Protein 7ETS (pdb70)

Structure (mmCIF, N/CA/C/O backbone):
data_7ETS
#
_entry.id   7ETS
#
_cell.length_a   118.953
_cell.length_b   85.471
_cell.length_c   56.022
_cell.angle_alpha   90.000
_cell.angle_beta   116.685
_cell.angle_gamma   90.000
#
_symmetry.space_group_name_H-M   'C 1 2 1'
#
loop_
_entity.id
_entity.type
_entity.pdbx_description
1 polymer 'Crp/Fnr family transcriptional regulator'
2 non-polymer DI(HYDROXYETHYL)ETHER
3 non-polymer GLYCEROL
4 non-polymer 'SODIUM ION'
5 water water
#
loop_
_atom_site.group_PDB
_atom_site.id
_atom_site.type_symbol
_atom_site.label_atom_id
_atom_site.label_alt_id
_atom_site.label_comp_id
_atom_site.label_asym_id
_atom_site.label_entity_id
_atom_site.label_seq_id
_atom_site.pdbx_PDB_ins_code
_atom_site.Cartn_x
_atom_site.Cartn_y
_atom_site.C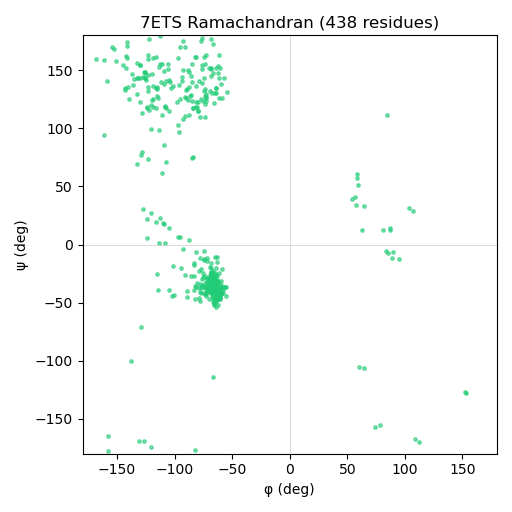artn_z
_atom_site.occupancy
_atom_site.B_iso_or_equiv
_atom_site.auth_seq_id
_atom_site.auth_comp_id
_atom_site.auth_asym_id
_atom_site.auth_atom_id
_atom_site.pdbx_PDB_model_num
ATOM 1 N N . ASP A 1 1 ? 23.94300 -11.56100 1.96600 1.000 119.50643 13 ASP A N 1
ATOM 2 C CA . ASP A 1 1 ? 25.08200 -12.17600 1.29800 1.000 117.44829 13 ASP A CA 1
ATOM 3 C C . ASP A 1 1 ? 25.16300 -13.67300 1.58400 1.000 114.25844 13 ASP A C 1
ATOM 4 O O . ASP A 1 1 ? 24.14200 -14.34600 1.73000 1.000 110.52115 13 ASP A O 1
ATOM 9 N N . LEU A 1 2 ? 26.39300 -14.18400 1.66500 1.000 112.71088 14 LEU A N 1
ATOM 10 C CA . LEU A 1 2 ? 26.80400 -15.57600 1.81900 1.000 109.83949 14 LEU A CA 1
ATOM 11 C C . LEU A 1 2 ? 27.00300 -15.91800 3.29600 1.000 105.12839 14 LEU A C 1
ATOM 12 O O . LEU A 1 2 ? 27.52000 -15.09700 4.05900 1.000 102.20173 14 LEU A O 1
ATOM 17 N N . PRO A 1 3 ? 26.60500 -17.11900 3.71200 1.000 104.13091 15 PRO A N 1
ATOM 18 C CA . PRO A 1 3 ? 26.67600 -17.47600 5.13500 1.000 101.57007 15 PRO A CA 1
ATOM 19 C C . PRO A 1 3 ? 28.11100 -17.62000 5.62400 1.000 89.84761 15 PRO A C 1
ATOM 20 O O . PRO A 1 3 ? 29.08200 -17.51500 4.87200 1.000 86.73672 15 PRO A O 1
ATOM 24 N N . LEU A 1 4 ? 28.22500 -17.87400 6.92700 1.000 89.15016 16 LEU A N 1
ATOM 25 C CA . LEU A 1 4 ? 29.52600 -18.00500 7.57300 1.000 83.23366 16 LEU A CA 1
ATOM 26 C C . LEU A 1 4 ? 30.28600 -19.20600 7.03000 1.000 71.30592 16 LEU A C 1
ATOM 27 O O . LEU A 1 4 ? 29.72700 -20.29600 6.88300 1.000 68.13712 16 LEU A O 1
ATOM 32 N N . THR A 1 5 ? 31.56800 -19.00500 6.74000 1.000 67.16595 17 THR A N 1
ATOM 33 C CA . THR A 1 5 ? 32.45500 -20.08200 6.33200 1.000 78.92262 17 THR A CA 1
ATOM 34 C C . THR A 1 5 ? 33.65200 -20.15200 7.27200 1.000 76.89869 17 THR A C 1
ATOM 35 O O . THR A 1 5 ? 33.97800 -19.18900 7.97200 1.000 80.87022 17 THR A O 1
ATOM 39 N N . HIS A 1 6 ? 34.30100 -21.31900 7.28600 1.000 74.14573 18 HIS A N 1
ATOM 40 C CA . HIS A 1 6 ? 35.51700 -21.47700 8.07600 1.000 81.70716 18 HIS A CA 1
ATOM 41 C C . HIS A 1 6 ? 36.63300 -20.58600 7.54800 1.000 86.83410 18 HIS A C 1
ATOM 42 O O . HIS A 1 6 ? 37.37300 -19.97900 8.33000 1.000 85.42603 18 HIS A O 1
ATOM 49 N N . THR A 1 7 ? 36.76300 -20.49100 6.22300 1.000 81.17026 19 THR A N 1
ATOM 50 C CA . THR A 1 7 ? 37.83400 -19.69400 5.63200 1.000 86.82357 19 THR A CA 1
ATOM 51 C C . THR A 1 7 ? 37.68000 -18.21700 5.97800 1.000 88.64221 19 THR A C 1
ATOM 52 O O . THR A 1 7 ? 38.64400 -17.56100 6.38700 1.000 89.75023 19 THR A O 1
ATOM 56 N N . ALA A 1 8 ? 36.46700 -17.67700 5.82900 1.000 91.50044 20 ALA A N 1
ATOM 57 C CA . ALA A 1 8 ? 36.24900 -16.26500 6.12800 1.000 95.29300 20 ALA A CA 1
ATOM 58 C C . ALA A 1 8 ? 36.44800 -15.97700 7.61100 1.000 98.94344 20 ALA A C 1
ATOM 59 O O . ALA A 1 8 ? 36.97300 -14.92200 7.98200 1.000 103.26764 20 ALA A O 1
ATOM 61 N N . LEU A 1 9 ? 36.03900 -16.90800 8.47400 1.000 106.85492 21 LEU A N 1
ATOM 62 C CA . LEU A 1 9 ? 36.17200 -16.70800 9.91100 1.000 107.14443 21 LEU A CA 1
ATOM 63 C C . LEU A 1 9 ? 37.60500 -16.91500 10.38700 1.000 110.22901 21 LEU A C 1
ATOM 64 O O . LEU A 1 9 ? 38.02100 -16.29200 11.37100 1.000 111.16596 21 LEU A O 1
ATOM 69 N N . PHE A 1 10 ? 38.37300 -17.77300 9.70900 1.000 100.41467 22 PHE A N 1
ATOM 70 C CA . PHE A 1 10 ? 39.72700 -18.11700 10.13000 1.000 96.83529 22 PHE A CA 1
ATOM 71 C C . PHE A 1 10 ? 40.79300 -17.55100 9.19400 1.000 100.50152 22 PHE A C 1
ATOM 72 O O . PHE A 1 10 ? 41.93600 -18.02000 9.20900 1.000 103.40977 22 PHE A O 1
ATOM 80 N N . LYS A 1 11 ? 40.44700 -16.54900 8.38000 1.000 99.40139 23 LYS A N 1
ATOM 81 C CA . LYS A 1 11 ? 41.39000 -16.04100 7.38600 1.000 107.58132 23 LYS A CA 1
ATOM 82 C C . LYS A 1 11 ? 42.58700 -15.35200 8.03500 1.000 107.73397 23 LYS A C 1
ATOM 83 O O . LYS A 1 11 ? 43.70500 -15.44000 7.51300 1.000 103.71507 23 LYS A O 1
ATOM 89 N N . GLN A 1 12 ? 42.38100 -14.66800 9.16000 1.000 117.45882 24 GLN A N 1
ATOM 90 C CA . GLN A 1 12 ? 43.44700 -13.93200 9.82500 1.000 118.91689 24 GLN A CA 1
ATOM 91 C C . GLN A 1 12 ? 44.10800 -14.73400 10.93500 1.000 111.35019 24 GLN A C 1
ATOM 92 O O . GLN A 1 12 ? 44.93300 -14.18700 11.67500 1.000 107.61553 24 GLN A O 1
ATOM 98 N N . VAL A 1 13 ? 43.75500 -16.00600 11.07500 1.000 105.49160 25 VAL A N 1
ATOM 99 C CA . VAL A 1 13 ? 44.36400 -16.87500 12.07600 1.000 99.85671 25 VAL A CA 1
ATOM 100 C C . VAL A 1 13 ? 45.69500 -17.37500 11.53000 1.000 102.38596 25 VAL A C 1
ATOM 101 O O . VAL A 1 13 ? 45.71700 -18.04200 10.48500 1.000 94.72188 25 VAL A O 1
ATOM 105 N N . PRO A 1 14 ? 46.81800 -17.07000 12.18000 1.000 109.61841 26 PRO A N 1
ATOM 106 C CA . PRO A 1 14 ? 48.08600 -17.68100 11.76800 1.000 103.83087 26 PRO A CA 1
ATOM 107 C C . PRO A 1 14 ? 48.03300 -19.19200 11.93200 1.000 100.95421 26 PRO A C 1
ATOM 108 O O . PRO A 1 14 ? 47.29000 -19.72300 12.76000 1.000 98.82764 26 PRO A O 1
ATOM 112 N N . LEU A 1 15 ? 48.84000 -19.88300 11.12300 1.000 107.84451 27 LEU A N 1
ATOM 113 C CA . LEU A 1 15 ? 48.75100 -21.33900 11.04800 1.000 110.25796 27 LEU A CA 1
ATOM 114 C C . LEU A 1 15 ? 49.04000 -21.99000 12.39600 1.000 110.62905 27 LEU A C 1
ATOM 115 O O . LEU A 1 15 ? 48.34800 -22.93400 12.79400 1.000 111.61338 27 LEU A O 1
ATOM 120 N N . ASP A 1 16 ? 50.04600 -21.49000 13.12100 1.000 117.52462 28 ASP A N 1
ATOM 121 C CA . ASP A 1 16 ? 50.43700 -22.12400 14.37600 1.000 113.58994 28 ASP A CA 1
ATOM 122 C C . ASP A 1 16 ? 49.33300 -22.03000 15.42300 1.000 106.97335 28 ASP A C 1
ATOM 123 O O . ASP A 1 16 ? 49.14900 -22.96200 16.21500 1.000 102.61230 28 ASP A O 1
ATOM 128 N N . GLN A 1 17 ? 48.58100 -20.92600 15.44200 1.000 106.03113 29 GLN A N 1
ATOM 129 C CA . GLN A 1 17 ? 47.48800 -20.81000 16.40400 1.000 99.74091 29 GLN A CA 1
ATOM 130 C C . GLN A 1 17 ? 46.30600 -21.68800 16.01000 1.000 99.13294 29 GLN A C 1
ATOM 131 O O . GLN A 1 17 ? 45.60100 -22.21100 16.88200 1.000 92.80586 29 GLN A O 1
ATOM 137 N N . ALA A 1 18 ? 46.07800 -21.86500 14.70600 1.000 104.39936 30 ALA A N 1
ATOM 138 C CA . ALA A 1 18 ? 45.02800 -22.77300 14.26100 1.000 94.30604 30 ALA A CA 1
ATOM 139 C C . ALA A 1 18 ? 45.38200 -24.22300 14.56600 1.000 92.70322 30 ALA A C 1
ATOM 140 O O . ALA A 1 18 ? 44.48200 -25.04900 14.76400 1.000 95.23510 30 ALA A O 1
ATOM 142 N N . ARG A 1 19 ? 46.67900 -24.54600 14.61200 1.000 94.36921 31 ARG A N 1
ATOM 143 C CA . ARG A 1 19 ? 47.10400 -25.91600 14.88900 1.000 98.16440 31 ARG A CA 1
ATOM 144 C C . ARG A 1 19 ? 46.55700 -26.41700 16.22000 1.000 97.99859 31 ARG A C 1
ATOM 145 O O . ARG A 1 19 ? 46.20300 -27.59500 16.35000 1.000 97.37746 31 ARG A O 1
ATOM 153 N N . GLU A 1 20 ? 46.48500 -25.53700 17.22000 1.000 93.99022 32 GLU A N 1
ATOM 154 C CA . GLU A 1 20 ? 46.15400 -25.95300 18.57700 1.000 85.36550 32 GLU A CA 1
ATOM 155 C C . GLU A 1 20 ? 44.74500 -26.51900 18.69400 1.000 89.80287 32 GLU A C 1
ATOM 156 O O . GLU A 1 20 ? 44.46400 -27.24900 19.65000 1.000 81.94404 32 GLU A O 1
ATOM 162 N N . LEU A 1 21 ? 43.85700 -26.20700 17.74800 1.000 89.80814 33 LEU A N 1
ATOM 163 C CA . LEU A 1 21 ? 42.48100 -26.68700 17.81500 1.000 87.91317 33 LEU A CA 1
ATOM 164 C C . LEU A 1 21 ? 42.31500 -28.10000 17.26900 1.000 90.71614 33 LEU A C 1
ATOM 165 O O . LEU A 1 21 ? 41.30700 -28.74900 17.56800 1.000 81.68874 33 LEU A O 1
ATOM 170 N N . LEU A 1 22 ? 43.28200 -28.59500 16.49300 1.000 99.99883 34 LEU A N 1
ATOM 171 C CA . LEU A 1 22 ? 43.05900 -29.81600 15.72100 1.000 105.67846 34 LEU A CA 1
ATOM 172 C C . LEU A 1 22 ? 42.90500 -31.05000 16.60500 1.000 103.93615 34 LEU A C 1
ATOM 173 O O . LEU A 1 22 ? 42.23300 -32.00900 16.20500 1.000 99.56720 34 LEU A O 1
ATOM 178 N N . GLU A 1 23 ? 43.51600 -31.06100 17.79300 1.000 91.65836 35 GLU A N 1
ATOM 179 C CA . GLU A 1 23 ? 43.30200 -32.18700 18.69800 1.000 89.83972 35 GLU A CA 1
ATOM 180 C C . GLU A 1 23 ? 41.87200 -32.21700 19.21900 1.000 84.13904 35 GLU A C 1
ATOM 181 O O . GLU A 1 23 ? 41.34900 -33.29200 19.53700 1.000 85.36287 35 GLU A O 1
ATOM 187 N N . HIS A 1 24 ? 41.22500 -31.05700 19.30700 1.000 79.99907 36 HIS A N 1
ATOM 188 C CA . HIS A 1 24 ? 39.88500 -30.95800 19.86800 1.000 82.94679 36 HIS A CA 1
ATOM 189 C C . HIS A 1 24 ? 38.78400 -31.05900 18.81900 1.000 71.96126 36 HIS A C 1
ATOM 190 O O . HIS A 1 24 ? 37.60300 -31.07300 19.18500 1.000 65.85263 36 HIS A O 1
ATOM 197 N N . LEU A 1 25 ? 39.13600 -31.14000 17.53800 1.000 78.77260 37 LEU A N 1
ATOM 198 C CA . LEU A 1 25 ? 38.14500 -31.24500 16.47200 1.000 71.84282 37 LEU A CA 1
ATOM 199 C C . LEU A 1 25 ? 37.64400 -32.68100 16.37300 1.000 63.79712 37 LEU A C 1
ATOM 200 O O . LEU A 1 25 ? 38.40800 -33.58900 16.02700 1.000 73.48776 37 LEU A O 1
ATOM 205 N N . HIS A 1 26 ? 36.36600 -32.88800 16.67100 1.000 62.57592 38 HIS A N 1
ATOM 206 C CA . HIS A 1 26 ? 35.73900 -34.18300 16.46400 1.000 68.29766 38 HIS A CA 1
ATOM 207 C C . HIS A 1 26 ? 35.18900 -34.26700 15.04600 1.000 64.85251 38 HIS A C 1
ATOM 208 O O . HIS A 1 26 ? 34.78100 -33.26300 14.45800 1.000 64.32350 38 HIS A O 1
ATOM 215 N N . GLU A 1 27 ? 35.19200 -35.47800 14.49200 1.000 70.36370 39 GLU A N 1
ATOM 216 C CA . GLU A 1 27 ? 34.69700 -35.72600 13.14300 1.000 68.94774 39 GLU A CA 1
ATOM 217 C C . GLU A 1 27 ? 33.52200 -36.68900 13.21300 1.000 63.67869 39 GLU A C 1
ATOM 218 O O . GLU A 1 27 ? 33.64600 -37.78500 13.77000 1.000 50.50079 39 GLU A O 1
ATOM 224 N N . SER A 1 28 ? 32.38900 -36.28400 12.64400 1.000 50.12180 40 SER A N 1
ATOM 225 C CA . SER A 1 28 ? 31.19100 -37.10700 12.62100 1.000 61.97059 40 SER A CA 1
ATOM 226 C C . SER A 1 28 ? 30.67700 -37.23000 11.19400 1.000 59.80454 40 SER A C 1
ATOM 227 O O . SER A 1 28 ? 30.75700 -36.28700 10.40200 1.000 56.11989 40 SER A O 1
ATOM 230 N N . VAL A 1 29 ? 30.15200 -38.41000 10.87500 1.000 62.53645 41 VAL A N 1
ATOM 231 C CA . VAL A 1 29 ? 29.60500 -38.71500 9.56000 1.000 59.39133 41 VAL A CA 1
ATOM 232 C C . VAL A 1 29 ? 28.13200 -39.06000 9.72200 1.000 60.22827 41 VAL A C 1
ATOM 233 O O . VAL A 1 29 ? 27.75800 -39.79700 10.64100 1.000 59.06234 41 VAL A O 1
ATOM 237 N N . PHE A 1 30 ? 27.29900 -38.52300 8.83200 1.000 65.51312 42 PHE A N 1
ATOM 238 C CA . PHE A 1 30 ? 25.85500 -38.69000 8.89900 1.000 60.96784 42 PHE A CA 1
ATOM 239 C C . PHE A 1 30 ? 25.32400 -39.24500 7.58400 1.000 69.66625 42 PHE A C 1
ATOM 240 O O . PHE A 1 30 ? 25.85800 -38.95600 6.50700 1.000 60.26775 42 PHE A O 1
ATOM 248 N N . SER A 1 31 ? 24.26200 -40.04300 7.68200 1.000 69.82943 43 SER A N 1
ATOM 249 C CA . SER A 1 31 ? 23.59400 -40.59200 6.51200 1.000 69.40832 43 SER A CA 1
ATOM 250 C C . SER A 1 31 ? 22.43900 -39.68300 6.09200 1.000 63.61026 43 SER A C 1
ATOM 251 O O . SER A 1 31 ? 22.11800 -38.69200 6.75400 1.000 62.50486 43 SER A O 1
ATOM 254 N N . LYS A 1 32 ? 21.80300 -40.02700 4.97300 1.000 75.85120 44 LYS A N 1
ATOM 255 C CA . LYS A 1 32 ? 20.73500 -39.20100 4.42500 1.000 71.14800 44 LYS A CA 1
ATOM 256 C C . LYS A 1 32 ? 19.54100 -39.16300 5.37100 1.000 64.58669 44 LYS A C 1
ATOM 257 O O . LYS A 1 32 ? 19.07000 -40.20400 5.83900 1.000 69.03196 44 LYS A O 1
ATOM 263 N N . GLY A 1 33 ? 19.05300 -37.95500 5.65000 1.000 58.90180 45 GLY A N 1
ATOM 264 C CA . GLY A 1 33 ? 17.93900 -37.75900 6.55300 1.000 60.44409 45 GLY A CA 1
ATOM 265 C C . GLY A 1 33 ? 18.30300 -37.71100 8.02200 1.000 68.21081 45 GLY A C 1
ATOM 266 O O . GLY A 1 33 ? 17.42600 -37.44000 8.85300 1.000 66.94487 45 GLY A O 1
ATOM 267 N N . GLN A 1 34 ? 19.56000 -37.96200 8.37200 1.000 58.28330 46 GLN A N 1
ATOM 268 C CA . GLN A 1 34 ? 19.96600 -37.96300 9.76900 1.000 62.96544 46 GLN A CA 1
ATOM 269 C C . GLN A 1 34 ? 20.14800 -36.53400 10.26600 1.000 54.94869 46 GLN A C 1
ATOM 270 O O . GLN A 1 34 ? 20.65300 -35.66800 9.54400 1.000 50.23497 46 GLN A O 1
ATOM 276 N N . ALA A 1 35 ? 19.73200 -36.29000 11.50500 1.000 56.53046 47 ALA A N 1
ATOM 277 C CA . ALA A 1 35 ? 19.82100 -34.95600 12.08300 1.000 58.90180 47 ALA A CA 1
ATOM 278 C C . ALA A 1 35 ? 21.20100 -34.73200 12.69200 1.000 65.39731 47 ALA A C 1
ATOM 279 O O . ALA A 1 35 ? 21.68200 -35.55000 13.48100 1.000 54.14333 47 ALA A O 1
ATOM 281 N N . ILE A 1 36 ? 21.83700 -33.62100 12.32300 1.000 62.65751 48 ILE A N 1
ATOM 282 C CA . ILE A 1 36 ? 23.12600 -33.27500 12.90900 1.000 50.02179 48 ILE A CA 1
ATOM 283 C C . ILE A 1 36 ? 22.92800 -32.58700 14.25100 1.000 65.43943 48 ILE A C 1
ATOM 284 O O . ILE A 1 36 ? 23.59200 -32.91200 15.24200 1.000 57.13053 48 ILE A O 1
ATOM 289 N N . PHE A 1 37 ? 22.02900 -31.61300 14.29900 1.000 58.38068 49 PHE A N 1
ATOM 290 C CA . PHE A 1 37 ? 21.47300 -31.13300 15.55200 1.000 62.10745 49 PHE A CA 1
ATOM 291 C C . PHE A 1 37 ? 19.99900 -30.83000 15.32500 1.000 70.64268 49 PHE A C 1
ATOM 292 O O . PHE A 1 37 ? 19.54100 -30.70400 14.18500 1.000 64.02347 49 PHE A O 1
ATOM 300 N N . ASN A 1 38 ? 19.25200 -30.72900 16.42000 1.000 71.95073 50 ASN A N 1
ATOM 301 C CA . ASN A 1 38 ? 17.81800 -30.50300 16.35900 1.000 75.86699 50 ASN A CA 1
ATOM 302 C C . ASN A 1 38 ? 17.47900 -29.11100 16.87000 1.000 79.18055 50 ASN A C 1
ATOM 303 O O . ASN A 1 38 ? 18.22900 -28.51200 17.64700 1.000 74.15626 50 ASN A O 1
ATOM 308 N N . GLU A 1 39 ? 16.33700 -28.61000 16.40700 1.000 83.65740 51 GLU A N 1
ATOM 309 C CA . GLU A 1 39 ? 15.78400 -27.35900 16.90000 1.000 83.21261 51 GLU A CA 1
ATOM 310 C C . GLU A 1 39 ? 15.63800 -27.42000 18.41400 1.000 85.54973 51 GLU A C 1
ATOM 311 O O . GLU A 1 39 ? 15.13900 -28.40700 18.96200 1.000 81.02287 51 GLU A O 1
ATOM 317 N N . GLY A 1 40 ? 16.12100 -26.38300 19.09300 1.000 86.23139 52 GLY A N 1
ATOM 318 C CA . GLY A 1 40 ? 15.99000 -26.30000 20.53300 1.000 88.62905 52 GLY A CA 1
ATOM 319 C C . GLY A 1 40 ? 17.00100 -27.08000 21.34800 1.000 92.22685 52 GLY A C 1
ATOM 320 O O . GLY A 1 40 ? 16.79200 -27.24600 22.55600 1.000 91.16883 52 GLY A O 1
ATOM 321 N N . ASP A 1 41 ? 18.08200 -27.57200 20.74300 1.000 88.80012 53 ASP A N 1
ATOM 322 C CA . ASP A 1 41 ? 19.13600 -28.19000 21.53600 1.000 89.47389 53 ASP A CA 1
ATOM 323 C C . ASP A 1 41 ? 19.94500 -27.11900 22.26300 1.000 95.70621 53 ASP A C 1
ATOM 324 O O . ASP A 1 41 ? 19.93100 -25.94100 21.90000 1.000 101.15687 53 ASP A O 1
ATOM 329 N N . THR A 1 42 ? 20.66300 -27.54200 23.30500 1.000 105.57318 54 THR A N 1
ATOM 330 C CA . THR A 1 42 ? 21.44300 -26.61900 24.12200 1.000 112.21082 54 THR A CA 1
ATOM 331 C C . THR A 1 42 ? 22.89000 -27.08300 24.25600 1.000 113.02145 54 THR A C 1
ATOM 332 O O . THR A 1 42 ? 23.55100 -26.80100 25.26200 1.000 126.98628 54 THR A O 1
ATOM 336 N N . ASP A 1 43 ? 23.40400 -27.77600 23.23800 1.000 101.60429 55 ASP A N 1
ATOM 337 C CA . ASP A 1 43 ? 24.75200 -28.33100 23.32200 1.000 109.72368 55 ASP A CA 1
ATOM 338 C C . ASP A 1 43 ? 25.82700 -27.25400 23.24300 1.000 104.29935 55 ASP A C 1
ATOM 339 O O . ASP A 1 43 ? 26.89000 -27.40100 23.85700 1.000 99.29612 55 ASP A O 1
ATOM 344 N N . ARG A 1 44 ? 25.57000 -26.17600 22.50200 1.000 105.49160 56 ARG A N 1
ATOM 345 C CA . ARG A 1 44 ? 26.51100 -25.06500 22.35100 1.000 103.75718 56 ARG A CA 1
ATOM 346 C C . ARG A 1 44 ? 27.84300 -25.54600 21.77200 1.000 95.08772 56 ARG A C 1
ATOM 347 O O . ARG A 1 44 ? 28.90600 -25.42600 22.38200 1.000 92.39529 56 ARG A O 1
ATOM 355 N N . ARG A 1 45 ? 27.75700 -26.10100 20.56900 1.000 84.74174 57 ARG A N 1
ATOM 356 C CA . ARG A 1 45 ? 28.91700 -26.50700 19.79700 1.000 69.84258 57 ARG A CA 1
ATOM 357 C C . ARG A 1 45 ? 28.95900 -25.73100 18.49000 1.000 74.12468 57 ARG A C 1
ATOM 358 O O . ARG A 1 45 ? 27.95200 -25.17900 18.03900 1.000 78.15674 57 ARG A O 1
ATOM 366 N N . MET A 1 46 ? 30.14100 -25.69100 17.88500 1.000 64.59722 58 MET A N 1
ATOM 367 C CA . MET A 1 46 ? 30.32500 -25.09800 16.56800 1.000 68.43189 58 MET A CA 1
ATOM 368 C C . MET A 1 46 ? 30.55500 -26.21500 15.56000 1.000 65.21045 58 MET A C 1
ATOM 369 O O . MET A 1 46 ? 31.54000 -26.95300 15.66300 1.000 53.60906 58 MET A O 1
ATOM 374 N N . TYR A 1 47 ? 29.64900 -26.34200 14.59600 1.000 57.38846 59 TYR A N 1
ATOM 375 C CA . TYR A 1 47 ? 29.75100 -27.36100 13.56200 1.000 57.05421 59 TYR A CA 1
ATOM 376 C C . TYR A 1 47 ? 30.28200 -26.74800 12.27400 1.000 63.27338 59 TYR A C 1
ATOM 377 O O . TYR A 1 47 ? 29.85200 -25.66500 11.86500 1.000 66.12898 59 TYR A O 1
ATOM 386 N N . LEU A 1 48 ? 31.21600 -27.44800 11.63500 1.000 58.57544 60 LEU A N 1
ATOM 387 C CA . LEU A 1 48 ? 31.74900 -27.05700 10.33700 1.000 65.31309 60 LEU A CA 1
ATOM 388 C C . LEU A 1 48 ? 31.44000 -28.15500 9.33100 1.000 65.44469 60 LEU A C 1
ATOM 389 O O . LEU A 1 48 ? 31.89700 -29.29200 9.49100 1.000 59.85981 60 LEU A O 1
ATOM 394 N N . LEU A 1 49 ? 30.67400 -27.81500 8.30100 1.000 58.13065 61 LEU A N 1
ATOM 395 C CA . LEU A 1 49 ? 30.38900 -28.76200 7.23300 1.000 52.23784 61 LEU A CA 1
ATOM 396 C C . LEU A 1 49 ? 31.62900 -28.93900 6.36600 1.000 52.59841 61 LEU A C 1
ATOM 397 O O . LEU A 1 49 ? 32.14800 -27.96800 5.80400 1.000 61.16786 61 LEU A O 1
ATOM 402 N N . GLU A 1 50 ? 32.11500 -30.17400 6.26800 1.000 56.66732 62 GLU A N 1
ATOM 403 C CA . GLU A 1 50 ? 33.29700 -30.47700 5.47200 1.000 60.24670 62 GLU A CA 1
ATOM 404 C C . GLU A 1 50 ? 32.95500 -31.11700 4.13300 1.000 64.46826 62 GLU A C 1
ATOM 405 O O . GLU A 1 50 ? 33.52100 -30.73100 3.10500 1.000 68.61612 62 GLU A O 1
ATOM 411 N N . ARG A 1 51 ? 32.03800 -32.08400 4.12000 1.000 52.74580 63 ARG A N 1
ATOM 412 C CA . ARG A 1 51 ? 31.63200 -32.77000 2.90200 1.000 68.30819 63 ARG A CA 1
ATOM 413 C C . ARG A 1 51 ? 30.14000 -33.06200 2.96100 1.000 67.07120 63 ARG A C 1
ATOM 414 O O . ARG A 1 51 ? 29.63300 -33.52300 3.98800 1.000 59.51240 63 ARG A O 1
ATOM 422 N N . GLY A 1 52 ? 29.44600 -32.79200 1.86300 1.000 61.58107 64 GLY A N 1
ATOM 423 C CA . GLY A 1 52 ? 28.02600 -33.06000 1.74900 1.000 59.53345 64 GLY A CA 1
ATOM 424 C C . GLY A 1 52 ? 27.19900 -31.78600 1.74300 1.000 55.28821 64 GLY A C 1
ATOM 425 O O . GLY A 1 52 ? 27.70700 -30.67000 1.59600 1.000 51.96939 64 GLY A O 1
ATOM 426 N N . ARG A 1 53 ? 25.88900 -31.97600 1.90300 1.000 60.06246 65 ARG A N 1
ATOM 427 C CA . ARG A 1 53 ? 24.93100 -30.88100 1.95800 1.000 64.52353 65 ARG A CA 1
ATOM 428 C C . ARG A 1 53 ? 24.03200 -31.03800 3.17400 1.000 57.21212 65 ARG A C 1
ATOM 429 O O . ARG A 1 53 ? 23.65700 -32.15500 3.54600 1.000 59.90981 65 ARG A O 1
ATOM 437 N N . VAL A 1 54 ? 23.68300 -29.91000 3.78100 1.000 54.56707 66 VAL A N 1
ATOM 438 C CA . VAL A 1 54 ? 22.83600 -29.87000 4.96500 1.000 61.83636 66 VAL A CA 1
ATOM 439 C C . VAL A 1 54 ? 21.75600 -28.82200 4.74400 1.000 63.06282 66 VAL A C 1
ATOM 440 O O . VAL A 1 54 ? 22.00600 -27.78300 4.12300 1.000 55.26978 66 VAL A O 1
ATOM 444 N N . LYS A 1 55 ? 20.55300 -29.09800 5.23700 1.000 57.30161 67 LYS A N 1
ATOM 445 C CA . LYS A 1 55 ? 19.46500 -28.13200 5.22100 1.000 68.01079 67 LYS A CA 1
ATOM 446 C C . LYS A 1 55 ? 19.08200 -27.76900 6.65000 1.000 68.96880 67 LYS A C 1
ATOM 447 O O . LYS A 1 55 ? 18.97100 -28.64700 7.51400 1.000 59.71242 67 LYS A O 1
ATOM 453 N N . LEU A 1 56 ? 18.91500 -26.47400 6.90000 1.000 65.25256 68 LEU A N 1
ATOM 454 C CA . LEU A 1 56 ? 18.33700 -25.98900 8.14800 1.000 65.49996 68 LEU A CA 1
ATOM 455 C C . LEU A 1 56 ? 16.82300 -25.94900 7.97200 1.000 68.93721 68 LEU A C 1
ATOM 456 O O . LEU A 1 56 ? 16.30300 -25.14500 7.19300 1.000 72.03232 68 LEU A O 1
ATOM 461 N N . VAL A 1 57 ? 16.11900 -26.82600 8.68500 1.000 72.00863 69 VAL A N 1
ATOM 462 C CA . VAL A 1 57 ? 14.67000 -26.93200 8.56500 1.000 77.03555 69 VAL A CA 1
ATOM 463 C C . VAL A 1 57 ? 14.01800 -26.46900 9.85900 1.000 84.86807 69 VAL A C 1
ATOM 464 O O . VAL A 1 57 ? 14.69500 -26.10400 10.82800 1.000 75.78277 69 VAL A O 1
ATOM 468 N N . ARG A 1 58 ? 12.68800 -26.50300 9.88200 1.000 91.26884 70 ARG A N 1
ATOM 469 C CA . ARG A 1 58 ? 11.93300 -25.80900 10.92200 1.000 95.98256 70 ARG A CA 1
ATOM 470 C C . ARG A 1 58 ? 10.51500 -26.40600 10.96800 1.000 110.57642 70 ARG A C 1
ATOM 471 O O . ARG A 1 58 ? 9.63400 -25.98400 10.22400 1.000 115.56122 70 ARG A O 1
ATOM 479 N N . HIS A 1 59 ? 10.33500 -27.38600 11.85000 1.000 119.43011 71 HIS A N 1
ATOM 480 C CA . HIS A 1 59 ? 9.02800 -27.98600 12.09700 1.000 125.16238 71 HIS A CA 1
ATOM 481 C C . HIS A 1 59 ? 8.27600 -27.12900 13.10700 1.000 127.33106 71 HIS A C 1
ATOM 482 O O . HIS A 1 59 ? 8.71600 -26.98200 14.25300 1.000 127.80743 71 HIS A O 1
ATOM 489 N N . SER A 1 60 ? 7.14700 -26.56000 12.68500 1.000 131.38154 72 SER A N 1
ATOM 490 C CA . SER A 1 60 ? 6.40200 -25.65400 13.55000 1.000 137.75599 72 SER A CA 1
ATOM 491 C C . SER A 1 60 ? 4.90400 -25.89400 13.46200 1.000 153.08151 72 SER A C 1
ATOM 492 O O . SER A 1 60 ? 4.37100 -26.81800 14.08800 1.000 152.29984 72 SER A O 1
ATOM 495 N N . ARG A 1 61 ? 4.21900 -25.05200 12.69700 1.000 170.37832 73 ARG A N 1
ATOM 496 C CA . ARG A 1 61 ? 2.76700 -25.10800 12.63500 1.000 182.48504 73 ARG A CA 1
ATOM 497 C C . ARG A 1 61 ? 2.32600 -26.41600 12.00900 1.000 190.81235 73 ARG A C 1
ATOM 498 O O . ARG A 1 61 ? 2.70500 -26.72500 10.87300 1.000 214.60468 73 ARG A O 1
ATOM 506 N N . ASP A 1 62 ? 1.52300 -27.18000 12.75200 1.000 174.67094 74 ASP A N 1
ATOM 507 C CA . ASP A 1 62 ? 0.95100 -28.42800 12.26000 1.000 171.24422 74 ASP A CA 1
ATOM 508 C C . ASP A 1 62 ? 2.04200 -29.44900 11.94700 1.000 162.98533 74 ASP A C 1
ATOM 509 O O . ASP A 1 62 ? 1.78500 -30.47600 11.29300 1.000 158.79799 74 ASP A O 1
ATOM 514 N N . ASN A 1 63 ? 3.26200 -29.15300 12.40800 1.000 160.21395 75 ASN A N 1
ATOM 515 C CA . ASN A 1 63 ? 4.45700 -29.93500 12.10600 1.000 156.83459 75 ASN A CA 1
ATOM 516 C C . ASN A 1 63 ? 4.69100 -29.96500 10.59500 1.000 150.44172 75 ASN A C 1
ATOM 517 O O . ASN A 1 63 ? 4.83200 -31.02500 9.97800 1.000 146.54915 75 ASN A O 1
ATOM 522 N N . ARG A 1 64 ? 4.67900 -28.77300 9.99500 1.000 146.36755 76 ARG A N 1
ATOM 523 C CA . ARG A 1 64 ? 4.99800 -28.59100 8.58500 1.000 134.56613 76 ARG A CA 1
ATOM 524 C C . ARG A 1 64 ? 6.46800 -28.21900 8.47800 1.000 114.66901 76 ARG A C 1
ATOM 525 O O . ARG A 1 64 ? 6.92300 -27.27600 9.13200 1.000 115.44016 76 ARG A O 1
ATOM 533 N N . VAL A 1 65 ? 7.21600 -28.97900 7.68500 1.000 102.27542 77 VAL A N 1
ATOM 534 C CA . VAL A 1 65 ? 8.63400 -28.69700 7.53500 1.000 104.19670 77 VAL A CA 1
ATOM 535 C C . VAL A 1 65 ? 8.79400 -27.45400 6.67000 1.000 93.19012 77 VAL A C 1
ATOM 536 O O . VAL A 1 65 ? 8.11400 -27.29100 5.64800 1.000 95.85360 77 VAL A O 1
ATOM 540 N N . GLN A 1 66 ? 9.65600 -26.54200 7.10900 1.000 90.30556 78 GLN A N 1
ATOM 541 C CA . GLN A 1 66 ? 9.85700 -25.26100 6.43900 1.000 86.96043 78 GLN A CA 1
ATOM 542 C C . GLN A 1 66 ? 11.34700 -25.08300 6.19000 1.000 85.04178 78 GLN A C 1
ATOM 543 O O . GLN A 1 66 ? 12.12600 -24.94000 7.13700 1.000 76.65393 78 GLN A O 1
ATOM 549 N N . LEU A 1 67 ? 11.73600 -25.09300 4.91900 1.000 78.33308 79 LEU A N 1
ATOM 550 C CA . LEU A 1 67 ? 13.14200 -24.97400 4.56200 1.000 73.90360 79 LEU A CA 1
ATOM 551 C C . LEU A 1 67 ? 13.62900 -23.54800 4.79600 1.000 72.21919 79 LEU A C 1
ATOM 552 O O . LEU A 1 67 ? 13.02800 -22.58600 4.30900 1.000 73.06666 79 LEU A O 1
ATOM 557 N N . LEU A 1 68 ? 14.72000 -23.41200 5.54800 1.000 71.54805 80 LEU A N 1
ATOM 558 C CA . LEU A 1 68 ? 15.30800 -22.10900 5.83500 1.000 71.70860 80 LEU A CA 1
ATOM 559 C C . LEU A 1 68 ? 16.57500 -21.84500 5.03800 1.000 63.93398 80 LEU A C 1
ATOM 560 O O . LEU A 1 68 ? 16.79400 -20.71600 4.58900 1.000 81.47029 80 LEU A O 1
ATOM 565 N N . SER A 1 69 ? 17.41500 -22.86000 4.85500 1.000 65.57892 81 SER A N 1
ATOM 566 C CA . SER A 1 69 ? 18.68600 -22.70200 4.16300 1.000 67.78971 81 SER A CA 1
ATOM 567 C C . SER A 1 69 ? 19.17800 -24.07100 3.72400 1.000 61.88900 81 SER A C 1
ATOM 568 O O . SER A 1 69 ? 18.77000 -25.10000 4.27000 1.000 65.79736 81 SER A O 1
ATOM 571 N N . ILE A 1 70 ? 20.05800 -24.06800 2.72500 1.000 62.67857 82 ILE A N 1
ATOM 572 C CA . ILE A 1 70 ? 20.87400 -25.22600 2.38300 1.000 72.67187 82 ILE A CA 1
ATOM 573 C C . ILE A 1 70 ? 22.33300 -24.79800 2.44900 1.000 60.68886 82 ILE A C 1
ATOM 574 O O . ILE A 1 70 ? 22.66600 -23.65100 2.13200 1.000 54.91974 82 ILE A O 1
ATOM 579 N N . HIS A 1 71 ? 23.20400 -25.71600 2.86400 1.000 60.98100 83 HIS A N 1
ATOM 580 C CA . HIS A 1 71 ? 24.59700 -25.39300 3.13200 1.000 62.75226 83 HIS A CA 1
ATOM 581 C C . HIS A 1 71 ? 25.51800 -26.37500 2.42300 1.000 58.10960 83 HIS A C 1
ATOM 582 O O . HIS A 1 71 ? 25.14200 -27.51600 2.14200 1.000 62.52329 83 HIS A O 1
ATOM 589 N N . THR A 1 72 ? 26.73400 -25.91300 2.13500 1.000 60.34671 84 THR A N 1
ATOM 590 C CA . THR A 1 72 ? 27.71400 -26.72600 1.42700 1.000 67.22911 84 THR A CA 1
ATOM 591 C C . THR A 1 72 ? 29.05900 -26.70100 2.14400 1.000 58.29383 84 THR A C 1
ATOM 592 O O . THR A 1 72 ? 29.14900 -26.22000 3.28000 1.000 56.79365 84 THR A O 1
ATOM 596 N N . HIS A 1 73 ? 30.10100 -27.21000 1.48500 1.000 65.95264 85 HIS A N 1
ATOM 597 C CA . HIS A 1 73 ? 31.40300 -27.36000 2.12000 1.000 68.28450 85 HIS A CA 1
ATOM 598 C C . HIS A 1 73 ? 31.91500 -26.02500 2.64400 1.000 69.83732 85 HIS A C 1
ATOM 599 O O . HIS A 1 73 ? 31.71600 -24.97600 2.02500 1.000 70.24526 85 HIS A O 1
ATOM 606 N N . GLY A 1 74 ? 32.59100 -26.07600 3.79300 1.000 63.96556 86 GLY A N 1
ATOM 607 C CA . GLY A 1 74 ? 33.25000 -24.92000 4.35700 1.000 53.23796 86 GLY A CA 1
ATOM 608 C C . GLY A 1 74 ? 32.37600 -24.02200 5.19900 1.000 65.02622 86 GLY A C 1
ATOM 609 O O . GLY A 1 74 ? 32.90200 -23.09800 5.82700 1.000 68.85299 86 GLY A O 1
ATOM 610 N N . GLU A 1 75 ? 31.06800 -24.25800 5.24500 1.000 52.26679 87 GLU A N 1
ATOM 611 C CA . GLU A 1 75 ? 30.15800 -23.36000 5.94000 1.000 69.95576 87 GLU A CA 1
ATOM 612 C C . GLU A 1 75 ? 29.91200 -23.82100 7.37200 1.000 62.29957 87 GLU A C 1
ATOM 613 O O . GLU A 1 75 ? 29.83500 -25.02000 7.65000 1.000 59.03866 87 GLU A O 1
ATOM 619 N N . ILE A 1 76 ? 29.78200 -22.85000 8.27600 1.000 65.74472 88 ILE A N 1
ATOM 620 C CA . ILE A 1 76 ? 29.40200 -23.13800 9.65300 1.000 69.05828 88 ILE A CA 1
ATOM 621 C C . ILE A 1 76 ? 27.92200 -23.48900 9.70400 1.000 71.46646 88 ILE A C 1
ATOM 622 O O . ILE A 1 76 ? 27.07200 -22.74100 9.20200 1.000 61.54685 88 ILE A O 1
ATOM 627 N N . LEU A 1 77 ? 27.60400 -24.62800 10.31000 1.000 68.69508 89 LEU A N 1
ATOM 628 C CA . LEU A 1 77 ? 26.21600 -25.04600 10.46100 1.000 62.45222 89 LEU A CA 1
ATOM 629 C C . LEU A 1 77 ? 25.61200 -24.38100 11.69100 1.000 70.80586 89 LEU A C 1
ATOM 630 O O . LEU A 1 77 ? 26.06600 -24.61000 12.81700 1.000 81.85192 89 LEU A O 1
ATOM 635 N N . GLY A 1 78 ? 24.59300 -23.56100 11.47700 1.000 93.46121 90 GLY A N 1
ATOM 636 C CA . GLY A 1 78 ? 23.93700 -22.91000 12.58700 1.000 104.94679 90 GLY A CA 1
ATOM 637 C C . GLY A 1 78 ? 24.72700 -21.72600 13.11500 1.000 110.39745 90 GLY A C 1
ATOM 638 O O . GLY A 1 78 ? 25.54000 -21.10600 12.42100 1.000 110.91856 90 GLY A O 1
ATOM 639 N N . GLU A 1 79 ? 24.48400 -21.42400 14.38200 1.000 101.42532 91 GLU A N 1
ATOM 640 C CA . GLU A 1 79 ? 25.01200 -20.21700 14.99000 1.000 106.52067 91 GLU A CA 1
ATOM 641 C C . GLU A 1 79 ? 26.29100 -20.50200 15.76700 1.000 97.06953 91 GLU A C 1
ATOM 642 O O . GLU A 1 79 ? 26.58600 -21.64100 16.13700 1.000 90.97407 91 GLU A O 1
ATOM 648 N N . ILE A 1 80 ? 27.04800 -19.44200 16.01100 1.000 92.07157 92 ILE A N 1
ATOM 649 C CA . ILE A 1 80 ? 28.27300 -19.55700 16.80900 1.000 95.90887 92 ILE A CA 1
ATOM 650 C C . ILE A 1 80 ? 27.89100 -19.71400 18.27700 1.000 102.39649 92 ILE A C 1
ATOM 651 O O . ILE A 1 80 ? 27.04700 -18.94900 18.77800 1.000 100.19359 92 ILE A O 1
ATOM 656 N N . PRO A 1 81 ? 28.46000 -20.67800 18.99700 1.000 111.67918 93 PRO A N 1
ATOM 657 C CA . PRO A 1 81 ? 28.05800 -20.89000 20.39100 1.000 112.78984 93 PRO A CA 1
ATOM 658 C C . PRO A 1 81 ? 28.44200 -19.72200 21.28600 1.000 108.91043 93 PRO A C 1
ATOM 659 O O . PRO A 1 81 ? 29.44900 -19.04200 21.07300 1.000 107.20233 93 PRO A O 1
ATOM 663 N N . VAL A 1 82 ? 27.60600 -19.48900 22.29400 1.000 112.77668 94 VAL A N 1
ATOM 664 C CA . VAL A 1 82 ? 27.89400 -18.49500 23.32300 1.000 109.34206 94 VAL A CA 1
ATOM 665 C C . VAL A 1 82 ? 27.72100 -19.13200 24.69600 1.000 113.30832 94 VAL A C 1
ATOM 666 O O . VAL A 1 82 ? 27.05500 -20.15700 24.83300 1.000 110.62379 94 VAL A O 1
ATOM 670 N N . GLY A 1 88 ? 21.41800 -19.73000 24.69800 1.000 113.41097 100 GLY A N 1
ATOM 671 C CA . GLY A 1 88 ? 20.54000 -19.68100 23.54200 1.000 109.19467 100 GLY A CA 1
ATOM 672 C C . GLY A 1 88 ? 20.39600 -21.01100 22.82200 1.000 107.67607 100 GLY A C 1
ATOM 673 O O . GLY A 1 88 ? 21.35100 -21.49000 22.20800 1.000 110.00003 100 GLY A O 1
ATOM 674 N N . PRO A 1 89 ? 19.20600 -21.60400 22.89000 1.000 101.42795 101 PRO A N 1
ATOM 675 C CA . PRO A 1 89 ? 18.98200 -22.90100 22.23900 1.000 103.45714 101 PRO A CA 1
ATOM 676 C C . PRO A 1 89 ? 19.05700 -22.79300 20.72200 1.000 98.97766 101 PRO A C 1
ATOM 677 O O . PRO A 1 89 ? 19.13600 -21.70900 20.14000 1.000 102.52808 101 PRO A O 1
ATOM 681 N N . ARG A 1 90 ? 19.02500 -23.96000 20.08100 1.000 93.87705 102 ARG A N 1
ATOM 682 C CA . ARG A 1 90 ? 19.09400 -24.03200 18.62700 1.000 98.97239 102 ARG A CA 1
ATOM 683 C C . ARG A 1 90 ? 17.81700 -23.48400 18.00300 1.000 102.77022 102 ARG A C 1
ATOM 684 O O . ARG A 1 90 ? 16.70900 -23.85100 18.40600 1.000 103.56768 102 ARG A O 1
ATOM 692 N N . THR A 1 91 ? 17.97500 -22.60900 17.00900 1.000 121.09873 103 THR A N 1
ATOM 693 C CA . THR A 1 91 ? 16.82600 -22.02000 16.33300 1.000 125.39398 103 THR A CA 1
ATOM 694 C C . THR A 1 91 ? 16.26100 -22.91600 15.23800 1.000 126.28356 103 THR A C 1
ATOM 695 O O . THR A 1 91 ? 15.13000 -22.68700 14.79400 1.000 139.40619 103 THR A O 1
ATOM 699 N N . ALA A 1 92 ? 17.00900 -23.92500 14.79700 1.000 103.06236 104 ALA A N 1
ATOM 700 C CA . ALA A 1 92 ? 16.57400 -24.76400 13.69100 1.000 92.68480 104 ALA A CA 1
ATOM 701 C C . ALA A 1 92 ? 17.22300 -26.13500 13.80300 1.000 85.53657 104 ALA A C 1
ATOM 702 O O . ALA A 1 92 ? 18.12900 -26.35700 14.61100 1.000 80.20435 104 ALA A O 1
ATOM 704 N N . SER A 1 93 ? 16.74200 -27.05900 12.97400 1.000 77.92513 105 SER A N 1
ATOM 705 C CA . SER A 1 93 ? 17.28900 -28.40500 12.88100 1.000 67.99236 105 SER A CA 1
ATOM 706 C C . SER A 1 93 ? 18.12200 -28.53800 11.61300 1.000 69.69520 105 SER A C 1
ATOM 707 O O . SER A 1 93 ? 17.74700 -28.02400 10.55500 1.000 69.97418 105 SER A O 1
ATOM 710 N N . ALA A 1 94 ? 19.25200 -29.23100 11.72500 1.000 63.51288 106 ALA A N 1
ATOM 711 C CA . ALA A 1 94 ? 20.17400 -29.43800 10.61400 1.000 67.99236 106 ALA A CA 1
ATOM 712 C C . ALA A 1 94 ? 20.09600 -30.89400 10.17900 1.000 66.45797 106 ALA A C 1
ATOM 713 O O . ALA A 1 94 ? 20.41300 -31.79700 10.96300 1.000 58.32015 106 ALA A O 1
ATOM 715 N N . ILE A 1 95 ? 19.68200 -31.11800 8.93400 1.000 61.40210 107 ILE A N 1
ATOM 716 C CA . ILE A 1 95 ? 19.46100 -32.45400 8.39400 1.000 62.18640 107 ILE A CA 1
ATOM 717 C C . ILE A 1 95 ? 20.45700 -32.69100 7.26800 1.000 64.68934 107 ILE A C 1
ATOM 718 O O . ILE A 1 95 ? 20.64300 -31.82500 6.40500 1.000 59.59136 107 ILE A O 1
ATOM 723 N N . ALA A 1 96 ? 21.08800 -33.86200 7.27600 1.000 64.28402 108 ALA A N 1
ATOM 724 C CA . ALA A 1 96 ? 22.02000 -34.22000 6.21500 1.000 67.10015 108 ALA A CA 1
ATOM 725 C C . ALA A 1 96 ? 21.25400 -34.58900 4.94900 1.000 66.46586 108 ALA A C 1
ATOM 726 O O . ALA A 1 96 ? 20.40400 -35.48600 4.96600 1.000 56.10410 108 ALA A O 1
ATOM 728 N N . ILE A 1 97 ? 21.55200 -33.89000 3.85400 1.000 70.91903 109 ILE A N 1
ATOM 729 C CA . ILE A 1 97 ? 20.92800 -34.20100 2.57200 1.000 78.13832 109 ILE A CA 1
ATOM 730 C C . ILE A 1 97 ? 21.56700 -35.43500 1.95000 1.000 80.99392 109 ILE A C 1
ATOM 731 O O . ILE A 1 97 ? 20.87300 -36.30600 1.41200 1.000 83.15734 109 ILE A O 1
ATOM 736 N N . THR A 1 98 ? 22.88800 -35.53900 2.02900 1.000 77.34875 110 THR A N 1
ATOM 737 C CA . THR A 1 98 ? 23.64800 -36.56200 1.33100 1.000 79.44637 110 THR A CA 1
ATOM 738 C C . THR A 1 98 ? 24.12800 -37.63600 2.29800 1.000 75.69329 110 THR A C 1
ATOM 739 O O . THR A 1 98 ? 24.35000 -37.37600 3.48400 1.000 72.80347 110 THR A O 1
ATOM 743 N N . ASP A 1 99 ? 24.28100 -38.85200 1.78000 1.000 82.11248 111 ASP A N 1
ATOM 744 C CA . ASP A 1 99 ? 24.90800 -39.90800 2.55800 1.000 75.96700 111 ASP A CA 1
ATOM 745 C C . ASP A 1 99 ? 26.38600 -39.60000 2.76200 1.000 72.90348 111 ASP A C 1
ATOM 746 O O . ASP A 1 99 ? 27.02400 -38.92900 1.94400 1.000 72.47711 111 ASP A O 1
ATOM 751 N N . ARG A 1 100 ? 26.92300 -40.09000 3.87800 1.000 74.78002 112 ARG A N 1
ATOM 752 C CA . ARG A 1 100 ? 28.31100 -39.83400 4.26100 1.000 77.16188 112 ARG A CA 1
ATOM 753 C C . ARG A 1 100 ? 28.59200 -38.33600 4.35700 1.000 59.19394 112 ARG A C 1
ATOM 754 O O . ARG A 1 100 ? 29.64300 -37.85200 3.93100 1.000 56.01198 112 ARG A O 1
ATOM 762 N N . THR A 1 101 ? 27.63700 -37.59400 4.91500 1.000 60.85993 113 THR A N 1
ATOM 763 C CA . THR A 1 101 ? 27.85100 -36.18400 5.21600 1.000 64.11295 113 THR A CA 1
ATOM 764 C C . THR A 1 101 ? 28.79200 -36.06500 6.40600 1.000 60.22038 113 THR A C 1
ATOM 765 O O . THR A 1 101 ? 28.52000 -36.61600 7.47800 1.000 61.73109 113 THR A O 1
ATOM 769 N N . ARG A 1 102 ? 29.90000 -35.35500 6.22100 1.000 54.63023 114 ARG A N 1
ATOM 770 C CA . ARG A 1 102 ? 30.96400 -35.29400 7.21300 1.000 52.93793 114 ARG A CA 1
ATOM 771 C C . ARG A 1 102 ? 31.07900 -33.88200 7.77000 1.000 52.76685 114 ARG A C 1
ATOM 772 O O . ARG A 1 102 ? 31.22600 -32.91900 7.00900 1.000 56.25148 114 ARG A O 1
ATOM 780 N N . VAL A 1 103 ? 31.01400 -33.76100 9.09400 1.000 52.91424 115 VAL A N 1
ATOM 781 C CA . VAL A 1 103 ? 31.11200 -32.47300 9.76700 1.000 47.50043 115 VAL A CA 1
ATOM 782 C C . VAL A 1 103 ? 32.22300 -32.53900 10.80500 1.000 62.29694 115 VAL A C 1
ATOM 783 O O . VAL A 1 103 ? 32.43700 -33.57700 11.44200 1.000 54.37757 115 VAL A O 1
ATOM 787 N N . LEU A 1 104 ? 32.94800 -31.43600 10.95200 1.000 68.40820 116 LEU A N 1
ATOM 788 C CA . LEU A 1 104 ? 33.90500 -31.26000 12.03300 1.000 57.32529 116 LEU A CA 1
ATOM 789 C C . LEU A 1 104 ? 33.30800 -30.30900 13.05900 1.000 61.12575 116 LEU A C 1
ATOM 790 O O . LEU A 1 104 ? 32.63800 -29.33800 12.69800 1.000 56.60679 116 LEU A O 1
ATOM 795 N N . TRP A 1 105 ? 33.54200 -30.58900 14.33800 1.000 55.84880 117 TRP A N 1
ATOM 796 C CA . TRP A 1 105 ? 32.96600 -29.74100 15.37000 1.000 61.74425 117 TRP A CA 1
ATOM 797 C C . TRP A 1 105 ? 33.85200 -29.73100 16.60700 1.000 64.59722 117 TRP A C 1
ATOM 798 O O . TRP A 1 105 ? 34.66300 -30.63400 16.83200 1.000 60.03088 117 TRP A O 1
ATOM 809 N N . LEU A 1 106 ? 33.68400 -28.67700 17.40400 1.000 61.58107 118 LEU A N 1
ATOM 810 C CA . LEU A 1 106 ? 34.40800 -28.49300 18.65200 1.000 65.40784 118 LEU A CA 1
ATOM 811 C C . LEU A 1 106 ? 33.46300 -27.88500 19.67900 1.000 69.55044 118 LEU A C 1
ATOM 812 O O . LEU A 1 106 ? 32.51800 -27.17200 19.32600 1.000 64.18664 118 LEU A O 1
ATOM 817 N N . GLU A 1 107 ? 33.72300 -28.17700 20.95200 1.000 64.12085 119 GLU A N 1
ATOM 818 C CA . GLU A 1 107 ? 32.90400 -27.64800 22.03200 1.000 74.90635 119 GLU A CA 1
ATOM 819 C C . GLU A 1 107 ? 33.23300 -26.18100 22.28700 1.000 79.39110 119 GLU A C 1
ATOM 820 O O . GLU A 1 107 ? 34.35800 -25.72700 22.05900 1.000 65.69209 119 GLU A O 1
ATOM 826 N N . ASN A 1 108 ? 32.23300 -25.44000 22.77500 1.000 88.66326 120 ASN A N 1
ATOM 827 C CA . ASN A 1 108 ? 32.39200 -24.00000 22.95700 1.000 94.59555 120 ASN A CA 1
ATOM 828 C C . ASN A 1 108 ? 33.47200 -23.67400 23.97900 1.000 81.29133 120 ASN A C 1
ATOM 829 O O . ASN A 1 108 ? 34.14300 -22.64200 23.86100 1.000 83.89690 120 ASN A O 1
ATOM 834 N N . GLU A 1 109 ? 33.64800 -24.53000 24.98900 1.000 95.21668 121 GLU A N 1
ATOM 835 C CA . GLU A 1 109 ? 34.66000 -24.26900 26.00800 1.000 95.22984 121 GLU A CA 1
ATOM 836 C C . GLU A 1 109 ? 36.05100 -24.21800 25.39200 1.000 83.76794 121 GLU A C 1
ATOM 837 O O . GLU A 1 109 ? 36.86000 -23.34900 25.73700 1.000 87.34731 121 GLU A O 1
ATOM 843 N N . VAL A 1 110 ? 36.34000 -25.13700 24.46800 1.000 87.43154 122 VAL A N 1
ATOM 844 C CA . VAL A 1 110 ? 37.63900 -25.14800 23.80200 1.000 87.60524 122 VAL A CA 1
ATOM 845 C C . VAL A 1 110 ? 37.81700 -23.88000 22.97800 1.000 73.95887 122 VAL A C 1
ATOM 846 O O . VAL A 1 110 ? 38.87900 -23.24600 23.00100 1.000 58.39911 122 VAL A O 1
ATOM 850 N N . LEU A 1 111 ? 36.77200 -23.48500 22.24700 1.000 80.35963 123 LEU A N 1
ATOM 851 C CA . LEU A 1 111 ? 36.86500 -22.30100 21.40100 1.000 74.06151 123 LEU A CA 1
ATOM 852 C C . LEU A 1 111 ? 37.11500 -21.04700 22.22600 1.000 74.99320 123 LEU A C 1
ATOM 853 O O . LEU A 1 111 ? 37.92200 -20.19300 21.84000 1.000 75.12480 123 LEU A O 1
ATOM 858 N N . PHE A 1 112 ? 36.43300 -20.91700 23.36700 1.000 83.30999 124 PHE A N 1
ATOM 859 C CA . PHE A 1 112 ? 36.57200 -19.70900 24.17500 1.000 81.79402 124 PHE A CA 1
ATOM 860 C C . PHE A 1 112 ? 37.90800 -19.68500 24.90400 1.000 80.24120 124 PHE A C 1
ATOM 861 O O . PHE A 1 112 ? 38.51200 -18.61800 25.07000 1.000 81.38871 124 PHE A O 1
ATOM 869 N N . LYS A 1 113 ? 38.37700 -20.85000 25.36200 1.000 73.44828 125 LYS A N 1
ATOM 870 C CA . LYS A 1 113 ? 39.73700 -20.94500 25.88100 1.000 68.48979 125 LYS A CA 1
ATOM 871 C C . LYS A 1 113 ? 40.75200 -20.57100 24.81100 1.000 76.00385 125 LYS A C 1
ATOM 872 O O . LYS A 1 113 ? 41.69000 -19.80700 25.07000 1.000 74.31417 125 LYS A O 1
ATOM 878 N N . TRP A 1 114 ? 40.57100 -21.09600 23.59500 1.000 71.08221 126 TRP A N 1
ATOM 879 C CA . TRP A 1 114 ? 41.48400 -20.78900 22.50000 1.000 71.60332 126 TRP A CA 1
ATOM 880 C C . TRP A 1 114 ? 41.44800 -19.30700 22.15400 1.000 73.05876 126 TRP A C 1
ATOM 881 O O . TRP A 1 114 ? 42.49800 -18.68700 21.94200 1.000 73.89044 126 TRP A O 1
ATOM 892 N N . LEU A 1 115 ? 40.24800 -18.72000 22.09600 1.000 72.23498 127 LEU A N 1
ATOM 893 C CA . LEU A 1 115 ? 40.14000 -17.28800 21.84800 1.000 74.85108 127 LEU A CA 1
ATOM 894 C C . LEU A 1 115 ? 40.72800 -16.47900 22.99400 1.000 77.87776 127 LEU A C 1
ATOM 895 O O . LEU A 1 115 ? 41.26300 -15.38800 22.76800 1.000 80.99655 127 LEU A O 1
ATOM 900 N N . GLY A 1 116 ? 40.63900 -16.99000 24.22400 1.000 73.99571 128 GLY A N 1
ATOM 901 C CA . GLY A 1 116 ? 41.30900 -16.33200 25.32900 1.000 83.52317 128 GLY A CA 1
ATOM 902 C C . GLY A 1 116 ? 42.81800 -16.37800 25.20500 1.000 82.78098 128 GLY A C 1
ATOM 903 O O . GLY A 1 116 ? 43.50800 -15.44800 25.63400 1.000 87.23941 128 GLY A O 1
ATOM 904 N N . HIS A 1 117 ? 43.35000 -17.44800 24.60900 1.000 80.13592 129 HIS A N 1
ATOM 905 C CA . HIS A 1 117 ? 44.79100 -17.54300 24.40600 1.000 80.58335 129 HIS A CA 1
ATOM 906 C C . HIS A 1 117 ? 45.25400 -16.60300 23.30200 1.000 82.33882 129 HIS A C 1
ATOM 907 O O . HIS A 1 117 ? 46.34300 -16.02600 23.38800 1.000 83.63371 129 HIS A O 1
ATOM 914 N N . HIS A 1 118 ? 44.44400 -16.43500 22.25700 1.000 83.23893 130 HIS A N 1
ATOM 915 C CA . HIS A 1 118 ? 44.74800 -15.54200 21.14100 1.000 83.86532 130 HIS A CA 1
ATOM 916 C C . HIS A 1 118 ? 43.61300 -14.53300 20.99500 1.000 84.03376 130 HIS A C 1
ATOM 917 O O . HIS A 1 118 ? 42.80200 -14.62300 20.06100 1.000 81.11499 130 HIS A O 1
ATOM 924 N N . PRO A 1 119 ? 43.52500 -13.55400 21.90300 1.000 87.21046 131 PRO A N 1
ATOM 925 C CA . PRO A 1 119 ? 42.40600 -12.60000 21.84300 1.000 85.54973 131 PRO A CA 1
ATOM 926 C C . PRO A 1 119 ? 42.45400 -11.67200 20.64300 1.000 90.94775 131 PRO A C 1
ATOM 927 O O . PRO A 1 119 ? 41.43600 -11.03900 20.33500 1.000 85.35497 131 PRO A O 1
ATOM 931 N N . ARG A 1 120 ? 43.59600 -11.56500 19.96000 1.000 97.50380 132 ARG A N 1
ATOM 932 C CA . ARG A 1 120 ? 43.64600 -10.76000 18.74500 1.000 97.99333 132 ARG A CA 1
ATOM 933 C C . ARG A 1 120 ? 42.82800 -11.39200 17.62500 1.000 98.30916 132 ARG A C 1
ATOM 934 O O . ARG A 1 120 ? 42.35800 -10.68600 16.72600 1.000 108.35773 132 ARG A O 1
ATOM 942 N N . VAL A 1 121 ? 42.63100 -12.71100 17.67400 1.000 92.80586 133 VAL A N 1
ATOM 943 C CA . VAL A 1 121 ? 41.81700 -13.38700 16.66800 1.000 90.12660 133 VAL A CA 1
ATOM 944 C C . VAL A 1 121 ? 40.36300 -12.93800 16.76200 1.000 90.47137 133 VAL A C 1
ATOM 945 O O . VAL A 1 121 ? 39.68600 -12.76100 15.74100 1.000 79.30951 133 VAL A O 1
ATOM 949 N N . ALA A 1 122 ? 39.86000 -12.74500 17.98400 1.000 87.49733 134 ALA A N 1
ATOM 950 C CA . ALA A 1 122 ? 38.47300 -12.32100 18.15500 1.000 87.37100 134 ALA A CA 1
ATOM 951 C C . ALA A 1 122 ? 38.23300 -10.93000 17.58200 1.000 84.09166 134 ALA A C 1
ATOM 952 O O . ALA A 1 122 ? 37.10200 -10.60300 17.20400 1.000 78.54100 134 ALA A O 1
ATOM 954 N N . VAL A 1 123 ? 39.27500 -10.10000 17.51600 1.000 78.95684 135 VAL A N 1
ATOM 955 C CA . VAL A 1 123 ? 39.13800 -8.78600 16.89600 1.000 81.94930 135 VAL A CA 1
ATOM 956 C C . VAL A 1 123 ? 38.80800 -8.93000 15.41700 1.000 86.19455 135 VAL A C 1
ATOM 957 O O . VAL A 1 123 ? 37.97800 -8.19000 14.87500 1.000 92.80323 135 VAL A O 1
ATOM 961 N N . ASP A 1 124 ? 39.43900 -9.89300 14.74300 1.000 81.03077 136 ASP A N 1
ATOM 962 C CA . ASP A 1 124 ? 39.18000 -10.08000 13.32100 1.000 87.47101 136 ASP A CA 1
ATOM 963 C C . ASP A 1 124 ? 37.90000 -10.86800 13.08000 1.000 84.19694 136 ASP A C 1
ATOM 964 O O . ASP A 1 124 ? 37.20600 -10.62600 12.08600 1.000 87.37100 136 ASP A O 1
ATOM 969 N N . MET A 1 125 ? 37.56800 -11.80500 13.97100 1.000 75.31429 137 MET A N 1
ATOM 970 C CA . MET A 1 125 ? 36.26700 -12.46000 13.88700 1.000 86.69461 137 MET A CA 1
ATOM 971 C C . MET A 1 125 ? 35.13800 -11.48300 14.17300 1.000 86.81041 137 MET A C 1
ATOM 972 O O . MET A 1 125 ? 34.01600 -11.67400 13.69200 1.000 80.53597 137 MET A O 1
ATOM 977 N N . LEU A 1 126 ? 35.41600 -10.43700 14.95400 1.000 87.51312 138 LEU A N 1
ATOM 978 C CA . LEU A 1 126 ? 34.41000 -9.41600 15.21600 1.000 90.09764 138 LEU A CA 1
ATOM 979 C C . LEU A 1 126 ? 34.05200 -8.66200 13.94200 1.000 88.81591 138 LEU A C 1
ATOM 980 O O . LEU A 1 126 ? 32.88500 -8.31200 13.73000 1.000 84.11535 138 LEU A O 1
ATOM 985 N N . GLN A 1 127 ? 35.04000 -8.40600 13.07900 1.000 98.44601 139 GLN A N 1
ATOM 986 C CA . GLN A 1 127 ? 34.75900 -7.77600 11.79300 1.000 102.84391 139 GLN A CA 1
ATOM 987 C C . GLN A 1 127 ? 33.95000 -8.68200 10.87600 1.000 97.65381 139 GLN A C 1
ATOM 988 O O . GLN A 1 127 ? 33.27600 -8.18100 9.96900 1.000 114.85061 139 GLN A O 1
ATOM 994 N N . VAL A 1 128 ? 34.00100 -9.99700 11.08800 1.000 91.98471 140 VAL A N 1
ATOM 995 C CA . VAL A 1 128 ? 33.21400 -10.91400 10.27200 1.000 92.22685 140 VAL A CA 1
ATOM 996 C C . VAL A 1 128 ? 31.76300 -10.93400 10.73500 1.000 89.32650 140 VAL A C 1
ATOM 997 O O . VAL A 1 128 ? 30.83700 -10.86200 9.91900 1.000 89.29755 140 VAL A O 1
ATOM 1001 N N . LEU A 1 129 ? 31.54200 -11.03000 12.04900 1.000 83.86795 141 LEU A N 1
ATOM 1002 C CA . LEU A 1 129 ? 30.18300 -10.94600 12.57300 1.000 87.19730 141 LEU A CA 1
ATOM 1003 C C . LEU A 1 129 ? 29.57500 -9.57900 12.30400 1.000 89.20543 141 LEU A C 1
ATOM 1004 O O . LEU A 1 129 ? 28.35800 -9.46500 12.11300 1.000 88.59746 141 LEU A O 1
ATOM 1009 N N . ALA A 1 130 ? 30.40600 -8.53400 12.28500 1.000 90.50032 142 ALA A N 1
ATOM 1010 C CA . ALA A 1 130 ? 29.92300 -7.20100 11.94400 1.000 96.70896 142 ALA A CA 1
ATOM 1011 C C . ALA A 1 130 ? 29.45400 -7.14800 10.49600 1.000 94.81400 142 ALA A C 1
ATOM 1012 O O . ALA A 1 130 ? 28.33200 -6.71400 10.20500 1.000 99.23821 142 ALA A O 1
ATOM 1014 N N . ALA A 1 131 ? 30.30600 -7.59600 9.57100 1.000 97.67224 143 ALA A N 1
ATOM 1015 C CA . ALA A 1 131 ? 29.95400 -7.56200 8.15600 1.000 100.93579 143 ALA A CA 1
ATOM 1016 C C . ALA A 1 131 ? 28.79800 -8.50200 7.83900 1.000 97.50116 143 ALA A C 1
ATOM 1017 O O . ALA A 1 131 ? 28.06400 -8.27500 6.87200 1.000 109.92371 143 ALA A O 1
ATOM 1019 N N . ARG A 1 132 ? 28.61500 -9.55600 8.63200 1.000 88.66853 144 ARG A N 1
ATOM 1020 C CA . ARG A 1 132 ? 27.51000 -10.47600 8.39800 1.000 90.72140 144 ARG A CA 1
ATOM 1021 C C . ARG A 1 132 ? 26.22000 -10.01800 9.06100 1.000 92.83218 144 ARG A C 1
ATOM 1022 O O . ARG A 1 132 ? 25.13500 -10.36000 8.58000 1.000 88.97909 144 ARG A O 1
ATOM 1030 N N . LEU A 1 133 ? 26.30500 -9.25500 10.15200 1.000 91.92944 145 LEU A N 1
ATOM 1031 C CA . LEU A 1 133 ? 25.08700 -8.75600 10.77800 1.000 92.24527 145 LEU A CA 1
ATOM 1032 C C . LEU A 1 133 ? 24.48100 -7.60200 9.98900 1.000 97.30904 145 LEU A C 1
ATOM 1033 O O . LEU A 1 133 ? 23.25200 -7.47300 9.93300 1.000 92.64269 145 LEU A O 1
ATOM 1038 N N . ARG A 1 134 ? 25.31600 -6.76100 9.37200 1.000 100.06463 146 ARG A N 1
ATOM 1039 C CA . ARG A 1 134 ? 24.78500 -5.71500 8.50300 1.000 106.49698 146 ARG A CA 1
ATOM 1040 C C . ARG A 1 134 ? 24.14600 -6.31700 7.25900 1.000 106.19431 146 ARG A C 1
ATOM 1041 O O . ARG A 1 134 ? 23.10600 -5.83700 6.79200 1.000 106.57857 146 ARG A O 1
ATOM 1049 N N . ALA A 1 135 ? 24.74500 -7.38000 6.71800 1.000 98.74342 147 ALA A N 1
ATOM 1050 C CA . ALA A 1 135 ? 24.13800 -8.07500 5.59000 1.000 101.94643 147 ALA A CA 1
ATOM 1051 C C . ALA A 1 135 ? 22.86300 -8.79200 6.01300 1.000 102.19120 147 ALA A C 1
ATOM 1052 O O . ALA A 1 135 ? 21.90700 -8.88500 5.23600 1.000 101.61482 147 ALA A O 1
ATOM 1054 N N . ASN A 1 136 ? 22.83200 -9.30600 7.24400 1.000 100.59364 148 ASN A N 1
ATOM 1055 C CA . ASN A 1 136 ? 21.62400 -9.95100 7.74400 1.000 95.71674 148 ASN A CA 1
ATOM 1056 C C . ASN A 1 136 ? 20.50900 -8.93800 7.97100 1.000 92.62690 148 ASN A C 1
ATOM 1057 O O . ASN A 1 136 ? 19.32800 -9.27600 7.83900 1.000 88.77117 148 ASN A O 1
ATOM 1062 N N . ASN A 1 137 ? 20.86300 -7.69500 8.30300 1.000 94.77715 149 ASN A N 1
ATOM 1063 C CA . ASN A 1 137 ? 19.84700 -6.67300 8.53200 1.000 95.38512 149 ASN A CA 1
ATOM 1064 C C . ASN A 1 137 ? 19.19400 -6.23200 7.22900 1.000 94.16655 149 ASN A C 1
ATOM 1065 O O . ASN A 1 137 ? 17.96800 -6.08600 7.16500 1.000 92.19790 149 ASN A O 1
ATOM 1070 N N . GLU A 1 138 ? 19.99000 -6.00900 6.17900 1.000 96.88530 150 GLU A N 1
ATOM 1071 C CA . GLU A 1 138 ? 19.41600 -5.61200 4.90000 1.000 105.53897 150 GLU A CA 1
ATOM 1072 C C . GLU A 1 138 ? 18.61900 -6.74200 4.26300 1.000 102.64125 150 GLU A C 1
ATOM 1073 O O . GLU A 1 138 ? 17.77400 -6.47900 3.40200 1.000 101.50691 150 GLU A O 1
ATOM 1079 N N . HIS A 1 139 ? 18.85900 -7.98800 4.67700 1.000 96.93794 151 HIS A N 1
ATOM 1080 C CA . HIS A 1 139 ? 18.00700 -9.08500 4.23200 1.000 103.38871 151 HIS A CA 1
ATOM 1081 C C . HIS A 1 139 ? 16.63800 -9.02600 4.89400 1.000 107.84714 151 HIS A C 1
ATOM 1082 O O . HIS A 1 139 ? 15.64500 -9.46300 4.30200 1.000 118.75634 151 HIS A O 1
ATOM 1089 N N . ILE A 1 140 ? 16.56300 -8.49000 6.11400 1.000 102.96498 152 ILE A N 1
ATOM 1090 C CA . ILE A 1 140 ? 15.28200 -8.37200 6.80400 1.000 92.55057 152 ILE A CA 1
ATOM 1091 C C . ILE A 1 140 ? 14.44800 -7.24600 6.20600 1.000 103.22290 152 ILE A C 1
ATOM 1092 O O . ILE A 1 140 ? 13.23400 -7.38700 6.02200 1.000 98.64077 152 ILE A O 1
ATOM 1097 N N . SER A 1 141 ? 15.07900 -6.10900 5.89900 1.000 98.76974 153 SER A N 1
ATOM 1098 C CA . SER A 1 141 ? 14.35700 -5.03200 5.23100 1.000 91.37675 153 SER A CA 1
ATOM 1099 C C . SER A 1 141 ? 13.93100 -5.44600 3.83000 1.000 99.02766 153 SER A C 1
ATOM 1100 O O . SER A 1 141 ? 12.91000 -4.96800 3.32100 1.000 97.51169 153 SER A O 1
ATOM 1103 N N . ASP A 1 142 ? 14.69100 -6.34700 3.20200 1.000 95.42197 154 ASP A N 1
ATOM 1104 C CA . ASP A 1 142 ? 14.43600 -6.71300 1.81300 1.000 102.95445 154 ASP A CA 1
ATOM 1105 C C . ASP A 1 142 ? 13.09200 -7.41500 1.65300 1.000 104.66255 154 ASP A C 1
ATOM 1106 O O . ASP A 1 142 ? 12.28700 -7.04700 0.79000 1.000 105.96534 154 ASP A O 1
ATOM 1111 N N . LEU A 1 143 ? 12.82300 -8.42200 2.48700 1.000 100.00673 155 LEU A N 1
ATOM 1112 C CA . LEU A 1 143 ? 11.58500 -9.18600 2.36800 1.000 100.48836 155 LEU A CA 1
ATOM 1113 C C . LEU A 1 143 ? 10.34000 -8.33900 2.60100 1.000 107.37340 155 LEU A C 1
ATOM 1114 O O . LEU A 1 143 ? 9.23100 -8.81700 2.34000 1.000 108.48932 155 LEU A O 1
ATOM 1119 N N . VAL A 1 144 ? 10.48900 -7.11000 3.08500 1.000 104.86520 156 VAL A N 1
ATOM 1120 C CA . VAL A 1 144 ? 9.35800 -6.19600 3.20000 1.000 103.62295 156 VAL A CA 1
ATOM 1121 C C . VAL A 1 144 ? 9.17500 -5.37900 1.92600 1.000 102.20699 156 VAL A C 1
ATOM 1122 O O . VAL A 1 144 ? 8.04600 -5.16400 1.47800 1.000 105.55213 156 VAL A O 1
ATOM 1126 N N . PHE A 1 145 ? 10.27300 -4.93700 1.31000 1.000 92.25317 157 PHE A N 1
ATOM 1127 C CA . PHE A 1 145 ? 10.21000 -3.99800 0.19900 1.000 104.40199 157 PHE A CA 1
ATOM 1128 C C . PHE A 1 145 ? 10.54500 -4.61600 -1.15400 1.000 99.84355 157 PHE A C 1
ATOM 1129 O O . PHE A 1 145 ? 10.53000 -3.90000 -2.16200 1.000 87.65261 157 PHE A O 1
ATOM 1137 N N . MET A 1 146 ? 10.83200 -5.91400 -1.21400 1.000 80.04118 158 MET A N 1
ATOM 1138 C CA . MET A 1 146 ? 11.17800 -6.57900 -2.46300 1.000 76.86185 158 MET A CA 1
ATOM 1139 C C . MET A 1 146 ? 10.00000 -7.39600 -2.97700 1.000 72.91664 158 MET A C 1
ATOM 1140 O O . MET A 1 146 ? 9.35500 -8.11800 -2.20800 1.000 77.27242 158 MET A O 1
ATOM 1145 N N . ASP A 1 147 ? 9.72200 -7.27000 -4.27300 1.000 57.45163 159 ASP A N 1
ATOM 1146 C CA . ASP A 1 147 ? 8.73000 -8.11900 -4.91000 1.000 70.47687 159 ASP A CA 1
ATOM 1147 C C . ASP A 1 147 ? 9.33700 -9.49600 -5.15900 1.000 60.28354 159 ASP A C 1
ATOM 1148 O O . ASP A 1 147 ? 10.52200 -9.73400 -4.91100 1.000 57.14633 159 ASP A O 1
ATOM 1153 N N . VAL A 1 148 ? 8.52400 -10.42300 -5.65300 1.000 59.99930 160 VAL A N 1
ATOM 1154 C CA . VAL A 1 148 ? 8.96700 -11.81300 -5.76800 1.000 67.60547 160 VAL A CA 1
ATOM 1155 C C . VAL A 1 148 ? 9.99700 -12.01100 -6.88300 1.000 58.76231 160 VAL A C 1
ATOM 1156 O O . VAL A 1 148 ? 10.83300 -12.91800 -6.75300 1.000 61.09417 160 VAL A O 1
ATOM 1160 N N . PRO A 1 149 ? 10.02000 -11.22600 -7.97700 1.000 56.80155 161 PRO A N 1
ATOM 1161 C CA . PRO A 1 149 ? 11.13300 -11.39900 -8.93000 1.000 52.62999 161 PRO A CA 1
ATOM 1162 C C . PRO A 1 149 ? 12.46900 -10.96000 -8.36600 1.000 49.72175 161 PRO A C 1
ATOM 1163 O O . PRO A 1 149 ? 13.50200 -11.56600 -8.68300 1.000 44.82116 161 PRO A O 1
ATOM 1167 N N . ALA A 1 150 ? 12.48400 -9.90200 -7.55300 1.000 41.87871 162 ALA A N 1
ATOM 1168 C CA . ALA A 1 150 ? 13.71400 -9.52600 -6.86600 1.000 56.27780 162 ALA A CA 1
ATOM 1169 C C . ALA A 1 150 ? 14.12300 -10.59800 -5.86600 1.000 51.94044 162 ALA A C 1
ATOM 1170 O O . ALA A 1 150 ? 15.30900 -10.93400 -5.75700 1.000 47.15565 162 ALA A O 1
ATOM 1172 N N . ARG A 1 151 ? 13.15500 -11.14800 -5.12400 1.000 51.45354 163 ARG A N 1
ATOM 1173 C CA . ARG A 1 151 ? 13.47600 -12.21000 -4.17400 1.000 60.02299 163 ARG A CA 1
ATOM 1174 C C . ARG A 1 151 ? 13.89500 -13.48900 -4.88800 1.000 59.51766 163 ARG A C 1
ATOM 1175 O O . ARG A 1 151 ? 14.75600 -14.22200 -4.39000 1.000 53.89067 163 ARG A O 1
ATOM 1183 N N . LEU A 1 152 ? 13.31400 -13.77100 -6.05500 1.000 56.74628 164 LEU A N 1
ATOM 1184 C CA . LEU A 1 152 ? 13.77200 -14.91300 -6.83900 1.000 55.03028 164 LEU A CA 1
ATOM 1185 C C . LEU A 1 152 ? 15.18800 -14.68600 -7.35200 1.000 50.87715 164 LEU A C 1
ATOM 1186 O O . LEU A 1 152 ? 16.04300 -15.57400 -7.26000 1.000 47.26093 164 LEU A O 1
ATOM 1191 N N . ALA A 1 153 ? 15.45600 -13.49600 -7.89400 1.000 49.71122 165 ALA A N 1
ATOM 1192 C CA . ALA A 1 153 ? 16.80100 -13.19400 -8.36800 1.000 52.51682 165 ALA A CA 1
ATOM 1193 C C . ALA A 1 153 ? 17.81800 -13.27900 -7.24000 1.000 52.24837 165 ALA A C 1
ATOM 1194 O O . ALA A 1 153 ? 18.95800 -13.70100 -7.46400 1.000 48.46107 165 ALA A O 1
ATOM 1196 N N . LYS A 1 154 ? 17.42500 -12.90600 -6.01900 1.000 54.94869 166 LYS A N 1
ATOM 1197 C CA . LYS A 1 154 ? 18.37600 -12.93000 -4.91100 1.000 57.71218 166 LYS A CA 1
ATOM 1198 C C . LYS A 1 154 ? 18.70100 -14.35500 -4.48000 1.000 58.86232 166 LYS A C 1
ATOM 1199 O O . LYS A 1 154 ? 19.85900 -14.66600 -4.17000 1.000 57.84904 166 LYS A O 1
ATOM 1205 N N . THR A 1 155 ? 17.69700 -15.23200 -4.44300 1.000 54.70130 167 THR A N 1
ATOM 1206 C CA . THR A 1 155 ? 17.96400 -16.60900 -4.04600 1.000 58.78336 167 THR A CA 1
ATOM 1207 C C . THR A 1 155 ? 18.81400 -17.32400 -5.09200 1.000 60.28881 167 THR A C 1
ATOM 1208 O O . THR A 1 155 ? 19.75800 -18.04300 -4.74600 1.000 57.93326 167 THR A O 1
ATOM 1212 N N . LEU A 1 156 ? 18.50800 -17.11700 -6.37600 1.000 50.57185 168 LEU A N 1
ATOM 1213 C CA . LEU A 1 156 ? 19.29100 -17.74300 -7.43900 1.000 56.87787 168 LEU A CA 1
ATOM 1214 C C . LEU A 1 156 ? 20.73500 -17.25100 -7.43100 1.000 56.06725 168 LEU A C 1
ATOM 1215 O O . LEU A 1 156 ? 21.66200 -18.02600 -7.69000 1.000 62.77332 168 LEU A O 1
ATOM 1220 N N . LEU A 1 157 ? 20.94900 -15.96800 -7.12600 1.000 50.66660 169 LEU A N 1
ATOM 1221 C CA . LEU A 1 157 ? 22.31300 -15.45900 -7.00700 1.000 55.64351 169 LEU A CA 1
ATOM 1222 C C . LEU A 1 157 ? 23.01200 -16.03200 -5.78000 1.000 58.46490 169 LEU A C 1
ATOM 1223 O O . LEU A 1 157 ? 24.20200 -16.36600 -5.83700 1.000 57.96484 169 LEU A O 1
ATOM 1228 N N . ASN A 1 158 ? 22.29300 -16.14900 -4.66000 1.000 56.58836 170 ASN A N 1
ATOM 1229 C CA . ASN A 1 158 ? 22.88400 -16.73400 -3.46000 1.000 61.54948 170 ASN A CA 1
ATOM 1230 C C . ASN A 1 158 ? 23.27600 -18.18700 -3.70100 1.000 57.13053 170 ASN A C 1
ATOM 1231 O O . ASN A 1 158 ? 24.38800 -18.60800 -3.36100 1.000 56.54099 170 ASN A O 1
ATOM 1236 N N . LEU A 1 159 ? 22.37400 -18.96800 -4.29700 1.000 49.12957 171 LEU A N 1
ATOM 1237 C CA . LEU A 1 159 ? 22.68400 -20.36400 -4.58400 1.000 56.78312 171 LEU A CA 1
ATOM 1238 C C . LEU A 1 159 ? 23.80700 -20.48200 -5.60900 1.000 68.32135 171 LEU A C 1
ATOM 1239 O O . LEU A 1 159 ? 24.65200 -21.37900 -5.51000 1.000 51.30352 171 LEU A O 1
ATOM 1244 N N . ALA A 1 160 ? 23.84000 -19.57800 -6.59300 1.000 59.81507 172 ALA A N 1
ATOM 1245 C CA . ALA A 1 160 ? 24.87200 -19.64500 -7.62400 1.000 64.64722 172 ALA A CA 1
ATOM 1246 C C . ALA A 1 160 ? 26.25500 -19.37300 -7.04600 1.000 63.44708 172 ALA A C 1
ATOM 1247 O O . ALA A 1 160 ? 27.23300 -20.02300 -7.42900 1.000 65.33152 172 ALA A O 1
ATOM 1249 N N . SER A 1 161 ? 26.36100 -18.41900 -6.12100 1.000 54.11438 173 SER A N 1
ATOM 1250 C CA . SER A 1 161 ? 27.65900 -18.08100 -5.55100 1.000 62.27852 173 SER A CA 1
ATOM 1251 C C . SER A 1 161 ? 28.20000 -19.15700 -4.61900 1.000 71.68228 173 SER A C 1
ATOM 1252 O O . SER A 1 161 ? 29.38900 -19.12000 -4.28700 1.000 77.90671 173 SER A O 1
ATOM 1255 N N . ARG A 1 162 ? 27.37400 -20.10700 -4.20100 1.000 69.31884 174 ARG A N 1
ATOM 1256 C CA . ARG A 1 162 ? 27.79000 -21.14600 -3.27300 1.000 63.65500 174 ARG A CA 1
ATOM 1257 C C . ARG A 1 162 ? 27.75800 -22.54600 -3.86500 1.000 67.53441 174 ARG A C 1
ATOM 1258 O O . ARG A 1 162 ? 28.50000 -23.41100 -3.39300 1.000 63.36549 174 ARG A O 1
ATOM 1266 N N . PHE A 1 163 ? 26.93200 -22.79300 -4.88400 1.000 63.19442 175 PHE A N 1
ATOM 1267 C CA . PHE A 1 163 ? 26.84900 -24.10100 -5.52500 1.000 65.90790 175 PHE A CA 1
ATOM 1268 C C . PHE A 1 163 ? 27.11000 -24.03200 -7.02600 1.000 74.54315 175 PHE A C 1
ATOM 1269 O O . PHE A 1 163 ? 26.97500 -25.05000 -7.71700 1.000 76.41179 175 PHE A O 1
ATOM 1277 N N . GLY A 1 164 ? 27.48700 -22.86700 -7.54800 1.000 80.69652 176 GLY A N 1
ATOM 1278 C CA . GLY A 1 164 ? 27.49600 -22.66500 -8.98900 1.000 79.19897 176 GLY A CA 1
ATOM 1279 C C . GLY A 1 164 ? 28.67000 -23.34200 -9.68100 1.000 83.85479 176 GLY A C 1
ATOM 1280 O O . GLY A 1 164 ? 29.80500 -23.31900 -9.20500 1.000 92.73743 176 GLY A O 1
ATOM 1281 N N . GLU A 1 165 ? 28.37700 -23.93900 -10.83300 1.000 82.30461 177 GLU A N 1
ATOM 1282 C CA . GLU A 1 165 ? 29.38100 -24.55400 -11.69100 1.000 80.21488 177 GLU A CA 1
ATOM 1283 C C . GLU A 1 165 ? 29.41800 -23.81300 -13.01800 1.000 81.85192 177 GLU A C 1
ATOM 1284 O O . GLU A 1 165 ? 28.40000 -23.78000 -13.72900 1.000 72.12181 177 GLU A O 1
ATOM 1290 N N . PRO A 1 166 ? 30.53600 -23.19000 -13.38200 1.000 79.26740 178 PRO A N 1
ATOM 1291 C CA . PRO A 1 166 ? 30.60700 -22.50400 -14.68000 1.000 72.80347 178 PRO A CA 1
ATOM 1292 C C . PRO A 1 166 ? 30.40500 -23.46700 -15.84300 1.000 78.75944 178 PRO A C 1
ATOM 1293 O O . PRO A 1 166 ? 31.08600 -24.49000 -15.95200 1.000 67.26596 178 PRO A O 1
ATOM 1297 N N . VAL A 1 167 ? 29.44800 -23.13500 -16.71000 1.000 62.54697 179 VAL A N 1
ATOM 1298 C CA . VAL A 1 167 ? 29.20400 -23.90000 -17.92800 1.000 72.08233 179 VAL A CA 1
ATOM 1299 C C . VAL A 1 167 ? 29.38700 -22.97200 -19.12200 1.000 81.95719 179 VAL A C 1
ATOM 1300 O O . VAL A 1 167 ? 29.78400 -21.81100 -18.96100 1.000 87.78947 179 VAL A O 1
ATOM 1304 N N . ARG A 1 168 ? 29.09200 -23.47200 -20.32400 1.000 70.26106 180 ARG A N 1
ATOM 1305 C CA . ARG A 1 168 ? 29.36800 -22.70300 -21.53600 1.000 88.74748 180 ARG A CA 1
ATOM 1306 C C . ARG A 1 168 ? 28.57300 -21.40300 -21.56100 1.000 94.07444 180 ARG A C 1
ATOM 1307 O O . ARG A 1 168 ? 29.13900 -20.32000 -21.75400 1.000 90.15291 180 ARG A O 1
ATOM 1315 N N . GLU A 1 169 ? 27.26000 -21.49000 -21.36300 1.000 102.79127 181 GLU A N 1
ATOM 1316 C CA . GLU A 1 169 ? 26.38300 -20.33200 -21.46900 1.000 109.21309 181 GLU A CA 1
ATOM 1317 C C . GLU A 1 169 ? 26.25500 -19.55000 -20.16700 1.000 100.70944 181 GLU A C 1
ATOM 1318 O O . GLU A 1 169 ? 25.48400 -18.58600 -20.11700 1.000 98.72236 181 GLU A O 1
ATOM 1324 N N . GLY A 1 170 ? 26.98000 -19.93400 -19.11900 1.000 81.34923 182 GLY A N 1
ATOM 1325 C CA . GLY A 1 170 ? 26.91400 -19.20100 -17.87000 1.000 77.05924 182 GLY A CA 1
ATOM 1326 C C . GLY A 1 170 ? 27.23700 -20.02700 -16.64200 1.000 84.12588 182 GLY A C 1
ATOM 1327 O O . GLY A 1 170 ? 28.27800 -20.68900 -16.58400 1.000 81.19658 182 GLY A O 1
ATOM 1328 N N . VAL A 1 171 ? 26.34900 -19.99400 -15.65100 1.000 73.34564 183 VAL A N 1
ATOM 1329 C CA . VAL A 1 171 ? 26.55400 -20.67300 -14.37800 1.000 72.52185 183 VAL A CA 1
ATOM 1330 C C . VAL A 1 171 ? 25.37600 -21.60800 -14.13900 1.000 71.47436 183 VAL A C 1
ATOM 1331 O O . VAL A 1 171 ? 24.22900 -21.15500 -14.02700 1.000 66.39743 183 VAL A O 1
ATOM 1335 N N . LEU A 1 172 ? 25.65800 -22.90600 -14.05300 1.000 63.07598 184 LEU A N 1
ATOM 1336 C CA . LEU A 1 172 ? 24.63800 -23.87800 -13.68600 1.000 71.23222 184 LEU A CA 1
ATOM 1337 C C . LEU A 1 172 ? 24.52500 -23.96400 -12.16800 1.000 67.90288 184 LEU A C 1
ATOM 1338 O O . LEU A 1 172 ? 25.53300 -23.92600 -11.45600 1.000 76.20914 184 LEU A O 1
ATOM 1343 N N . VAL A 1 173 ? 23.30100 -24.07400 -11.68300 1.000 60.80992 185 VAL A N 1
ATOM 1344 C CA . VAL A 1 173 ? 23.00500 -24.10300 -10.25200 1.000 68.27661 185 VAL A CA 1
ATOM 1345 C C . VAL A 1 173 ? 22.30300 -25.41600 -9.93600 1.000 72.36920 185 VAL A C 1
ATOM 1346 O O . VAL A 1 173 ? 21.09000 -25.54500 -10.15100 1.000 55.93829 185 VAL A O 1
ATOM 1350 N N . PRO A 1 174 ? 23.01700 -26.41300 -9.42000 1.000 67.81076 186 PRO A N 1
ATOM 1351 C CA . PRO A 1 174 ? 22.39600 -27.70200 -9.05300 1.000 67.58968 186 PRO A CA 1
ATOM 1352 C C . PRO A 1 174 ? 21.80100 -27.66600 -7.64600 1.000 71.05062 186 PRO A C 1
ATOM 1353 O O . PRO A 1 174 ? 22.33800 -28.22800 -6.68100 1.000 71.01641 186 PRO A O 1
ATOM 1357 N N . HIS A 1 175 ? 20.66100 -26.98700 -7.51700 1.000 71.14537 187 HIS A N 1
ATOM 1358 C CA . HIS A 1 175 ? 20.05300 -26.80100 -6.20300 1.000 69.00827 187 HIS A CA 1
ATOM 1359 C C . HIS A 1 175 ? 19.42400 -28.08700 -5.68400 1.000 68.43189 187 HIS A C 1
ATOM 1360 O O . HIS A 1 175 ? 19.47500 -28.35500 -4.47900 1.000 72.50080 187 HIS A O 1
ATOM 1367 N N . ASP A 1 176 ? 18.82100 -28.88200 -6.57100 1.000 71.93494 188 ASP A N 1
ATOM 1368 C CA . ASP A 1 176 ? 18.24700 -30.18400 -6.22500 1.000 68.28450 188 ASP A CA 1
ATOM 1369 C C . ASP A 1 176 ? 17.18900 -30.07800 -5.12600 1.000 69.29252 188 ASP A C 1
ATOM 1370 O O . ASP A 1 176 ? 17.05600 -30.97500 -4.29000 1.000 69.63730 188 ASP A O 1
ATOM 1375 N N . LEU A 1 177 ? 16.43100 -28.98500 -5.11100 1.000 62.81543 189 LEU A N 1
ATOM 1376 C CA . LEU A 1 177 ? 15.31200 -28.83900 -4.19200 1.000 72.82715 189 LEU A CA 1
ATOM 1377 C C . LEU A 1 177 ? 14.01500 -29.25600 -4.87700 1.000 79.92800 189 LEU A C 1
ATOM 1378 O O . LEU A 1 177 ? 13.96700 -29.47000 -6.08900 1.000 80.52281 189 LEU A O 1
ATOM 1383 N N . THR A 1 178 ? 12.95100 -29.37600 -4.08700 1.000 76.89080 190 THR A N 1
ATOM 1384 C CA . THR A 1 178 ? 11.62200 -29.54100 -4.65500 1.000 73.90886 190 THR A CA 1
ATOM 1385 C C . THR A 1 178 ? 11.05000 -28.16700 -4.98400 1.000 85.35497 190 THR A C 1
ATOM 1386 O O . THR A 1 178 ? 11.46500 -27.15300 -4.41700 1.000 74.40892 190 THR A O 1
ATOM 1390 N N . GLN A 1 179 ? 10.11200 -28.13900 -5.93500 1.000 91.38464 191 GLN A N 1
ATOM 1391 C CA . GLN A 1 179 ? 9.53600 -26.87000 -6.36800 1.000 77.18820 191 GLN A CA 1
ATOM 1392 C C . GLN A 1 179 ? 8.94700 -26.10600 -5.19200 1.000 71.72965 191 GLN A C 1
ATOM 1393 O O . GLN A 1 179 ? 9.02900 -24.87400 -5.13400 1.000 68.41347 191 GLN A O 1
ATOM 1399 N N . GLU A 1 180 ? 8.35600 -26.82500 -4.23600 1.000 74.63263 192 GLU A N 1
ATOM 1400 C CA . GLU A 1 180 ? 7.90300 -26.18900 -3.00600 1.000 78.99895 192 GLU A CA 1
ATOM 1401 C C . GLU A 1 180 ? 9.07900 -25.67100 -2.18700 1.000 70.37160 192 GLU A C 1
ATOM 1402 O O . GLU A 1 180 ? 8.99900 -24.58900 -1.59400 1.000 72.44290 192 GLU A O 1
ATOM 1408 N N . GLU A 1 181 ? 10.18100 -26.42700 -2.14700 1.000 69.75310 193 GLU A N 1
ATOM 1409 C CA . GLU A 1 181 ? 11.33200 -26.03000 -1.33800 1.000 74.77212 193 GLU A CA 1
ATOM 1410 C C . GLU A 1 181 ? 11.96400 -24.74600 -1.86200 1.000 71.40593 193 GLU A C 1
ATOM 1411 O O . GLU A 1 181 ? 12.23600 -23.81700 -1.09100 1.000 65.18940 193 GLU A O 1
ATOM 1417 N N . LEU A 1 182 ? 12.22300 -24.68300 -3.17100 1.000 72.70082 194 LEU A N 1
ATOM 1418 C CA . LEU A 1 182 ? 12.79100 -23.47000 -3.75100 1.000 70.24790 194 LEU A CA 1
ATOM 1419 C C . LEU A 1 182 ? 11.89200 -22.26900 -3.48900 1.000 57.13843 194 LEU A C 1
ATOM 1420 O O . LEU A 1 182 ? 12.37900 -21.17200 -3.18900 1.000 51.45617 194 LEU A O 1
ATOM 1425 N N . ALA A 1 183 ? 10.57400 -22.46600 -3.57700 1.000 65.72893 195 ALA A N 1
ATOM 1426 C CA . ALA A 1 183 ? 9.63400 -21.39000 -3.28600 1.000 62.86017 195 ALA A CA 1
ATOM 1427 C C . ALA A 1 183 ? 9.69500 -20.96100 -1.82600 1.000 69.35042 195 ALA A C 1
ATOM 1428 O O . ALA A 1 183 ? 9.44100 -19.79100 -1.51500 1.000 64.39193 195 ALA A O 1
ATOM 1430 N N . GLN A 1 184 ? 10.01400 -21.88700 -0.91700 1.000 75.74066 196 GLN A N 1
ATOM 1431 C CA . GLN A 1 184 ? 10.13100 -21.52100 0.49100 1.000 65.84474 196 GLN A CA 1
ATOM 1432 C C . GLN A 1 184 ? 11.32600 -20.60400 0.72100 1.000 58.76494 196 GLN A C 1
ATOM 1433 O O . GLN A 1 184 ? 11.26000 -19.68400 1.54500 1.000 60.60200 196 GLN A O 1
ATOM 1439 N N . LEU A 1 185 ? 12.42300 -20.83000 -0.00700 1.000 52.96688 197 LEU A N 1
ATOM 1440 C CA . LEU A 1 185 ? 13.56400 -19.92600 0.08400 1.000 59.62557 197 LEU A CA 1
ATOM 1441 C C . LEU A 1 185 ? 13.25300 -18.56700 -0.53200 1.000 61.85215 197 LEU A C 1
ATOM 1442 O O . LEU A 1 185 ? 13.76900 -17.54500 -0.06600 1.000 57.13843 197 LEU A O 1
ATOM 1447 N N . VAL A 1 186 ? 12.41600 -18.53500 -1.57200 1.000 61.14154 198 VAL A N 1
ATOM 1448 C CA . VAL A 1 186 ? 12.06600 -17.27300 -2.21900 1.000 60.40198 198 VAL A CA 1
ATOM 1449 C C . VAL A 1 186 ? 11.05200 -16.50300 -1.38000 1.000 62.43907 198 VAL A C 1
ATOM 1450 O O . VAL A 1 186 ? 11.11400 -15.27000 -1.29100 1.000 65.81315 198 VAL A O 1
ATOM 1454 N N . GLY A 1 187 ? 10.11000 -17.20800 -0.75000 1.000 62.94439 199 GLY A N 1
ATOM 1455 C CA . GLY A 1 187 ? 9.21800 -16.56300 0.19300 1.000 54.82763 199 GLY A CA 1
ATOM 1456 C C . GLY A 1 187 ? 7.78900 -16.37100 -0.27600 1.000 62.07586 199 GLY A C 1
ATOM 1457 O O . GLY A 1 187 ? 7.11500 -15.42600 0.15100 1.000 67.51599 199 GLY A O 1
ATOM 1458 N N . SER A 1 188 ? 7.31400 -17.25100 -1.15100 1.000 55.56719 200 SER A N 1
ATOM 1459 C CA . SER A 1 188 ? 5.93100 -17.20600 -1.60500 1.000 62.96808 200 SER A CA 1
ATOM 1460 C C . SER A 1 188 ? 5.55500 -18.59100 -2.11300 1.000 57.90431 200 SER A C 1
ATOM 1461 O O . SER A 1 188 ? 6.35000 -19.53400 -2.05100 1.000 61.94953 200 SER A O 1
ATOM 1464 N N . SER A 1 189 ? 4.32800 -18.70300 -2.61800 1.000 68.36609 201 SER A N 1
ATOM 1465 C CA . SER A 1 189 ? 3.81900 -19.98300 -3.09100 1.000 70.11630 201 SER A CA 1
ATOM 1466 C C . SER A 1 189 ? 4.63000 -20.48300 -4.28000 1.000 71.35329 201 SER A C 1
ATOM 1467 O O . SER A 1 189 ? 5.20900 -19.70500 -5.04200 1.000 67.64758 201 SER A O 1
ATOM 1470 N N . ARG A 1 190 ? 4.66900 -21.80800 -4.43400 1.000 77.36980 202 ARG A N 1
ATOM 1471 C CA . ARG A 1 190 ? 5.31100 -22.39200 -5.60300 1.000 78.86735 202 ARG A CA 1
ATOM 1472 C C . ARG A 1 190 ? 4.62300 -21.96200 -6.89000 1.000 79.87537 202 ARG A C 1
ATOM 1473 O O . ARG A 1 190 ? 5.26200 -21.96400 -7.94800 1.000 78.26465 202 ARG A O 1
ATOM 1481 N N . GLU A 1 191 ? 3.34200 -21.58800 -6.81800 1.000 80.87022 203 GLU A N 1
ATOM 1482 C CA . GLU A 1 191 ? 2.65300 -21.06400 -7.99300 1.000 83.04680 203 GLU A CA 1
ATOM 1483 C C . GLU A 1 191 ? 3.26200 -19.73900 -8.42600 1.000 65.31309 203 GLU A C 1
ATOM 1484 O O . GLU A 1 191 ? 3.61800 -19.55400 -9.59500 1.000 67.91867 203 GLU A O 1
ATOM 1490 N N . THR A 1 192 ? 3.39000 -18.80300 -7.48300 1.000 62.57329 204 THR A N 1
ATOM 1491 C CA . THR A 1 192 ? 3.97000 -17.50200 -7.79200 1.000 58.19908 204 THR A CA 1
ATOM 1492 C C . THR A 1 192 ? 5.41400 -17.63900 -8.25300 1.000 64.95252 204 THR A C 1
ATOM 1493 O O . THR A 1 192 ? 5.83700 -16.96800 -9.20100 1.000 61.93901 204 THR A O 1
ATOM 1497 N N . VAL A 1 193 ? 6.18500 -18.51300 -7.59900 1.000 72.35604 205 VAL A N 1
ATOM 1498 C CA . VAL A 1 193 ? 7.60600 -18.62800 -7.90900 1.000 54.85395 205 VAL A CA 1
ATOM 1499 C C . VAL A 1 193 ? 7.81100 -19.30600 -9.25800 1.000 57.23318 205 VAL A C 1
ATOM 1500 O O . VAL A 1 193 ? 8.68500 -18.90900 -10.03900 1.000 53.70381 205 VAL A O 1
ATOM 1504 N N . ASN A 1 194 ? 7.01300 -20.33600 -9.55800 1.000 60.14405 206 ASN A N 1
ATOM 1505 C CA . ASN A 1 194 ? 7.11200 -20.99400 -10.85800 1.000 66.60272 206 ASN A CA 1
ATOM 1506 C C . ASN A 1 194 ? 6.84500 -20.01600 -11.99600 1.000 67.85814 206 ASN A C 1
ATOM 1507 O O . ASN A 1 194 ? 7.52300 -20.05600 -13.02900 1.000 72.93243 206 ASN A O 1
ATOM 1512 N N . LYS A 1 195 ? 5.85900 -19.13100 -11.82600 1.000 63.80239 207 LYS A N 1
ATOM 1513 C CA . LYS A 1 195 ? 5.59200 -18.12200 -12.84600 1.000 67.37124 207 LYS A CA 1
ATOM 1514 C C . LYS A 1 195 ? 6.75300 -17.14200 -12.96800 1.000 68.46874 207 LYS A C 1
ATOM 1515 O O . LYS A 1 195 ? 7.13500 -16.76100 -14.08100 1.000 60.89678 207 LYS A O 1
ATOM 1521 N N . ALA A 1 196 ? 7.33000 -16.72700 -11.83500 1.000 62.32326 208 ALA A N 1
ATOM 1522 C CA . ALA A 1 196 ? 8.47400 -15.82200 -11.87800 1.000 64.00767 208 ALA A CA 1
ATOM 1523 C C . ALA A 1 196 ? 9.67000 -16.48000 -12.55400 1.000 61.82847 208 ALA A C 1
ATOM 1524 O O . ALA A 1 196 ? 10.42500 -15.82100 -13.28000 1.000 61.07048 208 ALA A O 1
ATOM 1526 N N . LEU A 1 197 ? 9.86100 -17.78100 -12.32300 1.000 59.58083 209 LEU A N 1
ATOM 1527 C CA . LEU A 1 197 ? 10.89700 -18.51600 -13.03900 1.000 58.05696 209 LEU A CA 1
ATOM 1528 C C . LEU A 1 197 ? 10.58100 -18.59400 -14.52700 1.000 59.85191 209 LEU A C 1
ATOM 1529 O O . LEU A 1 197 ? 11.48500 -18.49000 -15.36500 1.000 58.25172 209 LEU A O 1
ATOM 1534 N N . MET A 1 198 ? 9.30200 -18.77400 -14.87100 1.000 65.96317 210 MET A N 1
ATOM 1535 C CA . MET A 1 198 ? 8.89900 -18.77700 -16.27400 1.000 66.15004 210 MET A CA 1
ATOM 1536 C C . MET A 1 198 ? 9.24600 -17.45700 -16.94900 1.000 60.88888 210 MET A C 1
ATOM 1537 O O . MET A 1 198 ? 9.73000 -17.43900 -18.08700 1.000 62.16798 210 MET A O 1
ATOM 1542 N N . ASP A 1 199 ? 9.00100 -16.33900 -16.26300 1.000 51.40880 211 ASP A N 1
ATOM 1543 C CA . ASP A 1 199 ? 9.35400 -15.04100 -16.82700 1.000 56.47782 211 ASP A CA 1
ATOM 1544 C C . ASP A 1 199 ? 10.86200 -14.91500 -17.00800 1.000 61.86794 211 ASP A C 1
ATOM 1545 O O . ASP A 1 199 ? 11.33300 -14.50400 -18.07300 1.000 66.60535 211 ASP A O 1
ATOM 1550 N N . PHE A 1 200 ? 11.63800 -15.28600 -15.98400 1.000 57.97274 212 PHE A N 1
ATOM 1551 C CA . PHE A 1 200 ? 13.09400 -15.26800 -16.11000 1.000 54.19597 212 PHE A CA 1
ATOM 1552 C C . PHE A 1 200 ? 13.56100 -16.10500 -17.29500 1.000 57.56743 212 PHE A C 1
ATOM 1553 O O . PHE A 1 200 ? 14.53200 -15.75000 -17.97400 1.000 64.91831 212 PHE A O 1
ATOM 1561 N N . ALA A 1 201 ? 12.88300 -17.22500 -17.55400 1.000 58.23330 213 ALA A N 1
ATOM 1562 C CA . ALA A 1 201 ? 13.30400 -18.10300 -18.63900 1.000 67.27122 213 ALA A CA 1
ATOM 1563 C C . ALA A 1 201 ? 12.96000 -17.50900 -19.99900 1.000 59.88613 213 ALA A C 1
ATOM 1564 O O . ALA A 1 201 ? 13.77500 -17.55900 -20.92800 1.000 57.85167 213 ALA A O 1
ATOM 1566 N N . GLN A 1 202 ? 11.75800 -16.94100 -20.13900 1.000 57.51216 214 GLN A N 1
ATOM 1567 C CA . GLN A 1 202 ? 11.34700 -16.40300 -21.43100 1.000 66.99487 214 GLN A CA 1
ATOM 1568 C C . GLN A 1 202 ? 12.00100 -15.05900 -21.73800 1.000 66.89749 214 GLN A C 1
ATOM 1569 O O . GLN A 1 202 ? 12.06400 -14.66600 -22.90900 1.000 68.85036 214 GLN A O 1
ATOM 1575 N N . ARG A 1 203 ? 12.48300 -14.34300 -20.71800 1.000 63.90503 215 ARG A N 1
ATOM 1576 C CA . ARG A 1 203 ? 13.34500 -13.19000 -20.95400 1.000 60.05457 215 ARG A CA 1
ATOM 1577 C C . ARG A 1 203 ? 14.72900 -13.59600 -21.43500 1.000 64.77882 215 ARG A C 1
ATOM 1578 O O . ARG A 1 203 ? 15.49400 -12.73200 -21.87300 1.000 67.90288 215 ARG A O 1
ATOM 1586 N N . GLY A 1 204 ? 15.06900 -14.87700 -21.35500 1.000 61.82057 216 GLY A N 1
ATOM 1587 C CA . GLY A 1 204 ? 16.39600 -15.34300 -21.69200 1.000 67.46862 216 GLY A CA 1
ATOM 1588 C C . GLY A 1 204 ? 17.39100 -15.28800 -20.55800 1.000 70.51109 216 GLY A C 1
ATOM 1589 O O . GLY A 1 204 ? 18.59300 -15.44800 -20.80400 1.000 76.36705 216 GLY A O 1
ATOM 1590 N N . TRP A 1 205 ? 16.93300 -15.07300 -19.32200 1.000 67.36597 217 TRP A N 1
ATOM 1591 C CA . TRP A 1 205 ? 17.85700 -14.94200 -18.20000 1.000 72.78241 217 TRP A CA 1
ATOM 1592 C C . TRP A 1 205 ? 18.32900 -16.29200 -17.67200 1.000 71.65596 217 TRP A C 1
ATOM 1593 O O . TRP A 1 205 ? 19.49100 -16.41800 -17.26600 1.000 65.62892 217 TRP A O 1
ATOM 1604 N N . ILE A 1 206 ? 17.45700 -17.30300 -17.66000 1.000 69.50307 218 ILE A N 1
ATOM 1605 C CA . ILE A 1 206 ? 17.77800 -18.61500 -17.11100 1.000 68.25555 218 ILE A CA 1
ATOM 1606 C C . ILE A 1 206 ? 17.16200 -19.69900 -17.98700 1.000 71.03746 218 ILE A C 1
ATOM 1607 O O . ILE A 1 206 ? 16.41200 -19.42800 -18.92800 1.000 69.10302 218 ILE A O 1
ATOM 1612 N N . LYS A 1 207 ? 17.49400 -20.94700 -17.65000 1.000 67.42651 219 LYS A N 1
ATOM 1613 C CA . LYS A 1 207 ? 16.86100 -22.13500 -18.20200 1.000 75.84067 219 LYS A CA 1
ATOM 1614 C C . LYS A 1 207 ? 16.60000 -23.10700 -17.06100 1.000 74.46156 219 LYS A C 1
ATOM 1615 O O . LYS A 1 207 ? 17.45100 -23.28800 -16.18500 1.000 70.19263 219 LYS A O 1
ATOM 1621 N N . ARG A 1 208 ? 15.42100 -23.72300 -17.07100 1.000 81.18342 220 ARG A N 1
ATOM 1622 C CA . ARG A 1 208 ? 15.01200 -24.66300 -16.03000 1.000 82.28618 220 ARG A CA 1
ATOM 1623 C C . ARG A 1 208 ? 15.42400 -26.07100 -16.44800 1.000 89.77655 220 ARG A C 1
ATOM 1624 O O . ARG A 1 208 ? 14.85800 -26.63900 -17.38700 1.000 88.61589 220 ARG A O 1
ATOM 1632 N N . HIS A 1 209 ? 16.41000 -26.63100 -15.75100 1.000 103.34134 221 HIS A N 1
ATOM 1633 C CA . HIS A 1 209 ? 16.96700 -27.95000 -16.06500 1.000 110.07899 221 HIS A CA 1
ATOM 1634 C C . HIS A 1 209 ? 16.51900 -28.96200 -15.01300 1.000 112.60824 221 HIS A C 1
ATOM 1635 O O . HIS A 1 209 ? 17.31000 -29.44200 -14.19700 1.000 112.20819 221 HIS A O 1
ATOM 1642 N N . GLY A 1 210 ? 15.23100 -29.29900 -15.04700 1.000 106.35486 222 GLY A N 1
ATOM 1643 C CA . GLY A 1 210 ? 14.66300 -30.18100 -14.04500 1.000 101.99644 222 GLY A CA 1
ATOM 1644 C C . GLY A 1 210 ? 14.80600 -29.60100 -12.65300 1.000 102.11487 222 GLY A C 1
ATOM 1645 O O . GLY A 1 210 ? 14.09200 -28.66000 -12.28700 1.000 107.75239 222 GLY A O 1
ATOM 1646 N N . ARG A 1 211 ? 15.73600 -30.14900 -11.86900 1.000 103.24133 223 ARG A N 1
ATOM 1647 C CA . ARG A 1 211 ? 16.05400 -29.61700 -10.55200 1.000 94.81663 223 ARG A CA 1
ATOM 1648 C C . ARG A 1 211 ? 17.37200 -28.84900 -10.55000 1.000 84.44434 223 ARG A C 1
ATOM 1649 O O . ARG A 1 211 ? 17.93600 -28.58600 -9.48200 1.000 79.07001 223 ARG A O 1
ATOM 1657 N N . SER A 1 212 ? 17.88300 -28.51000 -11.73000 1.000 85.18127 224 SER A N 1
ATOM 1658 C CA . SER A 1 212 ? 18.99400 -27.58900 -11.89000 1.000 82.43883 224 SER A CA 1
ATOM 1659 C C . SER A 1 212 ? 18.50900 -26.36200 -12.65100 1.000 82.88625 224 SER A C 1
ATOM 1660 O O . SER A 1 212 ? 17.46800 -26.38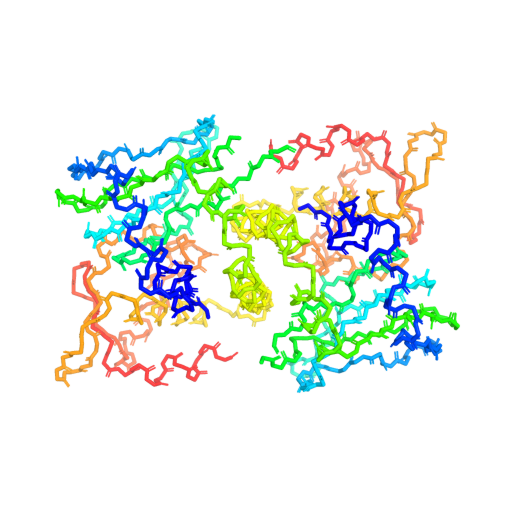800 -13.31200 1.000 73.63251 224 SER A O 1
ATOM 1663 N N . ILE A 1 213 ? 19.27500 -25.27900 -12.55000 1.000 71.81124 225 ILE A N 1
ATOM 1664 C CA . ILE A 1 213 ? 18.95100 -24.02800 -13.22600 1.000 73.30353 225 ILE A CA 1
ATOM 1665 C C . ILE A 1 213 ? 20.23700 -23.42700 -13.77300 1.000 71.02431 225 ILE A C 1
ATOM 1666 O O . ILE A 1 213 ? 21.20100 -23.22500 -13.02700 1.000 60.05457 225 ILE A O 1
ATOM 1671 N N . ILE A 1 214 ? 20.25700 -23.15100 -15.07200 1.000 64.72092 226 ILE A N 1
ATOM 1672 C CA . ILE A 1 214 ? 21.36200 -22.43800 -15.69900 1.000 71.66912 226 ILE A CA 1
ATOM 1673 C C . ILE A 1 214 ? 21.04200 -20.95200 -15.67300 1.000 66.57114 226 ILE A C 1
ATOM 1674 O O . ILE A 1 214 ? 19.96800 -20.53400 -16.11700 1.000 64.09716 226 ILE A O 1
ATOM 1679 N N . ILE A 1 215 ? 21.96400 -20.15100 -15.15100 1.000 66.82907 227 ILE A N 1
ATOM 1680 C CA . ILE A 1 215 ? 21.82100 -18.70000 -15.14500 1.000 61.37052 227 ILE A CA 1
ATOM 1681 C C . ILE A 1 215 ? 22.59400 -18.17500 -16.34800 1.000 73.94834 227 ILE A C 1
ATOM 1682 O O . ILE A 1 215 ? 23.82700 -18.10500 -16.33200 1.000 81.08867 227 ILE A O 1
ATOM 1687 N N . TYR A 1 216 ? 21.86300 -17.81600 -17.40400 1.000 74.01151 228 TYR A N 1
ATOM 1688 C CA . TYR A 1 216 ? 22.49700 -17.25500 -18.59200 1.000 84.76806 228 TYR A CA 1
ATOM 1689 C C . TYR A 1 216 ? 23.03000 -15.85300 -18.32400 1.000 77.64878 228 TYR A C 1
ATOM 1690 O O . TYR A 1 216 ? 24.12300 -15.50000 -18.78100 1.000 80.33068 228 TYR A O 1
ATOM 1699 N N . GLN A 1 217 ? 22.27100 -15.0420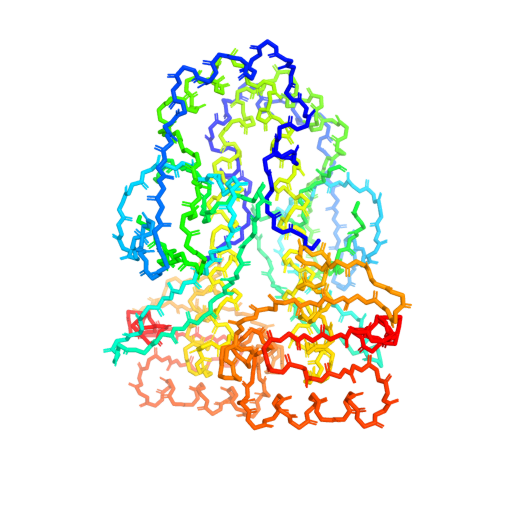0 -17.58900 1.000 74.35365 229 GLN A N 1
ATOM 1700 C CA . GLN A 1 217 ? 22.54400 -13.61500 -17.43100 1.000 74.52209 229 GLN A CA 1
ATOM 1701 C C . GLN A 1 217 ? 22.53200 -13.25300 -15.95300 1.000 68.04763 229 GLN A C 1
ATOM 1702 O O . GLN A 1 217 ? 21.56400 -12.66100 -15.45800 1.000 69.36621 229 GLN A O 1
ATOM 1708 N N . PRO A 1 218 ? 23.59700 -13.58300 -15.21800 1.000 76.12755 230 PRO A N 1
ATOM 1709 C CA . PRO A 1 218 ? 23.63800 -13.19300 -13.79900 1.000 76.15387 230 PRO A CA 1
ATOM 1710 C C . PRO A 1 218 ? 23.66200 -11.69000 -13.59300 1.000 65.01832 230 PRO A C 1
ATOM 1711 O O . PRO A 1 218 ? 23.13200 -11.20400 -12.58600 1.000 60.75992 230 PRO A O 1
ATOM 1715 N N . GLY A 1 219 ? 24.24800 -10.93500 -14.52600 1.000 69.86627 231 GLY A N 1
ATOM 1716 C CA . GLY A 1 219 ? 24.26000 -9.48900 -14.39700 1.000 66.44744 231 GLY A CA 1
ATOM 1717 C C . GLY A 1 219 ? 22.87500 -8.87400 -14.41800 1.000 62.44696 231 GLY A C 1
ATOM 1718 O O . GLY A 1 219 ? 22.64400 -7.83300 -13.79700 1.000 57.56216 231 GLY A O 1
ATOM 1719 N N . MET A 1 220 ? 21.93700 -9.49900 -15.13200 1.000 64.21296 232 MET A N 1
ATOM 1720 C CA . MET A 1 220 ? 20.56800 -8.99600 -15.15400 1.000 60.54937 232 MET A CA 1
ATOM 1721 C C . MET A 1 220 ? 19.82500 -9.33800 -13.86900 1.000 64.77356 232 MET A C 1
ATOM 1722 O O . MET A 1 220 ? 19.00900 -8.53900 -13.39500 1.000 56.85682 232 MET A O 1
ATOM 1727 N N . LEU A 1 221 ? 20.09500 -10.51400 -13.29400 1.000 58.63861 233 LEU A N 1
ATOM 1728 C CA . LEU A 1 221 ? 19.49900 -10.86100 -12.00800 1.000 54.23545 233 LEU A CA 1
ATOM 1729 C C . LEU A 1 221 ? 19.97600 -9.91700 -10.91300 1.000 50.95085 233 LEU A C 1
ATOM 1730 O O . LEU A 1 221 ? 19.21900 -9.59100 -9.99000 1.000 50.23760 233 LEU A O 1
ATOM 1735 N N . ILE A 1 222 ? 21.23400 -9.47300 -10.99400 1.000 62.33116 234 ILE A N 1
ATOM 1736 C CA . ILE A 1 222 ? 21.76400 -8.53600 -10.00600 1.000 55.48823 234 ILE A CA 1
ATOM 1737 C C . ILE A 1 222 ? 21.01600 -7.21300 -10.08200 1.000 54.84079 234 ILE A C 1
ATOM 1738 O O . ILE A 1 222 ? 20.63100 -6.63500 -9.05900 1.000 50.82188 234 ILE A O 1
ATOM 1743 N N . ARG A 1 223 ? 20.79800 -6.71400 -11.30200 1.000 55.94618 235 ARG A N 1
ATOM 1744 C CA . ARG A 1 223 ? 20.05400 -5.47000 -11.47200 1.000 56.70943 235 ARG A CA 1
ATOM 1745 C C . ARG A 1 223 ? 18.60800 -5.62500 -11.01700 1.000 56.34623 235 ARG A C 1
ATOM 1746 O O . ARG A 1 223 ? 18.04300 -4.71400 -10.40100 1.000 59.43607 235 ARG A O 1
ATOM 1754 N N . ARG A 1 224 ? 17.99500 -6.77800 -11.30100 1.000 59.18604 236 ARG A N 1
ATOM 1755 C CA . ARG A 1 224 ? 16.61900 -7.01300 -10.87900 1.000 55.86459 236 ARG A CA 1
ATOM 1756 C C . ARG A 1 224 ? 16.49300 -7.14500 -9.36500 1.000 60.91257 236 ARG A C 1
ATOM 1757 O O . ARG A 1 224 ? 15.41200 -6.89300 -8.82100 1.000 59.27816 236 ARG A O 1
ATOM 1765 N N . ALA A 1 225 ? 17.56900 -7.52900 -8.67200 1.000 62.79963 237 ALA A N 1
ATOM 1766 C CA . ALA A 1 225 ? 17.51700 -7.61000 -7.21700 1.000 70.84797 237 ALA A CA 1
ATOM 1767 C C . ALA A 1 225 ? 17.31600 -6.24400 -6.57100 1.000 81.84666 237 ALA A C 1
ATOM 1768 O O . ALA A 1 225 ? 16.82700 -6.17900 -5.43800 1.000 87.11308 237 ALA A O 1
ATOM 1770 N N . GLU A 1 226 ? 17.69800 -5.16500 -7.25400 1.000 96.67475 238 GLU A N 1
ATOM 1771 C CA . GLU A 1 226 ? 17.30200 -3.80200 -6.88700 1.000 105.57845 238 GLU A CA 1
ATOM 1772 C C . GLU A 1 226 ? 17.69000 -2.82300 -7.99200 1.000 118.39314 238 GLU A C 1
ATOM 1773 O O . GLU A 1 226 ? 18.81600 -2.32800 -8.03400 1.000 130.51038 238 GLU A O 1
ATOM 1779 N N . ASP B 1 1 ? 16.11500 -10.26000 21.35800 1.000 111.49495 13 ASP B N 1
ATOM 1780 C CA . ASP B 1 1 ? 15.37100 -9.61700 20.26900 1.000 114.84272 13 ASP B CA 1
ATOM 1781 C C . ASP B 1 1 ? 15.67000 -8.12700 20.18400 1.000 115.01379 13 ASP B C 1
ATOM 1782 O O . ASP B 1 1 ? 15.16100 -7.42400 19.30200 1.000 104.42041 13 ASP B O 1
ATOM 1787 N N . LEU B 1 2 ? 16.49300 -7.63200 21.09400 1.000 114.74007 14 LEU B N 1
ATOM 1788 C CA . LEU B 1 2 ? 16.81700 -6.22900 21.30600 1.000 115.90863 14 LEU B CA 1
ATOM 1789 C C . LEU B 1 2 ? 18.01700 -5.82700 20.45300 1.000 110.84750 14 LEU B C 1
ATOM 1790 O O . LEU B 1 2 ? 19.01600 -6.55000 20.40400 1.000 105.65740 14 LEU B O 1
ATOM 1795 N N . PRO B 1 3 ? 17.92400 -4.68600 19.76700 1.000 115.46121 15 PRO B N 1
ATOM 1796 C CA . PRO B 1 3 ? 19.08500 -4.16600 19.03100 1.000 109.90265 15 PRO B CA 1
ATOM 1797 C C . PRO B 1 3 ? 20.25000 -3.86700 19.96700 1.000 102.33069 15 PRO B C 1
ATOM 1798 O O . PRO B 1 3 ? 20.09500 -3.76600 21.18700 1.000 101.23056 15 PRO B O 1
ATOM 1802 N N . LEU B 1 4 ? 21.43300 -3.72500 19.37000 1.000 97.70645 16 LEU B N 1
ATOM 1803 C CA . LEU B 1 4 ? 22.65700 -3.54700 20.14200 1.000 92.74007 16 LEU B CA 1
ATOM 1804 C C . LEU B 1 4 ? 22.57800 -2.29700 21.00900 1.000 78.00935 16 LEU B C 1
ATOM 1805 O O . LEU B 1 4 ? 22.09200 -1.25100 20.57500 1.000 73.55882 16 LEU B O 1
ATOM 1810 N N . THR B 1 5 ? 23.06100 -2.40800 22.24400 1.000 82.65728 17 THR B N 1
ATOM 1811 C CA . THR B 1 5 ? 23.15300 -1.27100 23.14600 1.000 86.52616 17 THR B CA 1
ATOM 1812 C C . THR B 1 5 ? 24.59400 -1.09900 23.61100 1.000 84.08113 17 THR B C 1
ATOM 1813 O O . THR B 1 5 ? 25.42600 -2.00200 23.47900 1.000 89.47915 17 THR B O 1
ATOM 1817 N N . HIS B 1 6 ? 24.88400 0.08600 24.15100 1.000 85.57605 18 HIS B N 1
ATOM 1818 C CA . HIS B 1 6 ? 26.20400 0.33300 24.72200 1.000 84.09956 18 HIS B CA 1
ATOM 1819 C C . HIS B 1 6 ? 26.48100 -0.61500 25.88500 1.000 88.20794 18 HIS B C 1
ATOM 1820 O O . HIS B 1 6 ? 27.54700 -1.23800 25.95100 1.000 92.22685 18 HIS B O 1
ATOM 1827 N N . THR B 1 7 ? 25.51900 -0.75400 26.80100 1.000 82.85467 19 THR B N 1
ATOM 1828 C CA . THR B 1 7 ? 25.72700 -1.59700 27.97400 1.000 90.77667 19 THR B CA 1
ATOM 1829 C C . THR B 1 7 ? 25.94100 -3.05400 27.57500 1.000 95.99835 19 THR B C 1
ATOM 1830 O O . THR B 1 7 ? 26.80100 -3.74200 28.13400 1.000 101.16476 19 THR B O 1
ATOM 1834 N N . ALA B 1 8 ? 25.18400 -3.53600 26.58400 1.000 88.72906 20 ALA B N 1
ATOM 1835 C CA . ALA B 1 8 ? 25.34300 -4.92100 26.14500 1.000 94.77189 20 ALA B CA 1
ATOM 1836 C C . ALA B 1 8 ? 26.73000 -5.15800 25.55100 1.000 100.89894 20 ALA B C 1
ATOM 1837 O O . ALA B 1 8 ? 27.36600 -6.18600 25.81800 1.000 105.51002 20 ALA B O 1
ATOM 1839 N N . LEU B 1 9 ? 27.22000 -4.20900 24.75700 1.000 105.53371 21 LEU B N 1
ATOM 1840 C CA . LEU B 1 9 ? 28.55700 -4.32300 24.19200 1.000 100.95947 21 LEU B CA 1
ATOM 1841 C C . LEU B 1 9 ? 29.64100 -4.04400 25.22200 1.000 101.44901 21 LEU B C 1
ATOM 1842 O O . LEU B 1 9 ? 30.74900 -4.57700 25.10300 1.000 104.14407 21 LEU B O 1
ATOM 1847 N N . PHE B 1 10 ? 29.35000 -3.22800 26.23700 1.000 96.22996 22 PHE B N 1
ATOM 1848 C CA . PHE B 1 10 ? 30.37000 -2.78200 27.18200 1.000 100.28834 22 PHE B CA 1
ATOM 1849 C C . PHE B 1 10 ? 30.11300 -3.26000 28.60700 1.000 101.19371 22 PHE B C 1
ATOM 1850 O O . PHE B 1 10 ? 30.66300 -2.68600 29.55300 1.000 113.97156 22 PHE B O 1
ATOM 1858 N N . LYS B 1 11 ? 29.29100 -4.29800 28.78900 1.000 100.79103 23 LYS B N 1
ATOM 1859 C CA . LYS B 1 11 ? 29.07800 -4.82400 30.13400 1.000 110.37639 23 LYS B CA 1
ATOM 1860 C C . LYS B 1 11 ? 30.34000 -5.47000 30.68500 1.000 111.36598 23 LYS B C 1
ATOM 1861 O O . LYS B 1 11 ? 30.57800 -5.43900 31.89800 1.000 114.27423 23 LYS B O 1
ATOM 1867 N N . GLN B 1 12 ? 31.15800 -6.05200 29.81400 1.000 109.53155 24 GLN B N 1
ATOM 1868 C CA . GLN B 1 12 ? 32.33500 -6.81400 30.20300 1.000 113.35043 24 GLN B CA 1
ATOM 1869 C C . GLN B 1 12 ? 33.61000 -5.97800 30.14600 1.000 113.72943 24 GLN B C 1
ATOM 1870 O O . GLN B 1 12 ? 34.70600 -6.51100 30.34700 1.000 116.38501 24 GLN B O 1
ATOM 1876 N N . VAL B 1 13 ? 33.49200 -4.68000 29.88800 1.000 107.92610 25 VAL B N 1
ATOM 1877 C CA . VAL B 1 13 ? 34.66000 -3.80700 29.84000 1.000 107.96031 25 VAL B CA 1
ATOM 1878 C C . VAL B 1 13 ? 35.03900 -3.41700 31.26200 1.000 110.37639 25 VAL B C 1
ATOM 1879 O O . VAL B 1 13 ? 34.20500 -2.86200 31.99300 1.000 109.64736 25 VAL B O 1
ATOM 1883 N N . PRO B 1 14 ? 36.26700 -3.69200 31.69900 1.000 109.46312 26 PRO B N 1
ATOM 1884 C CA . PRO B 1 14 ? 36.73100 -3.12900 32.96800 1.000 108.47353 26 PRO B CA 1
ATOM 1885 C C . PRO B 1 14 ? 36.72500 -1.61000 32.91300 1.000 110.74223 26 PRO B C 1
ATOM 1886 O O . PRO B 1 14 ? 36.87000 -1.00400 31.84800 1.000 111.45810 26 PRO B O 1
ATOM 1890 N N . LEU B 1 15 ? 36.54900 -0.99900 34.08900 1.000 114.02157 27 LEU B N 1
ATOM 1891 C CA . LEU B 1 15 ? 36.38500 0.45000 34.16500 1.000 119.09059 27 LEU B CA 1
ATOM 1892 C C . LEU B 1 15 ? 37.58500 1.19100 33.59500 1.000 118.85899 27 LEU B C 1
ATOM 1893 O O . LEU B 1 15 ? 37.42900 2.28300 33.04200 1.000 118.48000 27 LEU B O 1
ATOM 1898 N N . ASP B 1 16 ? 38.78200 0.62000 33.70500 1.000 125.15974 28 ASP B N 1
ATOM 1899 C CA . ASP B 1 16 ? 39.97000 1.31900 33.22400 1.000 129.01284 28 ASP B CA 1
ATOM 1900 C C . ASP B 1 16 ? 39.90300 1.57300 31.71800 1.000 124.35702 28 ASP B C 1
ATOM 1901 O O . ASP B 1 16 ? 40.14800 2.69500 31.25300 1.000 124.36228 28 ASP B O 1
ATOM 1906 N N . GLN B 1 17 ? 39.53100 0.55400 30.94300 1.000 118.11679 29 GLN B N 1
ATOM 1907 C CA . GLN B 1 17 ? 39.61800 0.68800 29.49400 1.000 111.62654 29 GLN B CA 1
ATOM 1908 C C . GLN B 1 17 ? 38.46100 1.49800 28.91900 1.000 110.30007 29 GLN B C 1
ATOM 1909 O O . GLN B 1 17 ? 38.59200 2.05500 27.82200 1.000 112.57402 29 GLN B O 1
ATOM 1915 N N . ALA B 1 18 ? 37.33700 1.58000 29.63600 1.000 104.38357 30 ALA B N 1
ATOM 1916 C CA . ALA B 1 18 ? 36.26100 2.48800 29.25200 1.000 107.22601 30 ALA B CA 1
ATOM 1917 C C . ALA B 1 18 ? 36.63400 3.95000 29.45600 1.000 105.74689 30 ALA B C 1
ATOM 1918 O O . ALA B 1 18 ? 36.11300 4.82200 28.75100 1.000 105.93639 30 ALA B O 1
ATOM 1920 N N . ARG B 1 19 ? 37.51400 4.24000 30.41700 1.000 106.48645 31 ARG B N 1
ATOM 1921 C CA . ARG B 1 19 ? 37.89800 5.62600 30.66400 1.000 108.64461 31 ARG B CA 1
ATOM 1922 C C . ARG B 1 19 ? 38.82700 6.15500 29.57600 1.000 101.48322 31 ARG B C 1
ATOM 1923 O O . ARG B 1 19 ? 38.84800 7.36300 29.31100 1.000 97.45379 31 ARG B O 1
ATOM 1931 N N . GLU B 1 20 ? 39.59200 5.27100 28.93300 1.000 99.59878 32 GLU B N 1
ATOM 1932 C CA . GLU B 1 20 ? 40.52700 5.69400 27.89600 1.000 103.70454 32 GLU B CA 1
ATOM 1933 C C . GLU B 1 20 ? 39.82000 6.21100 26.65000 1.000 96.05099 32 GLU B C 1
ATOM 1934 O O . GLU B 1 20 ? 40.41300 6.98900 25.89400 1.000 95.84570 32 GLU B O 1
ATOM 1940 N N . LEU B 1 21 ? 38.57200 5.80100 26.41900 1.000 94.43237 33 LEU B N 1
ATOM 1941 C CA . LEU B 1 21 ? 37.86400 6.20500 25.20900 1.000 95.38775 33 LEU B CA 1
ATOM 1942 C C . LEU B 1 21 ? 37.21300 7.57700 25.34300 1.000 96.22206 33 LEU B C 1
ATOM 1943 O O . LEU B 1 21 ? 37.02700 8.26600 24.33400 1.000 94.25341 33 LEU B O 1
ATOM 1948 N N . LEU B 1 22 ? 36.86900 7.99100 26.56700 1.000 101.47269 34 LEU B N 1
ATOM 1949 C CA . LEU B 1 22 ? 36.14500 9.24500 26.76500 1.000 93.80598 34 LEU B CA 1
ATOM 1950 C C . LEU B 1 22 ? 36.90000 10.44700 26.21200 1.000 96.92741 34 LEU B C 1
ATOM 1951 O O . LEU B 1 22 ? 36.28300 11.48300 25.93700 1.000 95.96940 34 LEU B O 1
ATOM 1956 N N . GLU B 1 23 ? 38.21800 10.33200 26.03800 1.000 99.40139 35 GLU B N 1
ATOM 1957 C CA . GLU B 1 23 ? 38.97500 11.40300 25.39900 1.000 104.12038 35 GLU B CA 1
ATOM 1958 C C . GLU B 1 23 ? 38.54600 11.61000 23.95200 1.000 100.58311 35 GLU B C 1
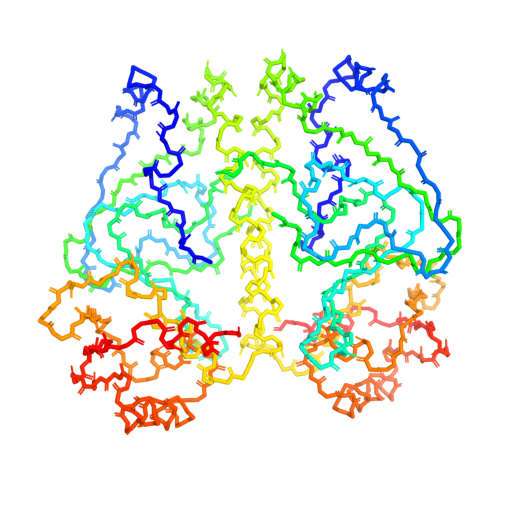ATOM 1959 O O . GLU B 1 23 ? 38.68800 12.71500 23.41500 1.000 98.90133 35 GLU B O 1
ATOM 1965 N N . HIS B 1 24 ? 38.01600 10.57100 23.30900 1.000 97.75119 36 HIS B N 1
ATOM 1966 C CA . HIS B 1 24 ? 37.75800 10.59900 21.87800 1.000 97.21955 36 HIS B CA 1
ATOM 1967 C C . HIS B 1 24 ? 36.27800 10.56000 21.52100 1.000 85.98663 36 HIS B C 1
ATOM 1968 O O . HIS B 1 24 ? 35.94500 10.55200 20.33000 1.000 81.88613 36 HIS B O 1
ATOM 1975 N N . LEU B 1 25 ? 35.38300 10.53900 22.50700 1.000 79.51480 37 LEU B N 1
ATOM 1976 C CA . LEU B 1 25 ? 33.95100 10.52800 22.23300 1.000 80.98866 37 LEU B CA 1
ATOM 1977 C C . LEU B 1 25 ? 33.47900 11.93700 21.90300 1.000 76.21703 37 LEU B C 1
ATOM 1978 O O . LEU B 1 25 ? 33.52100 12.82800 22.75900 1.000 78.68312 37 LEU B O 1
ATOM 1983 N N . HIS B 1 26 ? 33.02800 12.14000 20.67000 1.000 73.14298 38 HIS B N 1
ATOM 1984 C CA . HIS B 1 26 ? 32.46000 13.41800 20.27400 1.000 72.59818 38 HIS B CA 1
ATOM 1985 C C . HIS B 1 26 ? 30.96400 13.43100 20.56200 1.000 72.38236 38 HIS B C 1
ATOM 1986 O O . HIS B 1 26 ? 30.29700 12.39400 20.53100 1.000 77.94356 38 HIS B O 1
ATOM 1993 N N . GLU B 1 27 ? 30.44000 14.61900 20.85200 1.000 72.02443 39 GLU B N 1
ATOM 1994 C CA . GLU B 1 27 ? 29.02800 14.79800 21.16800 1.000 69.19514 39 GLU B CA 1
ATOM 1995 C C . GLU B 1 27 ? 28.40300 15.74600 20.15700 1.000 73.98782 39 GLU B C 1
ATOM 1996 O O . GLU B 1 27 ? 28.88000 16.87100 19.97900 1.000 69.63203 39 GLU B O 1
ATOM 2002 N N . SER B 1 28 ? 27.33900 15.29000 19.50100 1.000 75.21165 40 SER B N 1
ATOM 2003 C CA . SER B 1 28 ? 26.57500 16.10800 18.57500 1.000 66.52903 40 SER B CA 1
ATOM 2004 C C . SER B 1 28 ? 25.10800 16.07200 18.97400 1.000 72.33236 40 SER B C 1
ATOM 2005 O O . SER B 1 28 ? 24.61700 15.07300 19.50500 1.000 71.93494 40 SER B O 1
ATOM 2008 N N . VAL B 1 29 ? 24.41300 17.17700 18.72000 1.000 69.50307 41 VAL B N 1
ATOM 2009 C CA . VAL B 1 29 ? 22.99300 17.30000 19.02000 1.000 74.59579 41 VAL B CA 1
ATOM 2010 C C . VAL B 1 29 ? 22.25500 17.65800 17.73900 1.000 75.79067 41 VAL B C 1
ATOM 2011 O O . VAL B 1 29 ? 22.70600 18.51100 16.96600 1.000 79.54638 41 VAL B O 1
ATOM 2015 N N . PHE B 1 30 ? 21.12500 16.99400 17.51200 1.000 81.33607 42 PHE B N 1
ATOM 2016 C CA . PHE B 1 30 ? 20.33300 17.16600 16.30400 1.000 81.02287 42 PHE B CA 1
ATOM 2017 C C . PHE B 1 30 ? 18.90500 17.53500 16.67700 1.000 85.55236 42 PHE B C 1
ATOM 2018 O O . PHE B 1 30 ? 18.35700 17.02100 17.65600 1.000 91.38990 42 PHE B O 1
ATOM 2026 N N . SER B 1 31 ? 18.30900 18.42700 15.89400 1.000 85.21022 43 SER B N 1
ATOM 2027 C CA . SER B 1 31 ? 16.90900 18.77400 16.06900 1.000 89.75287 43 SER B CA 1
ATOM 2028 C C . SER B 1 31 ? 16.03200 17.86400 15.21100 1.000 93.66123 43 SER B C 1
ATOM 2029 O O . SER B 1 31 ? 16.51700 17.10200 14.37000 1.000 89.43441 43 SER B O 1
ATOM 2032 N N . LYS B 1 32 ? 14.72200 17.95000 15.44100 1.000 93.23223 44 LYS B N 1
ATOM 2033 C CA . LYS B 1 32 ? 13.77600 17.06300 14.77400 1.000 93.56122 44 LYS B CA 1
ATOM 2034 C C . LYS B 1 32 ? 13.87500 17.19600 13.26000 1.000 89.74234 44 LYS B C 1
ATOM 2035 O O . LYS B 1 32 ? 13.78600 18.29800 12.71200 1.000 96.52999 44 LYS B O 1
ATOM 2041 N N . GLY B 1 33 ? 14.06800 16.06300 12.58700 1.000 80.60440 45 GLY B N 1
ATOM 2042 C CA . GLY B 1 33 ? 14.19400 16.03100 11.14800 1.000 86.13928 45 GLY B CA 1
ATOM 2043 C C . GLY B 1 33 ? 15.61300 16.06800 10.62200 1.000 84.98914 45 GLY B C 1
ATOM 2044 O O . GLY B 1 33 ? 15.81800 15.81100 9.42800 1.000 84.57330 45 GLY B O 1
ATOM 2045 N N . GLN B 1 34 ? 16.59700 16.37700 11.46400 1.000 83.37315 46 GLN B N 1
ATOM 2046 C CA . GLN B 1 34 ? 17.97800 16.43800 11.00600 1.000 87.46049 46 GLN B CA 1
ATOM 2047 C C . GLN B 1 34 ? 18.54100 15.03900 10.78800 1.000 79.99117 46 GLN B C 1
ATOM 2048 O O . GLN B 1 34 ? 18.24200 14.10600 11.53800 1.000 72.53238 46 GLN B O 1
ATOM 2054 N N . ALA B 1 35 ? 19.36800 14.90300 9.75600 1.000 71.02167 47 ALA B N 1
ATOM 2055 C CA . ALA B 1 35 ? 20.01400 13.63300 9.46100 1.000 76.68025 47 ALA B CA 1
ATOM 2056 C C . ALA B 1 35 ? 21.30400 13.51100 10.26100 1.000 74.50630 47 ALA B C 1
ATOM 2057 O O . ALA B 1 35 ? 22.14900 14.41200 10.23900 1.000 70.35054 47 ALA B O 1
ATOM 2059 N N . ILE B 1 36 ? 21.44600 12.39500 10.97500 1.000 72.01916 48 ILE B N 1
ATOM 2060 C CA . ILE B 1 36 ? 22.69100 12.10400 11.68000 1.000 71.06378 48 ILE B CA 1
ATOM 2061 C C . ILE B 1 36 ? 23.74400 11.58400 10.71000 1.000 69.16356 48 ILE B C 1
ATOM 2062 O O . ILE B 1 36 ? 24.88900 12.04900 10.70100 1.000 71.43488 48 ILE B O 1
ATOM 2067 N N . PHE B 1 37 ? 23.37000 10.61500 9.88100 1.000 67.69233 49 PHE B N 1
ATOM 2068 C CA . PHE B 1 37 ? 24.14300 10.25000 8.70600 1.000 78.68838 49 PHE B CA 1
ATOM 2069 C C . PHE B 1 37 ? 23.16800 9.92900 7.58200 1.000 77.95408 49 PHE B C 1
ATOM 2070 O O . PHE B 1 37 ? 21.98700 9.66600 7.81700 1.000 81.62821 49 PHE B O 1
ATOM 2078 N N . ASN B 1 38 ? 23.66800 9.96100 6.35200 1.000 85.89714 50 ASN B N 1
ATOM 2079 C CA . ASN B 1 38 ? 22.83900 9.73600 5.17900 1.000 91.23462 50 ASN B CA 1
ATOM 2080 C C . ASN B 1 38 ? 23.22400 8.43400 4.49000 1.000 90.04501 50 ASN B C 1
ATOM 2081 O O . ASN B 1 38 ? 24.35100 7.94300 4.61600 1.000 88.91066 50 ASN B O 1
ATOM 2086 N N . GLU B 1 39 ? 22.25800 7.87500 3.76300 1.000 95.36143 51 GLU B N 1
ATOM 2087 C CA . GLU B 1 39 ? 22.48400 6.63700 3.03100 1.000 89.90025 51 GLU B CA 1
ATOM 2088 C C . GLU B 1 39 ? 23.53000 6.85500 1.94700 1.000 94.71925 51 GLU B C 1
ATOM 2089 O O . GLU B 1 39 ? 23.49700 7.85700 1.22700 1.000 99.34612 51 GLU B O 1
ATOM 2095 N N . GLY B 1 40 ? 24.47200 5.92000 1.84200 1.000 98.01175 52 GLY B N 1
ATOM 2096 C CA . GLY B 1 40 ? 25.53700 6.02000 0.86400 1.000 103.03867 52 GLY B CA 1
ATOM 2097 C C . GLY B 1 40 ? 26.78300 6.74300 1.32900 1.000 109.08940 52 GLY B C 1
ATOM 2098 O O . GLY B 1 40 ? 27.77300 6.77100 0.58800 1.000 101.33057 52 GLY B O 1
ATOM 2099 N N . ASP B 1 41 ? 26.76600 7.33700 2.51700 1.000 115.39805 53 ASP B N 1
ATOM 2100 C CA . ASP B 1 41 ? 27.95800 7.96700 3.06200 1.000 117.89308 53 ASP B CA 1
ATOM 2101 C C . ASP B 1 41 ? 28.92100 6.90800 3.58800 1.000 120.84344 53 ASP B C 1
ATOM 2102 O O . ASP B 1 41 ? 28.52000 5.81200 3.98500 1.000 119.83279 53 ASP B O 1
ATOM 2107 N N . THR B 1 42 ? 30.20800 7.25900 3.61400 1.000 130.52618 54 THR B N 1
ATOM 2108 C CA . THR B 1 42 ? 31.26400 6.28600 3.86000 1.000 129.22339 54 THR B CA 1
ATOM 2109 C C . THR B 1 42 ? 31.98100 6.49900 5.19000 1.000 135.27148 54 THR B C 1
ATOM 2110 O O . THR B 1 42 ? 33.12300 6.05200 5.34300 1.000 137.57439 54 THR B O 1
ATOM 2114 N N . ASP B 1 43 ? 31.35300 7.16600 6.15900 1.000 137.03485 55 ASP B N 1
ATOM 2115 C CA . ASP B 1 43 ? 32.03500 7.36200 7.43100 1.000 132.61327 55 ASP B CA 1
ATOM 2116 C C . ASP B 1 43 ? 32.18600 6.02600 8.15000 1.000 130.07612 55 ASP B C 1
ATOM 2117 O O . ASP B 1 43 ? 31.34800 5.13000 8.02000 1.000 136.66902 55 ASP B O 1
ATOM 2122 N N . ARG B 1 44 ? 33.29800 5.87200 8.85800 1.000 108.14455 56 ARG B N 1
ATOM 2123 C CA . ARG B 1 44 ? 33.54000 4.65200 9.61200 1.000 105.45212 56 ARG B CA 1
ATOM 2124 C C . ARG B 1 44 ? 33.46700 4.96600 11.09900 1.000 95.69832 56 ARG B C 1
ATOM 2125 O O . ARG B 1 44 ? 34.45100 4.81200 11.82800 1.000 97.05637 56 ARG B O 1
ATOM 2133 N N . ARG B 1 45 ? 32.30300 5.42100 11.54700 1.000 85.54710 57 ARG B N 1
ATOM 2134 C CA . ARG B 1 45 ? 32.08900 5.83100 12.92400 1.000 69.60835 57 ARG B CA 1
ATOM 2135 C C . ARG B 1 45 ? 31.11100 4.88500 13.60600 1.000 70.16631 57 ARG B C 1
ATOM 2136 O O . ARG B 1 45 ? 30.26300 4.26600 12.95700 1.000 72.13233 57 ARG B O 1
ATOM 2144 N N . MET B 1 46 ? 31.24100 4.77300 14.92400 1.000 64.48142 58 MET B N 1
ATOM 2145 C CA . MET B 1 46 ? 30.27500 4.05900 15.74500 1.000 64.33929 58 MET B CA 1
ATOM 2146 C C . MET B 1 46 ? 29.43900 5.08800 16.49300 1.000 68.91616 58 MET B C 1
ATOM 2147 O O . MET B 1 46 ? 29.96300 5.82400 17.33500 1.000 66.45534 58 MET B O 1
ATOM 2152 N N . TYR B 1 47 ? 28.15100 5.14400 16.18000 1.000 60.86782 59 TYR B N 1
ATOM 2153 C CA . TYR B 1 47 ? 27.24300 6.09000 16.80700 1.000 65.40521 59 TYR B CA 1
ATOM 2154 C C . TYR B 1 47 ? 26.51800 5.42700 17.96900 1.000 70.35054 59 TYR B C 1
ATOM 2155 O O . TYR B 1 47 ? 26.08300 4.27700 17.87100 1.000 70.33738 59 TYR B O 1
ATOM 2164 N N . LEU B 1 48 ? 26.39800 6.16000 19.07100 1.000 61.66002 60 LEU B N 1
ATOM 2165 C CA . LEU B 1 48 ? 25.64900 5.72100 20.24000 1.000 64.93673 60 LEU B CA 1
ATOM 2166 C C . LEU B 1 48 ? 24.57400 6.75500 20.53500 1.000 62.11797 60 LEU B C 1
ATOM 2167 O O . LEU B 1 48 ? 24.89000 7.90800 20.85000 1.000 72.12181 60 LEU B O 1
ATOM 2172 N N . LEU B 1 49 ? 23.31300 6.34900 20.42400 1.000 62.55224 61 LEU B N 1
ATOM 2173 C CA . LEU B 1 49 ? 22.20100 7.23300 20.75300 1.000 71.14011 61 LEU B CA 1
ATOM 2174 C C . LEU B 1 49 ? 22.11900 7.38100 22.26700 1.000 69.38990 61 LEU B C 1
ATOM 2175 O O . LEU B 1 49 ? 21.76000 6.43200 22.97200 1.000 72.27446 61 LEU B O 1
ATOM 2180 N N . GLU B 1 50 ? 22.45800 8.56500 22.77500 1.000 71.03220 62 GLU B N 1
ATOM 2181 C CA . GLU B 1 50 ? 22.46700 8.79300 24.21500 1.000 68.32135 62 GLU B CA 1
ATOM 2182 C C . GLU B 1 50 ? 21.11200 9.27400 24.72300 1.000 79.94643 62 GLU B C 1
ATOM 2183 O O . GLU B 1 50 ? 20.62700 8.79400 25.75300 1.000 84.92860 62 GLU B O 1
ATOM 2189 N N . ARG B 1 51 ? 20.49400 10.22200 24.02000 1.000 78.36992 63 ARG B N 1
ATOM 2190 C CA . ARG B 1 51 ? 19.18800 10.74900 24.39500 1.000 86.85515 63 ARG B CA 1
ATOM 2191 C C . ARG B 1 51 ? 18.37700 11.02600 23.13900 1.000 78.42782 63 ARG B C 1
ATOM 2192 O O . ARG B 1 51 ? 18.88500 11.63600 22.19300 1.000 78.51994 63 ARG B O 1
ATOM 2200 N N . GLY B 1 52 ? 17.12500 10.58900 23.13300 1.000 86.06821 64 GLY B N 1
ATOM 2201 C CA . GLY B 1 52 ? 16.21700 10.83500 22.03000 1.000 70.79270 64 GLY B CA 1
ATOM 2202 C C . GLY B 1 52 ? 15.86200 9.55700 21.29000 1.000 79.05158 64 GLY B C 1
ATOM 2203 O O . GLY B 1 52 ? 16.15600 8.44100 21.72700 1.000 82.53095 64 GLY B O 1
ATOM 2204 N N . ARG B 1 53 ? 15.21100 9.74200 20.14000 1.000 70.98219 65 ARG B N 1
ATOM 2205 C CA . ARG B 1 53 ? 14.80200 8.63800 19.28400 1.000 72.30604 65 ARG B CA 1
ATOM 2206 C C . ARG B 1 53 ? 15.18100 8.92900 17.83700 1.000 74.88793 65 ARG B C 1
ATOM 2207 O O . ARG B 1 53 ? 15.11500 10.07500 17.38100 1.000 74.75107 65 ARG B O 1
ATOM 2215 N N . VAL B 1 54 ? 15.58100 7.88100 17.12100 1.000 73.55619 66 VAL B N 1
ATOM 2216 C CA . VAL B 1 54 ?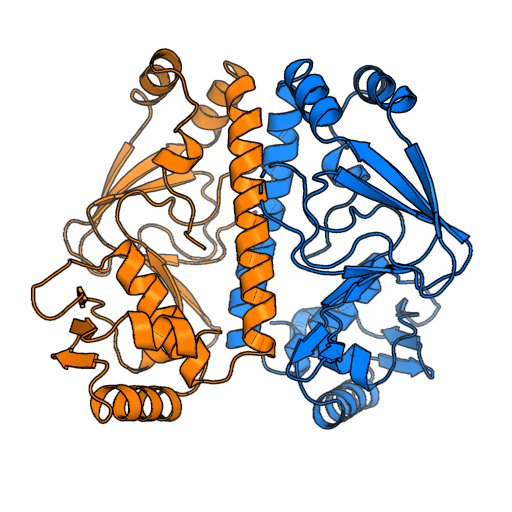 16.08800 7.98800 15.75700 1.000 70.34264 66 VAL B CA 1
ATOM 2217 C C . VAL B 1 54 ? 15.44500 6.89700 14.91200 1.000 78.53573 66 VAL B C 1
ATOM 2218 O O . VAL B 1 54 ? 15.22900 5.77900 15.38900 1.000 79.37794 66 VAL B O 1
ATOM 2222 N N . LYS B 1 55 ? 15.13500 7.22100 13.65800 1.000 66.48166 67 LYS B N 1
ATOM 2223 C CA . LYS B 1 55 ? 14.62300 6.25300 12.70000 1.000 78.57521 67 LYS B CA 1
ATOM 2224 C C . LYS B 1 55 ? 15.65200 6.00200 11.60500 1.000 65.66840 67 LYS B C 1
ATOM 2225 O O . LYS B 1 55 ? 16.32900 6.92900 11.14900 1.000 71.29539 67 LYS B O 1
ATOM 2231 N N . LEU B 1 56 ? 15.77700 4.74200 11.19600 1.000 76.85922 68 LEU B N 1
ATOM 2232 C CA . LEU B 1 56 ? 16.60400 4.35900 10.05700 1.000 74.87213 68 LEU B CA 1
ATOM 2233 C C . LEU B 1 56 ? 15.70700 4.22200 8.83000 1.000 73.16667 68 LEU B C 1
ATOM 2234 O O . LEU B 1 56 ? 14.73700 3.45500 8.84700 1.000 71.35592 68 LEU B O 1
ATOM 2239 N N . VAL B 1 57 ? 16.02200 4.97800 7.77500 1.000 72.23498 69 VAL B N 1
ATOM 2240 C CA . VAL B 1 57 ? 15.23300 4.98900 6.55200 1.000 76.42758 69 VAL B CA 1
ATOM 2241 C C . VAL B 1 57 ? 16.16300 4.85500 5.35300 1.000 75.12480 69 VAL B C 1
ATOM 2242 O O . VAL B 1 57 ? 17.35200 5.17400 5.41700 1.000 72.56923 69 VAL B O 1
ATOM 2246 N N . ARG B 1 58 ? 15.60200 4.36500 4.24900 1.000 79.09896 70 ARG B N 1
ATOM 2247 C CA . ARG B 1 58 ? 16.29700 4.30000 2.97000 1.000 86.41036 70 ARG B CA 1
ATOM 2248 C C . ARG B 1 58 ? 15.36500 4.84000 1.89500 1.000 94.07970 70 ARG B C 1
ATOM 2249 O O . ARG B 1 58 ? 14.20100 4.43600 1.81900 1.000 94.76926 70 ARG B O 1
ATOM 2257 N N . HIS B 1 59 ? 15.86700 5.77000 1.08700 1.000 91.44517 71 HIS B N 1
ATOM 2258 C CA . HIS B 1 59 ? 15.06800 6.40300 0.04400 1.000 101.70956 71 HIS B CA 1
ATOM 2259 C C . HIS B 1 59 ? 15.16100 5.58500 -1.24000 1.000 89.98447 71 HIS B C 1
ATOM 2260 O O . HIS B 1 59 ? 16.26100 5.33000 -1.74200 1.000 92.05577 71 HIS B O 1
ATOM 2267 N N . SER B 1 60 ? 14.00900 5.17700 -1.76900 1.000 97.60907 72 SER B N 1
ATOM 2268 C CA . SER B 1 60 ? 13.97300 4.39300 -2.99400 1.000 99.94883 72 SER B CA 1
ATOM 2269 C C . SER B 1 60 ? 14.22100 5.29400 -4.20300 1.000 100.09358 72 SER B C 1
ATOM 2270 O O . SER B 1 60 ? 14.37600 6.51300 -4.08600 1.000 98.95923 72 SER B O 1
ATOM 2273 N N . ARG B 1 61 ? 14.25300 4.68400 -5.38900 1.000 106.54435 73 ARG B N 1
ATOM 2274 C CA . ARG B 1 61 ? 14.62600 5.40400 -6.60000 1.000 101.48322 73 ARG B CA 1
ATOM 2275 C C . ARG B 1 61 ? 13.53700 6.33900 -7.11000 1.000 106.60489 73 ARG B C 1
ATOM 2276 O O . ARG B 1 61 ? 13.77900 7.07100 -8.07600 1.000 117.51409 73 ARG B O 1
ATOM 2284 N N . ASP B 1 62 ? 12.35200 6.33500 -6.49900 1.000 114.62427 74 ASP B N 1
ATOM 2285 C CA . ASP B 1 62 ? 11.35300 7.36900 -6.74100 1.000 124.45966 74 ASP B CA 1
ATOM 2286 C C . ASP B 1 62 ? 11.19100 8.28500 -5.53300 1.000 121.03293 74 ASP B C 1
ATOM 2287 O O . ASP B 1 62 ? 10.18900 8.99800 -5.42400 1.000 124.64916 74 ASP B O 1
ATOM 2292 N N . ASN B 1 63 ? 12.16900 8.26900 -4.62500 1.000 119.98544 75 ASN B N 1
ATOM 2293 C CA . ASN B 1 63 ? 12.24300 9.17700 -3.48100 1.000 129.32603 75 ASN B CA 1
ATOM 2294 C C . ASN B 1 63 ? 11.00600 9.05300 -2.58900 1.000 128.88387 75 ASN B C 1
ATOM 2295 O O . ASN B 1 63 ? 10.28200 10.01800 -2.34000 1.000 142.08282 75 ASN B O 1
ATOM 2300 N N . ARG B 1 64 ? 10.77500 7.83200 -2.11400 1.000 114.30581 76 ARG B N 1
ATOM 2301 C CA . ARG B 1 64 ? 9.75600 7.55400 -1.11100 1.000 114.44004 76 ARG B CA 1
ATOM 2302 C C . ARG B 1 64 ? 10.41900 6.88200 0.08200 1.000 101.20424 76 ARG B C 1
ATOM 2303 O O . ARG B 1 64 ? 11.19700 5.93700 -0.08400 1.000 91.21883 76 ARG B O 1
ATOM 2311 N N . VAL B 1 65 ? 10.10900 7.37700 1.28000 1.000 102.09119 77 VAL B N 1
ATOM 2312 C CA . VAL B 1 65 ? 10.81500 6.95600 2.48400 1.000 92.47688 77 VAL B CA 1
ATOM 2313 C C . VAL B 1 65 ? 10.39800 5.54100 2.86200 1.000 83.01522 77 VAL B C 1
ATOM 2314 O O . VAL B 1 65 ? 9.20400 5.22900 2.94900 1.000 88.78433 77 VAL B O 1
ATOM 2318 N N . GLN B 1 66 ? 11.38700 4.67800 3.09200 1.000 86.32351 78 GLN B N 1
ATOM 2319 C CA . GLN B 1 66 ? 11.17000 3.30800 3.54700 1.000 83.22577 78 GLN B CA 1
ATOM 2320 C C . GLN B 1 66 ? 11.68000 3.20200 4.98000 1.000 83.15208 78 GLN B C 1
ATOM 2321 O O . GLN B 1 66 ? 12.88900 3.28300 5.22000 1.000 79.68850 78 GLN B O 1
ATOM 2327 N N . LEU B 1 67 ? 10.76300 3.02200 5.92800 1.000 81.95983 79 LEU B N 1
ATOM 2328 C CA . LEU B 1 67 ? 11.12500 2.93400 7.33700 1.000 69.34516 79 LEU B CA 1
ATOM 2329 C C . LEU B 1 67 ? 11.64000 1.53200 7.65000 1.000 74.09836 79 LEU B C 1
ATOM 2330 O O . LEU B 1 67 ? 10.93100 0.54200 7.44100 1.000 79.58586 79 LEU B O 1
ATOM 2335 N N . LEU B 1 68 ? 12.87000 1.45000 8.15700 1.000 73.39038 80 LEU B N 1
ATOM 2336 C CA . LEU B 1 68 ? 13.51700 0.18200 8.47600 1.000 77.28295 80 LEU B CA 1
ATOM 2337 C C . LEU B 1 68 ? 13.46700 -0.15500 9.95900 1.000 78.18569 80 LEU B C 1
ATOM 2338 O O . LEU B 1 68 ? 13.19000 -1.30300 10.32000 1.000 81.35975 80 LEU B O 1
ATOM 2343 N N . SER B 1 69 ? 13.73100 0.82100 10.82200 1.000 74.63000 81 SER B N 1
ATOM 2344 C CA . SER B 1 69 ? 13.75600 0.60500 12.26200 1.000 79.75956 81 SER B CA 1
ATOM 2345 C C . SER B 1 69 ? 13.78900 1.96200 12.94600 1.000 74.80107 81 SER B C 1
ATOM 2346 O O . SER B 1 69 ? 14.14700 2.97400 12.33600 1.000 71.56648 81 SER B O 1
ATOM 2349 N N . ILE B 1 70 ? 13.39600 1.97300 14.21800 1.000 73.43512 82 ILE B N 1
ATOM 2350 C CA . ILE B 1 70 ? 13.52400 3.15600 15.05700 1.000 86.39720 82 ILE B CA 1
ATOM 2351 C C . ILE B 1 70 ? 14.29700 2.77000 16.31000 1.000 83.94954 82 ILE B C 1
ATOM 2352 O O . ILE B 1 70 ? 14.22700 1.63100 16.78300 1.000 82.06773 82 ILE B O 1
ATOM 2357 N N . HIS B 1 71 ? 15.05300 3.72700 16.84100 1.000 74.54578 83 HIS B N 1
ATOM 2358 C CA . HIS B 1 71 ? 15.99400 3.46200 17.91600 1.000 80.84917 83 HIS B CA 1
ATOM 2359 C C . HIS B 1 71 ? 15.80900 4.46400 19.04700 1.000 75.22481 83 HIS B C 1
ATOM 2360 O O . HIS B 1 71 ? 15.32900 5.58000 18.83600 1.000 74.80634 83 HIS B O 1
ATOM 2367 N N . THR B 1 72 ? 16.19700 4.04600 20.25300 1.000 71.47436 84 THR B N 1
ATOM 2368 C CA . THR B 1 72 ? 16.07500 4.88200 21.44100 1.000 72.52185 84 THR B CA 1
ATOM 2369 C C . THR B 1 72 ? 17.40900 4.98900 22.16800 1.000 71.01904 84 THR B C 1
ATOM 2370 O O . THR B 1 72 ? 18.44900 4.56700 21.64700 1.000 62.02059 84 THR B O 1
ATOM 2374 N N . HIS B 1 73 ? 17.37400 5.54400 23.37900 1.000 74.09309 85 HIS B N 1
ATOM 2375 C CA . HIS B 1 73 ? 18.59200 5.80900 24.13400 1.000 80.79916 85 HIS B CA 1
ATOM 2376 C C . HIS B 1 73 ? 19.34700 4.52000 24.43300 1.000 75.48010 85 HIS B C 1
ATOM 2377 O O . HIS B 1 73 ? 18.74800 3.47300 24.69700 1.000 81.46766 85 HIS B O 1
ATOM 2384 N N . GLY B 1 74 ? 20.67600 4.60700 24.39600 1.000 72.66924 86 GLY B N 1
ATOM 2385 C CA . GLY B 1 74 ? 21.53500 3.49100 24.71600 1.000 72.65871 86 GLY B CA 1
ATOM 2386 C C . GLY B 1 74 ? 21.88200 2.58000 23.55900 1.000 81.33080 86 GLY B C 1
ATOM 2387 O O . GLY B 1 74 ? 22.78500 1.74900 23.70000 1.000 81.84402 86 GLY B O 1
ATOM 2388 N N . GLU B 1 75 ? 21.20900 2.70700 22.42200 1.000 75.73540 87 GLU B N 1
ATOM 2389 C CA . GLU B 1 75 ? 21.41500 1.78900 21.31300 1.000 78.01725 87 GLU B CA 1
ATOM 2390 C C . GLU B 1 75 ? 22.47100 2.31100 20.34700 1.000 72.65871 87 GLU B C 1
ATOM 2391 O O . GLU B 1 75 ? 22.66300 3.52100 20.19500 1.000 64.86567 87 GLU B O 1
ATOM 2397 N N . ILE B 1 76 ? 23.16100 1.37300 19.69900 1.000 76.73025 88 ILE B N 1
ATOM 2398 C CA . ILE B 1 76 ? 24.11600 1.71300 18.65100 1.000 70.83218 88 ILE B CA 1
ATOM 2399 C C . ILE B 1 76 ? 23.34700 2.05200 17.38200 1.000 72.49817 88 ILE B C 1
ATOM 2400 O O . ILE B 1 76 ? 22.53200 1.25500 16.90300 1.000 71.85335 88 ILE B O 1
ATOM 2405 N N . LEU B 1 77 ? 23.60700 3.23200 16.82800 1.000 67.57389 89 LEU B N 1
ATOM 2406 C CA . LEU B 1 77 ? 22.94600 3.64900 15.59800 1.000 81.42292 89 LEU B CA 1
ATOM 2407 C C . LEU B 1 77 ? 23.64200 3.01200 14.40300 1.000 81.64663 89 LEU B C 1
ATOM 2408 O O . LEU B 1 77 ? 24.82900 3.25700 14.16200 1.000 95.43776 89 LEU B O 1
ATOM 2413 N N . GLY B 1 78 ? 22.90600 2.19400 13.66100 1.000 96.8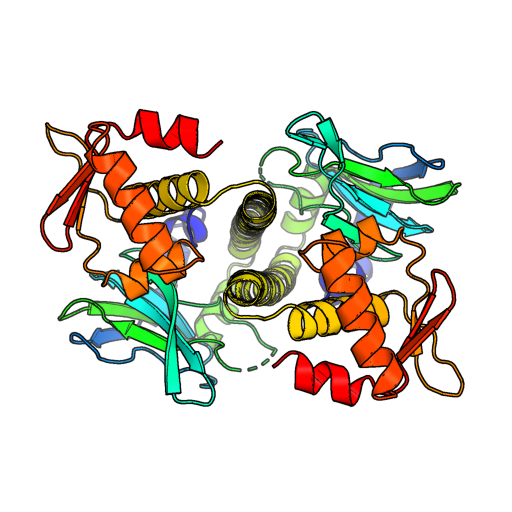7740 90 GLY B N 1
ATOM 2414 C CA . GLY B 1 78 ? 23.46200 1.63200 12.45100 1.000 111.30808 90 GLY B CA 1
ATOM 2415 C C . GLY B 1 78 ? 24.48600 0.54200 12.71800 1.000 111.04489 90 GLY B C 1
ATOM 2416 O O . GLY B 1 78 ? 24.51500 -0.09100 13.77400 1.000 104.18091 90 GLY B O 1
ATOM 2417 N N . GLU B 1 79 ? 25.35100 0.34500 11.73100 1.000 104.72835 91 GLU B N 1
ATOM 2418 C CA . GLU B 1 79 ? 26.26200 -0.78500 11.74400 1.000 101.80958 91 GLU B CA 1
ATOM 2419 C C . GLU B 1 79 ? 27.48800 -0.50100 12.60400 1.000 105.76794 91 GLU B C 1
ATOM 2420 O O . GLU B 1 79 ? 27.81500 0.64600 12.92300 1.000 94.24814 91 GLU B O 1
ATOM 2426 N N . ILE B 1 80 ? 28.16400 -1.58100 12.98500 1.000 106.34170 92 ILE B N 1
ATOM 2427 C CA . ILE B 1 80 ? 29.39000 -1.49700 13.77800 1.000 104.34672 92 ILE B CA 1
ATOM 2428 C C . ILE B 1 80 ? 30.55700 -1.34400 12.81000 1.000 107.06284 92 ILE B C 1
ATOM 2429 O O . ILE B 1 80 ? 30.59400 -2.02200 11.77200 1.000 103.86245 92 ILE B O 1
ATOM 2434 N N . PRO B 1 81 ? 31.49600 -0.43700 13.07900 1.000 115.21908 93 PRO B N 1
ATOM 2435 C CA . PRO B 1 81 ? 32.53400 -0.12300 12.08700 1.000 118.50631 93 PRO B CA 1
ATOM 2436 C C . PRO B 1 81 ? 33.40800 -1.32300 11.74900 1.000 123.67272 93 PRO B C 1
ATOM 2437 O O . PRO B 1 81 ? 33.68500 -2.18000 12.58900 1.000 121.48035 93 PRO B O 1
ATOM 2441 N N . VAL B 1 82 ? 33.85600 -1.36000 10.49700 1.000 131.47629 94 VAL B N 1
ATOM 2442 C CA . VAL B 1 82 ? 34.62500 -2.48300 9.97400 1.000 135.94262 94 VAL B CA 1
ATOM 2443 C C . VAL B 1 82 ? 35.40100 -2.00400 8.75500 1.000 143.22244 94 VAL B C 1
ATOM 2444 O O . VAL B 1 82 ? 34.89600 -1.21700 7.95100 1.000 143.81724 94 VAL B O 1
ATOM 2448 N N . PHE B 1 83 ? 36.64100 -2.47600 8.63000 1.000 147.13606 95 PHE B N 1
ATOM 2449 C CA . PHE B 1 83 ? 37.43700 -2.23600 7.43000 1.000 150.61806 95 PHE B CA 1
ATOM 2450 C C . PHE B 1 83 ? 36.97200 -3.19100 6.33700 1.000 151.34709 95 PHE B C 1
ATOM 2451 O O . PHE B 1 83 ? 37.20700 -4.40100 6.41900 1.000 153.99478 95 PHE B O 1
ATOM 2459 N N . ASP B 1 84 ? 36.31200 -2.65600 5.31600 1.000 149.23895 96 ASP B N 1
ATOM 2460 C CA . ASP B 1 84 ? 35.78800 -3.48700 4.23800 1.000 143.08031 96 ASP B CA 1
ATOM 2461 C C . ASP B 1 84 ? 36.91900 -4.11400 3.43200 1.000 140.86952 96 ASP B C 1
ATOM 2462 O O . ASP B 1 84 ? 36.89700 -5.31100 3.14900 1.000 132.49483 96 ASP B O 1
ATOM 2467 N N . PRO B 1 89 ? 30.14600 1.86900 2.61300 1.000 120.82764 101 PRO B N 1
ATOM 2468 C CA . PRO B 1 89 ? 29.16200 2.93200 2.82200 1.000 120.94345 101 PRO B CA 1
ATOM 2469 C C . PRO B 1 89 ? 27.95800 2.47900 3.64400 1.000 116.01917 101 PRO B C 1
ATOM 2470 O O . PRO B 1 89 ? 27.70100 1.28000 3.75800 1.000 116.66136 101 PRO B O 1
ATOM 2474 N N . ARG B 1 90 ? 27.22700 3.43900 4.20800 1.000 113.88471 102 ARG B N 1
ATOM 2475 C CA . ARG B 1 90 ? 26.10600 3.12500 5.08200 1.000 109.76842 102 ARG B CA 1
ATOM 2476 C C . ARG B 1 90 ? 24.85800 2.79900 4.27100 1.000 108.98412 102 ARG B C 1
ATOM 2477 O O . ARG B 1 90 ? 24.53500 3.48100 3.29500 1.000 102.13330 102 ARG B O 1
ATOM 2485 N N . THR B 1 91 ? 24.15300 1.7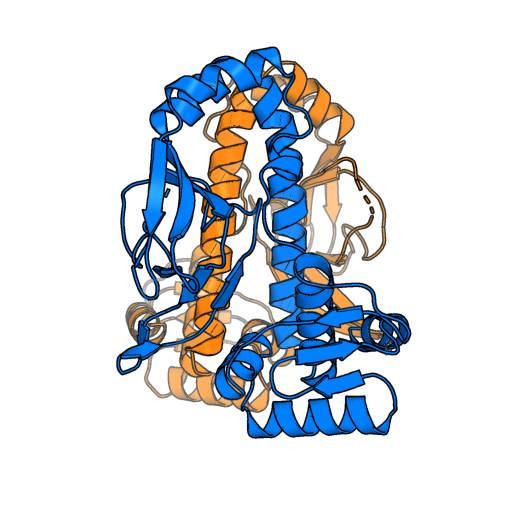4700 4.69100 1.000 124.97814 103 THR B N 1
ATOM 2486 C CA . THR B 1 91 ? 23.00600 1.23100 3.95700 1.000 117.70095 103 THR B CA 1
ATOM 2487 C C . THR B 1 91 ? 21.72100 2.00500 4.22000 1.000 105.46264 103 THR B C 1
ATOM 2488 O O . THR B 1 91 ? 20.71200 1.72900 3.56300 1.000 103.72033 103 THR B O 1
ATOM 2492 N N . ALA B 1 92 ? 21.72600 2.95500 5.15200 1.000 98.53287 104 ALA B N 1
ATOM 2493 C CA . ALA B 1 92 ? 20.50700 3.66700 5.50400 1.000 87.85527 104 ALA B CA 1
ATOM 2494 C C . ALA B 1 92 ? 20.85900 5.05400 6.01800 1.000 81.40450 104 ALA B C 1
ATOM 2495 O O . ALA B 1 92 ? 22.02000 5.36600 6.29200 1.000 93.06905 104 ALA B O 1
ATOM 2497 N N . SER B 1 93 ? 19.83000 5.88700 6.14400 1.000 75.19586 105 SER B N 1
ATOM 2498 C CA . SER B 1 93 ? 19.94300 7.22000 6.71700 1.000 77.90934 105 SER B CA 1
ATOM 2499 C C . SER B 1 93 ? 19.29400 7.23400 8.09500 1.000 76.17492 105 SER B C 1
ATOM 2500 O O . SER B 1 93 ? 18.24800 6.61200 8.30300 1.000 74.63263 105 SER B O 1
ATOM 2503 N N . ALA B 1 94 ? 19.91900 7.94000 9.03400 1.000 73.80622 106 ALA B N 1
ATOM 2504 C CA . ALA B 1 94 ? 19.42100 8.05300 10.39900 1.000 69.21619 106 ALA B CA 1
ATOM 2505 C C . ALA B 1 94 ? 18.87900 9.46000 10.61400 1.000 76.18282 106 ALA B C 1
ATOM 2506 O O . ALA B 1 94 ? 19.62300 10.44000 10.49400 1.000 78.98315 106 ALA B O 1
ATOM 2508 N N . ILE B 1 95 ? 17.59100 9.55500 10.93500 1.000 78.35940 107 ILE B N 1
ATOM 2509 C CA . ILE B 1 95 ? 16.90200 10.82900 11.09500 1.000 77.75143 107 ILE B CA 1
ATOM 2510 C C . ILE B 1 95 ? 16.46400 10.96900 12.54500 1.000 80.58071 107 ILE B C 1
ATOM 2511 O O . ILE B 1 95 ? 15.94200 10.01900 13.13900 1.000 80.04644 107 ILE B O 1
ATOM 2516 N N . ALA B 1 96 ? 16.68100 12.15300 13.11300 1.000 76.07754 108 ALA B N 1
ATOM 2517 C CA . ALA B 1 96 ? 16.24500 12.42000 14.47600 1.000 85.01019 108 ALA B CA 1
ATOM 2518 C C . ALA B 1 96 ? 14.72900 12.56200 14.52500 1.000 84.42328 108 ALA B C 1
ATOM 2519 O O . ALA B 1 96 ? 14.14500 13.35600 13.78100 1.000 84.55224 108 ALA B O 1
ATOM 2521 N N . ILE B 1 97 ? 14.09200 11.78400 15.40100 1.000 83.30999 109 ILE B N 1
ATOM 2522 C CA . ILE B 1 97 ? 12.64900 11.90000 15.58200 1.000 84.64962 109 ILE B CA 1
ATOM 2523 C C . ILE B 1 97 ? 12.32200 13.03000 16.54900 1.000 91.76100 109 ILE B C 1
ATOM 2524 O O . ILE B 1 97 ? 11.36500 13.78500 16.34100 1.000 94.34552 109 ILE B O 1
ATOM 2529 N N . THR B 1 98 ? 13.11500 13.17200 17.60600 1.000 93.02168 110 THR B N 1
ATOM 2530 C CA . THR B 1 98 ? 12.87900 14.15200 18.65400 1.000 93.64544 110 THR B CA 1
ATOM 2531 C C . THR B 1 98 ? 13.85700 15.31300 18.53400 1.000 99.11188 110 THR B C 1
ATOM 2532 O O . THR B 1 98 ? 14.95300 15.17600 17.98400 1.000 91.81627 110 THR B O 1
ATOM 2536 N N . ASP B 1 99 ? 13.44600 16.46100 19.06400 1.000 103.19922 111 ASP B N 1
ATOM 2537 C CA . ASP B 1 99 ? 14.31900 17.62200 19.11900 1.000 100.24360 111 ASP B CA 1
ATOM 2538 C C . ASP B 1 99 ? 15.44300 17.39800 20.12500 1.000 101.85169 111 ASP B C 1
ATOM 2539 O O . ASP B 1 99 ? 15.29300 16.66200 21.10500 1.000 101.30162 111 ASP B O 1
ATOM 2544 N N . ARG B 1 100 ? 16.57900 18.05600 19.87400 1.000 100.64628 112 ARG B N 1
ATOM 2545 C CA . ARG B 1 100 ? 17.75100 17.98500 20.75200 1.000 99.94619 112 ARG B CA 1
ATOM 2546 C C . ARG B 1 100 ? 18.17900 16.54000 20.99600 1.000 93.45331 112 ARG B C 1
ATOM 2547 O O . ARG B 1 100 ? 18.57100 16.16200 22.10100 1.000 95.37459 112 ARG B O 1
ATOM 2555 N N . THR B 1 101 ? 18.09400 15.72700 19.94700 1.000 91.84259 113 THR B N 1
ATOM 2556 C CA . THR B 1 101 ? 18.59500 14.36100 20.00500 1.000 85.73133 113 THR B CA 1
ATOM 2557 C C . THR B 1 101 ? 20.11300 14.37700 20.13200 1.000 81.53872 113 THR B C 1
ATOM 2558 O O . THR B 1 101 ? 20.80100 15.05800 19.36700 1.000 79.50427 113 THR B O 1
ATOM 2562 N N . ARG B 1 102 ? 20.63700 13.63000 21.10000 1.000 77.04608 114 ARG B N 1
ATOM 2563 C CA . ARG B 1 102 ? 22.05700 13.65100 21.42800 1.000 77.96724 114 ARG B CA 1
ATOM 2564 C C . ARG B 1 102 ? 22.67600 12.29300 21.13600 1.000 71.06642 114 ARG B C 1
ATOM 2565 O O . ARG B 1 102 ? 22.17800 11.26400 21.60500 1.000 68.05026 114 ARG B O 1
ATOM 2573 N N . VAL B 1 103 ? 23.76100 12.29000 20.36400 1.000 68.60296 115 VAL B N 1
ATOM 2574 C CA . VAL B 1 103 ? 24.49000 11.07200 20.03900 1.000 71.75860 115 VAL B CA 1
ATOM 2575 C C . VAL B 1 103 ? 25.95500 11.26000 20.41100 1.000 65.82105 115 VAL B C 1
ATOM 2576 O O . VAL B 1 103 ? 26.50700 12.36000 20.28700 1.000 65.21571 115 VAL B O 1
ATOM 2580 N N . LEU B 1 104 ? 26.57100 10.18700 20.89200 1.000 70.16368 116 LEU B N 1
ATOM 2581 C CA . LEU B 1 104 ? 28.00500 10.12600 21.12500 1.000 65.75525 116 LEU B CA 1
ATOM 2582 C C . LEU B 1 104 ? 28.62200 9.20500 20.08400 1.000 69.85574 116 LEU B C 1
ATOM 2583 O O . LEU B 1 104 ? 28.06000 8.15100 19.77000 1.000 70.82691 116 LEU B O 1
ATOM 2588 N N . TRP B 1 105 ? 29.76700 9.60000 19.53600 1.000 64.48405 117 TRP B N 1
ATOM 2589 C CA . TRP B 1 105 ? 30.37400 8.78600 18.49600 1.000 66.79222 117 TRP B CA 1
ATOM 2590 C C . TRP B 1 105 ? 31.88900 8.83600 18.60100 1.000 74.03519 117 TRP B C 1
ATOM 2591 O O . TRP B 1 105 ? 32.46800 9.79200 19.12400 1.000 75.93279 117 TRP B O 1
ATOM 2602 N N . LEU B 1 106 ? 32.51900 7.77700 18.10100 1.000 67.86866 118 LEU B N 1
ATOM 2603 C CA . LEU B 1 106 ? 33.96600 7.65600 18.06200 1.000 69.53465 118 LEU B CA 1
ATOM 2604 C C . LEU B 1 106 ? 34.37500 7.09300 16.71000 1.000 73.88781 118 LEU B C 1
ATOM 2605 O O . LEU B 1 106 ? 33.65400 6.29100 16.11100 1.000 71.15327 118 LEU B O 1
ATOM 2610 N N . GLU B 1 107 ? 35.53700 7.52700 16.23200 1.000 78.27254 119 GLU B N 1
ATOM 2611 C CA . GLU B 1 107 ? 36.05100 7.05400 14.95400 1.000 81.23606 119 GLU B CA 1
ATOM 2612 C C . GLU B 1 107 ? 36.55100 5.61600 15.08400 1.000 82.22565 119 GLU B C 1
ATOM 2613 O O . GLU B 1 107 ? 36.91700 5.15800 16.16900 1.000 83.74952 119 GLU B O 1
ATOM 2619 N N . ASN B 1 108 ? 36.56300 4.89900 13.95600 1.000 87.75789 120 ASN B N 1
ATOM 2620 C CA . ASN B 1 108 ? 36.94800 3.49200 13.98500 1.000 92.24001 120 ASN B CA 1
ATOM 2621 C C . ASN B 1 108 ? 38.42100 3.31600 14.32900 1.000 92.88482 120 ASN B C 1
ATOM 2622 O O . ASN B 1 108 ? 38.79900 2.29800 14.91900 1.000 93.45068 120 ASN B O 1
ATOM 2627 N N . GLU B 1 109 ? 39.26200 4.28400 13.96000 1.000 98.06965 121 GLU B N 1
ATOM 2628 C CA . GLU B 1 109 ? 40.67900 4.20200 14.29700 1.000 97.21955 121 GLU B CA 1
ATOM 2629 C C . GLU B 1 109 ? 40.86800 4.15900 15.80600 1.000 89.78445 121 GLU B C 1
ATOM 2630 O O . GLU B 1 109 ? 41.64500 3.34900 16.32400 1.000 94.38237 121 GLU B O 1
ATOM 2636 N N . VAL B 1 110 ? 40.15000 5.02400 16.52800 1.000 88.76591 122 VAL B N 1
ATOM 2637 C CA . VAL B 1 110 ? 40.22800 5.03100 17.98600 1.000 85.35497 122 VAL B CA 1
ATOM 2638 C C . VAL B 1 110 ? 39.70900 3.71600 18.55000 1.000 88.63168 122 VAL B C 1
ATOM 2639 O O . VAL B 1 110 ? 40.28000 3.16000 19.49600 1.000 78.70417 122 VAL B O 1
ATOM 2643 N N . LEU B 1 111 ? 38.62700 3.19000 17.97100 1.000 80.18593 123 LEU B N 1
ATOM 2644 C CA . LEU B 1 111 ? 38.05700 1.94400 18.46900 1.000 77.21189 123 LEU B CA 1
ATOM 2645 C C . LEU B 1 111 ? 38.99800 0.77100 18.23100 1.000 86.13664 123 LEU B C 1
ATOM 2646 O O . LEU B 1 111 ? 39.15800 -0.08700 19.10400 1.000 91.41622 123 LEU B O 1
ATOM 2651 N N . PHE B 1 112 ? 39.63600 0.72100 17.06100 1.000 89.38177 124 PHE B N 1
ATOM 2652 C CA . PHE B 1 112 ? 40.44900 -0.43800 16.70800 1.000 90.26082 124 PHE B CA 1
ATOM 2653 C C . PHE B 1 112 ? 41.80400 -0.42900 17.40700 1.000 84.11008 124 PHE B C 1
ATOM 2654 O O . PHE B 1 112 ? 42.32200 -1.50000 17.74300 1.000 90.23714 124 PHE B O 1
ATOM 2662 N N . LYS B 1 113 ? 42.39500 0.74900 17.63600 1.000 94.02443 125 LYS B N 1
ATOM 2663 C CA . LYS B 1 113 ? 43.60300 0.80200 18.45500 1.000 84.14430 125 LYS B CA 1
ATOM 2664 C C . LYS B 1 113 ? 43.28700 0.40900 19.89200 1.000 83.29946 125 LYS B C 1
ATOM 2665 O O . LYS B 1 113 ? 44.09900 -0.23500 20.56600 1.000 91.59519 125 LYS B O 1
ATOM 2671 N N . TRP B 1 114 ? 42.10000 0.78700 20.37200 1.000 92.37160 126 TRP B N 1
ATOM 2672 C CA . TRP B 1 114 ? 41.69400 0.44300 21.72800 1.000 91.50834 126 TRP B CA 1
ATOM 2673 C C . TRP B 1 114 ? 41.39600 -1.04500 21.84600 1.000 88.16583 126 TRP B C 1
ATOM 2674 O O . TRP B 1 114 ? 41.73000 -1.67200 22.85800 1.000 90.01079 126 TRP B O 1
ATOM 2685 N N . LEU B 1 115 ? 40.76400 -1.62700 20.82200 1.000 90.36347 127 LEU B N 1
ATOM 2686 C CA . LEU B 1 115 ? 40.61100 -3.07800 20.78300 1.000 90.74509 127 LEU B CA 1
ATOM 2687 C C . LEU B 1 115 ? 41.96600 -3.76300 20.69500 1.000 87.07886 127 LEU B C 1
ATOM 2688 O O . LEU B 1 115 ? 42.15400 -4.85400 21.24200 1.000 87.06833 127 LEU B O 1
ATOM 2693 N N . GLY B 1 116 ? 42.92300 -3.14300 20.00100 1.000 90.96617 128 GLY B N 1
ATOM 2694 C CA . GLY B 1 116 ? 44.26400 -3.70100 19.95600 1.000 86.84462 128 GLY B CA 1
ATOM 2695 C C . GLY B 1 116 ? 44.95400 -3.65200 21.30500 1.000 90.07396 128 GLY B C 1
ATOM 2696 O O . GLY B 1 116 ? 45.68700 -4.57300 21.67300 1.000 94.27183 128 GLY B O 1
ATOM 2697 N N . HIS B 1 117 ? 44.72500 -2.57600 22.06300 1.000 95.64041 129 HIS B N 1
ATOM 2698 C CA . HIS B 1 117 ? 45.30600 -2.46300 23.39600 1.000 85.86556 129 HIS B CA 1
ATOM 2699 C C . HIS B 1 117 ? 44.65500 -3.42500 24.37600 1.000 92.05051 129 HIS B C 1
ATOM 2700 O O . HIS B 1 117 ? 45.31100 -3.89400 25.31300 1.000 87.76315 129 HIS B O 1
ATOM 2707 N N . HIS B 1 118 ? 43.37400 -3.72800 24.18600 1.000 89.10805 130 HIS B N 1
ATOM 2708 C CA . HIS B 1 118 ? 42.62600 -4.60700 25.08300 1.000 90.71351 130 HIS B CA 1
ATOM 2709 C C . HIS B 1 118 ? 41.86100 -5.63100 24.25600 1.000 96.49578 130 HIS B C 1
ATOM 2710 O O . HIS B 1 118 ? 40.62800 -5.59700 24.18800 1.000 98.70131 130 HIS B O 1
ATOM 2717 N N . PRO B 1 119 ? 42.56700 -6.57100 23.62000 1.000 97.25377 131 PRO B N 1
ATOM 2718 C CA . PRO B 1 119 ? 41.88000 -7.53900 22.74500 1.000 93.07695 131 PRO B CA 1
ATOM 2719 C C . PRO B 1 119 ? 40.90300 -8.43500 23.47400 1.000 105.41790 131 PRO B C 1
ATOM 2720 O O . PRO B 1 119 ? 40.06800 -9.07500 22.82000 1.000 86.22086 131 PRO B O 1
ATOM 2724 N N . ARG B 1 120 ? 40.97200 -8.50000 24.80500 1.000 112.33452 132 ARG B N 1
ATOM 2725 C CA . ARG B 1 120 ? 40.07800 -9.38200 25.54400 1.000 110.29217 132 ARG B CA 1
ATOM 2726 C C . ARG B 1 120 ? 38.63100 -8.90300 25.49100 1.000 103.24659 132 ARG B C 1
ATOM 2727 O O . ARG B 1 120 ? 37.70700 -9.71700 25.59400 1.000 101.09633 132 ARG B O 1
ATOM 2735 N N . VAL B 1 121 ? 38.41000 -7.60100 25.30600 1.000 85.05493 133 VAL B N 1
ATOM 2736 C CA . VAL B 1 121 ? 37.03900 -7.10600 25.23700 1.000 95.56672 133 VAL B CA 1
ATOM 2737 C C . VAL B 1 121 ? 36.36800 -7.55000 23.94200 1.000 93.62175 133 VAL B C 1
ATOM 2738 O O . VAL B 1 121 ? 35.15300 -7.78400 23.91200 1.000 93.76387 133 VAL B O 1
ATOM 2742 N N . ALA B 1 122 ? 37.13200 -7.67300 22.85400 1.000 92.16105 134 ALA B N 1
ATOM 2743 C CA . ALA B 1 122 ? 36.54700 -8.11300 21.59200 1.000 87.44469 134 ALA B CA 1
ATOM 2744 C C . ALA B 1 122 ? 36.05400 -9.55100 21.67200 1.000 88.92908 134 ALA B C 1
ATOM 2745 O O . ALA B 1 122 ? 35.13000 -9.92900 20.94400 1.000 86.96043 134 ALA B O 1
ATOM 2747 N N . VAL B 1 123 ? 36.65700 -10.36100 22.54500 1.000 90.41610 135 VAL B N 1
ATOM 2748 C CA . VAL B 1 123 ? 36.18500 -11.72700 22.74900 1.000 88.41586 135 VAL B CA 1
ATOM 2749 C C . VAL B 1 123 ? 34.73600 -11.72800 23.21800 1.000 93.37699 135 VAL B C 1
ATOM 2750 O O . VAL B 1 123 ? 33.92300 -12.54600 22.77100 1.000 88.32112 135 VAL B O 1
ATOM 2754 N N . ASP B 1 124 ? 34.38700 -10.81600 24.12100 1.000 93.04010 136 ASP B N 1
ATOM 2755 C CA . ASP B 1 124 ? 33.04400 -10.80400 24.68300 1.000 96.54052 136 ASP B CA 1
ATOM 2756 C C . ASP B 1 124 ? 32.11100 -9.86000 23.94100 1.000 92.82955 136 ASP B C 1
ATOM 2757 O O . ASP B 1 124 ? 30.88700 -10.00900 24.04200 1.000 98.09071 136 ASP B O 1
ATOM 2762 N N . MET B 1 125 ? 32.66000 -8.89900 23.19500 1.000 87.81053 137 MET B N 1
ATOM 2763 C CA . MET B 1 125 ? 31.87300 -8.22600 22.17100 1.000 91.58730 137 MET B CA 1
ATOM 2764 C C . MET B 1 125 ? 31.56600 -9.15900 21.01100 1.000 93.74808 137 MET B C 1
ATOM 2765 O O . MET B 1 125 ? 30.64000 -8.89300 20.23600 1.000 84.63646 137 MET B O 1
ATOM 2770 N N . LEU B 1 126 ? 32.32900 -10.24500 20.88100 1.000 93.13485 138 LEU B N 1
ATOM 2771 C CA . LEU B 1 126 ? 32.03600 -11.25000 19.86900 1.000 84.95229 138 LEU B CA 1
ATOM 2772 C C . LEU B 1 126 ? 30.82000 -12.08300 20.25700 1.000 92.31107 138 LEU B C 1
ATOM 2773 O O . LEU B 1 126 ? 30.00800 -12.44400 19.39800 1.000 81.72032 138 LEU B O 1
ATOM 2778 N N . GLN B 1 127 ? 30.67100 -12.38700 21.54700 1.000 96.91688 139 GLN B N 1
ATOM 2779 C CA . GLN B 1 127 ? 29.58900 -13.25400 21.99300 1.000 98.31705 139 GLN B CA 1
ATOM 2780 C C . GLN B 1 127 ? 28.24200 -12.54400 22.00700 1.000 101.08844 13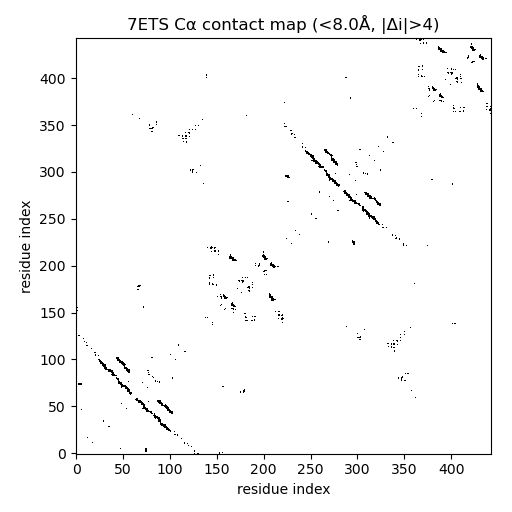9 GLN B C 1
ATOM 2781 O O . GLN B 1 127 ? 27.20500 -13.21200 21.91600 1.000 105.94428 139 GLN B O 1
ATOM 2787 N N . VAL B 1 128 ? 28.22500 -11.21400 22.12400 1.000 93.71650 140 VAL B N 1
ATOM 2788 C CA . VAL B 1 128 ? 26.95600 -10.50000 22.04400 1.000 97.79857 140 VAL B CA 1
ATOM 2789 C C . VAL B 1 128 ? 26.51700 -10.36900 20.59400 1.000 91.45307 140 VAL B C 1
ATOM 2790 O O . VAL B 1 128 ? 25.33600 -10.54600 20.27800 1.000 96.30892 140 VAL B O 1
ATOM 2794 N N . LEU B 1 129 ? 27.45700 -10.08700 19.68700 1.000 92.30844 141 LEU B N 1
ATOM 2795 C CA . LEU B 1 129 ? 27.13200 -10.08700 18.26400 1.000 92.33212 141 LEU B CA 1
ATOM 2796 C C . LEU B 1 129 ? 26.64400 -11.45700 17.81800 1.000 97.53801 141 LEU B C 1
ATOM 2797 O O . LEU B 1 129 ? 25.75700 -11.56000 16.96300 1.000 83.09417 141 LEU B O 1
ATOM 2802 N N . ALA B 1 130 ? 27.22000 -12.52200 18.38100 1.000 96.04836 142 ALA B N 1
ATOM 2803 C CA . ALA B 1 130 ? 26.76300 -13.86900 18.05800 1.000 100.18833 142 ALA B CA 1
ATOM 2804 C C . ALA B 1 130 ? 25.34500 -14.09600 18.56700 1.000 98.94081 142 ALA B C 1
ATOM 2805 O O . ALA B 1 130 ? 24.47300 -14.55700 17.82100 1.000 102.87286 142 ALA B O 1
ATOM 2807 N N . ALA B 1 131 ? 25.09200 -13.77100 19.83800 1.000 104.08616 143 ALA B N 1
ATOM 2808 C CA . ALA B 1 131 ? 23.74100 -13.90700 20.37300 1.000 104.56780 143 ALA B CA 1
ATOM 2809 C C . ALA B 1 131 ? 22.77400 -12.93500 19.70900 1.000 101.63061 143 ALA B C 1
ATOM 2810 O O . ALA B 1 131 ? 21.56000 -13.17400 19.70200 1.000 105.23367 143 ALA B O 1
ATOM 2812 N N . ARG B 1 132 ? 23.28600 -11.83800 19.14800 1.000 99.44087 144 ARG B N 1
ATOM 2813 C CA . ARG B 1 132 ? 22.42100 -10.88500 18.46100 1.000 99.21190 144 ARG B CA 1
ATOM 2814 C C . ARG B 1 132 ? 22.04300 -11.37100 17.06700 1.000 101.45427 144 ARG B C 1
ATOM 2815 O O . ARG B 1 132 ? 20.90500 -11.17200 16.62800 1.000 103.33607 144 ARG B O 1
ATOM 2823 N N . LEU B 1 133 ? 22.97400 -12.01400 16.35600 1.000 97.93016 145 LEU B N 1
ATOM 2824 C CA . LEU B 1 133 ? 22.62900 -12.59600 15.06500 1.000 105.21788 145 LEU B CA 1
ATOM 2825 C C . LEU B 1 133 ? 21.68600 -13.78100 15.23000 1.000 102.50703 145 LEU B C 1
ATOM 2826 O O . LEU B 1 133 ? 20.85400 -14.03300 14.35200 1.000 101.29899 145 LEU B O 1
ATOM 2831 N N . ARG B 1 134 ? 21.79600 -14.51100 16.34500 1.000 101.27530 146 ARG B N 1
ATOM 2832 C CA . ARG B 1 134 ? 20.80800 -15.53800 16.65800 1.000 105.17840 146 ARG B CA 1
ATOM 2833 C C . ARG B 1 134 ? 19.41400 -14.93700 16.77600 1.000 103.42556 146 ARG B C 1
ATOM 2834 O O . ARG B 1 134 ? 18.42400 -15.55400 16.36400 1.000 106.65752 146 ARG B O 1
ATOM 2842 N N . ALA B 1 135 ? 19.32000 -13.72900 17.33700 1.000 99.86197 147 ALA B N 1
ATOM 2843 C CA . ALA B 1 135 ? 18.02100 -13.09100 17.51300 1.000 102.81233 147 ALA B CA 1
ATOM 2844 C C . ALA B 1 135 ? 17.38500 -12.75600 16.17000 1.000 107.21022 147 ALA B C 1
ATOM 2845 O O . ALA B 1 135 ? 16.18000 -12.95000 15.97700 1.000 105.29684 147 ALA B O 1
ATOM 2847 N N . ASN B 1 136 ? 18.18400 -12.25300 15.22700 1.000 100.45941 148 ASN B N 1
ATOM 2848 C CA . ASN B 1 136 ? 17.65800 -11.92200 13.90800 1.000 100.03568 148 ASN B CA 1
ATOM 2849 C C . ASN B 1 136 ? 17.24300 -13.17000 13.13600 1.000 104.17302 148 ASN B C 1
ATOM 2850 O O . ASN B 1 136 ? 16.27500 -13.12400 12.36600 1.000 109.17098 148 ASN B O 1
ATOM 2855 N N . ASN B 1 137 ? 17.95700 -14.28600 13.31700 1.000 100.56206 149 ASN B N 1
ATOM 2856 C CA . ASN B 1 137 ? 17.55100 -15.52500 12.66000 1.000 100.36203 149 ASN B CA 1
ATOM 2857 C C . ASN B 1 137 ? 16.20700 -16.00600 13.18900 1.000 103.10973 149 ASN B C 1
ATOM 2858 O O . ASN B 1 137 ? 15.38600 -16.53500 12.43000 1.000 106.84965 149 ASN B O 1
ATOM 2863 N N . GLU B 1 138 ? 15.96200 -15.82800 14.49000 1.000 101.27793 150 GLU B N 1
ATOM 2864 C CA . GLU B 1 138 ? 14.62900 -16.07400 15.02900 1.000 109.50260 150 GLU B CA 1
ATOM 2865 C C . GLU B 1 138 ? 13.60000 -15.13300 14.42000 1.000 115.78494 150 GLU B C 1
ATOM 2866 O O . GLU B 1 138 ? 12.43600 -15.51300 14.24900 1.000 123.76221 150 GLU B O 1
ATOM 2872 N N . HIS B 1 139 ? 14.00700 -13.90600 14.09100 1.000 113.67942 151 HIS B N 1
ATOM 2873 C CA . HIS B 1 139 ? 13.07000 -12.93600 13.53700 1.000 115.47700 151 HIS B CA 1
ATOM 2874 C C . HIS B 1 139 ? 12.69900 -13.28100 12.09900 1.000 113.52677 151 HIS B C 1
ATOM 2875 O O . HIS B 1 139 ? 11.52600 -13.19400 11.71700 1.000 121.71196 151 HIS B O 1
ATOM 2882 N N . ILE B 1 140 ? 13.68200 -13.67400 11.28600 1.000 111.02647 152 ILE B N 1
ATOM 2883 C CA . ILE B 1 140 ? 13.38900 -14.09600 9.92000 1.000 115.51122 152 ILE B CA 1
ATOM 2884 C C . ILE B 1 140 ? 12.53800 -15.36100 9.92100 1.000 119.35378 152 ILE B C 1
ATOM 2885 O O . ILE B 1 140 ? 11.70700 -15.56500 9.02600 1.000 113.53467 152 ILE B O 1
ATOM 2890 N N . SER B 1 141 ? 12.71700 -16.22100 10.92500 1.000 124.47019 153 SER B N 1
ATOM 2891 C CA . SER B 1 141 ? 11.89100 -17.41800 11.02900 1.000 124.35175 153 SER B CA 1
ATOM 2892 C C . SER B 1 141 ? 10.43200 -17.06800 11.30400 1.000 128.69701 153 SER B C 1
ATOM 2893 O O . SER B 1 141 ? 9.52600 -17.80200 10.89200 1.000 144.44363 153 SER B O 1
ATOM 2896 N N . ASP B 1 142 ? 10.18700 -15.95500 11.99600 1.000 134.97671 154 ASP B N 1
ATOM 2897 C CA . ASP B 1 142 ? 8.82100 -15.58400 12.35400 1.000 134.44244 154 ASP B CA 1
ATOM 2898 C C . ASP B 1 142 ? 8.02200 -15.14900 11.13000 1.000 130.58934 154 ASP B C 1
ATOM 2899 O O . ASP B 1 142 ? 6.88800 -15.59800 10.92600 1.000 135.44256 154 ASP B O 1
ATOM 2904 N N . LEU B 1 143 ? 8.60300 -14.28500 10.29400 1.000 118.53263 155 LEU B N 1
ATOM 2905 C CA . LEU B 1 143 ? 7.84400 -13.62500 9.23700 1.000 117.10615 155 LEU B CA 1
ATOM 2906 C C . LEU B 1 143 ? 7.31300 -14.58000 8.17500 1.000 111.97395 155 LEU B C 1
ATOM 2907 O O . LEU B 1 143 ? 6.49000 -14.16000 7.35500 1.000 115.76125 155 LEU B O 1
ATOM 2912 N N . VAL B 1 144 ? 7.74700 -15.83800 8.16000 1.000 116.61135 156 VAL B N 1
ATOM 2913 C CA . VAL B 1 144 ? 7.13100 -16.80600 7.26000 1.000 106.72069 156 VAL B CA 1
ATOM 2914 C C . VAL B 1 144 ? 5.97200 -17.53600 7.93700 1.000 106.69174 156 VAL B C 1
ATOM 2915 O O . VAL B 1 144 ? 5.04600 -17.98900 7.25600 1.000 109.81580 156 VAL B O 1
ATOM 2919 N N . PHE B 1 145 ? 5.99500 -17.64300 9.26500 1.000 106.34170 157 PHE B N 1
ATOM 2920 C CA . PHE B 1 145 ? 4.95600 -18.34100 10.01100 1.000 104.87047 157 PHE B CA 1
ATOM 2921 C C . PHE B 1 145 ? 3.94300 -17.40800 10.66000 1.000 99.38560 157 PHE B C 1
ATOM 2922 O O . PHE B 1 145 ? 2.85000 -17.86100 11.01600 1.000 102.36490 157 PHE B O 1
ATOM 2930 N N . MET B 1 146 ? 4.27300 -16.12900 10.82200 1.000 103.53083 158 MET B N 1
ATOM 2931 C CA . MET B 1 146 ? 3.40700 -15.18900 11.52000 1.000 93.83493 158 MET B CA 1
ATOM 2932 C C . MET B 1 146 ? 2.44900 -14.51900 10.54500 1.000 74.07993 158 MET B C 1
ATOM 2933 O O . MET B 1 146 ? 2.85900 -14.05900 9.47400 1.000 80.17540 158 MET B O 1
ATOM 2938 N N . ASP B 1 147 ? 1.17400 -14.47200 10.91900 1.000 68.17923 159 ASP B N 1
ATOM 2939 C CA . ASP B 1 147 ? 0.19200 -13.70600 10.17100 1.000 73.76937 159 ASP B CA 1
ATOM 2940 C C . ASP B 1 147 ? 0.26700 -12.23900 10.58700 1.000 69.83995 159 ASP B C 1
ATOM 2941 O O . ASP B 1 147 ? 1.11300 -11.83900 11.39500 1.000 53.58537 159 ASP B O 1
ATOM 2946 N N . VAL B 1 148 ? -0.62100 -11.41300 10.03400 1.000 59.17552 160 VAL B N 1
ATOM 2947 C CA . VAL B 1 148 ? -0.58300 -9.97100 10.30200 1.000 62.46012 160 VAL B CA 1
ATOM 2948 C C . VAL B 1 148 ? -0.75800 -9.66000 11.78100 1.000 62.45486 160 VAL B C 1
ATOM 2949 O O . VAL B 1 148 ? -0.00200 -8.83200 12.31700 1.000 56.08304 160 VAL B O 1
ATOM 2953 N N . PRO B 1 149 ? -1.72000 -10.24400 12.51700 1.000 61.06258 161 PRO B N 1
ATOM 2954 C CA . PRO B 1 149 ? -1.85100 -9.89200 13.93800 1.000 57.64639 161 PRO B CA 1
ATOM 2955 C C . PRO B 1 149 ? -0.65400 -10.30500 14.77200 1.000 60.82835 161 PRO B C 1
ATOM 2956 O O . PRO B 1 149 ? -0.35000 -9.63400 15.76600 1.000 46.27923 161 PRO B O 1
ATOM 2960 N N . ALA B 1 150 ? 0.03100 -11.38800 14.40100 1.000 50.87715 162 ALA B N 1
ATOM 2961 C CA . ALA B 1 150 ? 1.21600 -11.80200 15.14700 1.000 67.58968 162 ALA B CA 1
ATOM 2962 C C . ALA B 1 150 ? 2.35000 -10.79900 14.98100 1.000 68.45031 162 ALA B C 1
ATOM 2963 O O . ALA B 1 150 ? 3.02000 -10.44300 15.95700 1.000 56.28306 162 ALA B O 1
ATOM 2965 N N . ARG B 1 151 ? 2.58100 -10.32800 13.75200 1.000 58.96760 163 ARG B N 1
ATOM 2966 C CA . ARG B 1 151 ? 3.63500 -9.34200 13.53900 1.000 67.03435 163 ARG B CA 1
ATOM 2967 C C . ARG B 1 151 ? 3.27800 -7.99800 14.15700 1.000 58.18066 163 ARG B C 1
ATOM 2968 O O . ARG B 1 151 ? 4.16600 -7.27700 14.62400 1.000 62.79963 163 ARG B O 1
ATOM 2976 N N . LEU B 1 152 ? 1.99200 -7.63800 14.15800 1.000 60.08615 164 LEU B N 1
ATOM 2977 C CA . LEU B 1 152 ? 1.57100 -6.42500 14.85100 1.000 62.13640 164 LEU B CA 1
ATOM 2978 C C . LEU B 1 152 ? 1.78400 -6.55400 16.35500 1.000 52.95635 164 LEU B C 1
ATOM 2979 O O . LEU B 1 152 ? 2.24000 -5.60800 17.00800 1.000 51.86411 164 LEU B O 1
ATOM 2984 N N . ALA B 1 153 ? 1.45400 -7.71700 16.92200 1.000 52.77738 165 ALA B N 1
ATOM 2985 C CA . ALA B 1 153 ? 1.69900 -7.94400 18.34200 1.000 58.72546 165 ALA B CA 1
ATOM 2986 C C . ALA B 1 153 ? 3.18700 -7.85800 18.66000 1.000 61.41263 165 ALA B C 1
ATOM 2987 O O . ALA B 1 153 ? 3.59000 -7.22300 19.64200 1.000 58.44385 165 ALA B O 1
ATOM 2989 N N . LYS B 1 154 ? 4.02300 -8.47900 17.82600 1.000 64.42615 166 LYS B N 1
ATOM 2990 C CA . LYS B 1 154 ? 5.46000 -8.47200 18.07600 1.000 66.40796 166 LYS B CA 1
ATOM 2991 C C . LYS B 1 154 ? 6.04700 -7.07700 17.90600 1.000 63.02861 166 LYS B C 1
ATOM 2992 O O . LYS B 1 154 ? 6.92500 -6.67000 18.67600 1.000 64.54984 166 LYS B O 1
ATOM 2998 N N . THR B 1 155 ? 5.57300 -6.33000 16.90700 1.000 62.94176 167 THR B N 1
ATOM 2999 C CA . THR B 1 155 ? 6.05400 -4.96600 16.70900 1.000 59.85191 167 THR B CA 1
ATOM 3000 C C . THR B 1 155 ? 5.69600 -4.08400 17.89800 1.000 55.64088 167 THR B C 1
ATOM 3001 O O . THR B 1 155 ? 6.54400 -3.35000 18.41700 1.000 58.79916 167 THR B O 1
ATOM 3005 N N . LEU B 1 156 ? 4.44100 -4.15200 18.35400 1.000 50.45079 168 LEU B N 1
ATOM 3006 C CA . LEU B 1 156 ? 4.04000 -3.36400 19.51600 1.000 58.12276 168 LEU B CA 1
ATOM 3007 C C . LEU B 1 156 ? 4.75700 -3.82100 20.78100 1.000 62.75752 168 LEU B C 1
ATOM 3008 O O . LEU B 1 156 ? 5.07200 -2.99300 21.64300 1.000 46.98195 168 LEU B O 1
ATOM 3013 N N . LEU B 1 157 ? 5.02200 -5.12400 20.91100 1.000 59.60715 169 LEU B N 1
ATOM 3014 C CA . LEU B 1 157 ? 5.80700 -5.60700 22.04400 1.000 65.97370 169 LEU B CA 1
ATOM 3015 C C . LEU B 1 157 ? 7.24400 -5.11000 21.96700 1.000 58.98602 169 LEU B C 1
ATOM 3016 O O . LEU B 1 157 ? 7.82400 -4.71500 22.98300 1.000 60.11773 169 LEU B O 1
ATOM 3021 N N . ASN B 1 158 ? 7.83400 -5.12600 20.76900 1.000 65.76315 170 ASN B N 1
ATOM 3022 C CA . ASN B 1 158 ? 9.20200 -4.64300 20.61400 1.000 58.59124 170 ASN B CA 1
ATOM 3023 C C . ASN B 1 158 ? 9.29900 -3.16100 20.94400 1.000 62.09692 170 ASN B C 1
ATOM 3024 O O . ASN B 1 158 ? 10.23800 -2.72900 21.62300 1.000 62.70752 170 ASN B O 1
ATOM 3029 N N . LEU B 1 159 ? 8.33800 -2.36400 20.47200 1.000 57.94642 171 LEU B N 1
ATOM 3030 C CA . LEU B 1 159 ? 8.34600 -0.94100 20.79000 1.000 61.72319 171 LEU B CA 1
ATOM 3031 C C . LEU B 1 159 ? 8.08700 -0.70900 22.27400 1.000 63.85239 171 LEU B C 1
ATOM 3032 O O . LEU B 1 159 ? 8.67300 0.19600 22.87900 1.000 58.05433 171 LEU B O 1
ATOM 3037 N N . ALA B 1 160 ? 7.21900 -1.52300 22.88000 1.000 53.53537 172 ALA B N 1
ATOM 3038 C CA . ALA B 1 160 ? 6.90200 -1.34400 24.29400 1.000 59.55451 172 ALA B CA 1
ATOM 3039 C C . ALA B 1 160 ? 8.08500 -1.71000 25.18200 1.000 63.39444 172 ALA B C 1
ATOM 3040 O O . ALA B 1 160 ? 8.28900 -1.09700 26.23400 1.000 62.82595 172 ALA B O 1
ATOM 3042 N N . SER B 1 161 ? 8.87200 -2.70800 24.78300 1.000 58.44385 173 SER B N 1
ATOM 3043 C CA . SER B 1 161 ? 9.98000 -3.14800 25.61900 1.000 65.75525 173 SER B CA 1
ATOM 3044 C C . SER B 1 161 ? 11.15100 -2.17900 25.60500 1.000 69.18198 173 SER B C 1
ATOM 3045 O O . SER B 1 161 ? 12.04000 -2.29600 26.45600 1.000 78.24886 173 SER B O 1
ATOM 3048 N N . ARG B 1 162 ? 11.17200 -1.22800 24.67900 1.000 67.63969 174 ARG B N 1
ATOM 3049 C CA . ARG B 1 162 ? 12.30700 -0.32800 24.52300 1.000 66.60272 174 ARG B CA 1
ATOM 3050 C C . ARG B 1 162 ? 11.98800 1.12400 24.84100 1.000 75.11164 174 ARG B C 1
ATOM 3051 O O . ARG B 1 162 ? 12.82500 1.81100 25.43100 1.000 79.97538 174 ARG B O 1
ATOM 3059 N N . PHE B 1 163 ? 10.80700 1.62500 24.46400 1.000 70.08998 175 PHE B N 1
ATOM 3060 C CA . PHE B 1 163 ? 10.39400 2.97600 24.83500 1.000 76.29862 175 PHE B CA 1
ATOM 3061 C C . PHE B 1 163 ? 9.06200 2.99000 25.57600 1.000 68.53716 175 PHE B C 1
ATOM 3062 O O . PHE B 1 163 ? 8.38600 4.02200 25.60800 1.000 71.26644 175 PHE B O 1
ATOM 3070 N N . GLY B 1 164 ? 8.67300 1.86800 26.17500 1.000 57.43057 176 GLY B N 1
ATOM 3071 C CA . GLY B 1 164 ? 7.43300 1.80100 26.92500 1.000 68.71350 176 GLY B CA 1
ATOM 3072 C C . GLY B 1 164 ? 7.62500 2.25800 28.36100 1.000 71.41909 176 GLY B C 1
ATOM 3073 O O . GLY B 1 164 ? 8.67300 2.04200 28.96300 1.000 62.49170 176 GLY B O 1
ATOM 3074 N N . GLU B 1 165 ? 6.59800 2.91000 28.89400 1.000 66.33690 177 GLU B N 1
ATOM 3075 C CA . GLU B 1 165 ? 6.59300 3.36200 30.27900 1.000 72.02179 177 GLU B CA 1
ATOM 3076 C C . GLU B 1 165 ? 5.42100 2.72500 31.01000 1.000 63.10230 177 GLU B C 1
ATOM 3077 O O . GLU B 1 165 ? 4.26100 2.92600 30.60500 1.000 54.21703 177 GLU B O 1
ATOM 3083 N N . PRO B 1 166 ? 5.66100 1.95800 32.06800 1.000 58.13065 178 PRO B N 1
ATOM 3084 C CA . PRO B 1 166 ? 4.55000 1.31800 32.77900 1.000 66.69747 178 PRO B CA 1
ATOM 3085 C C . PRO B 1 166 ? 3.62800 2.35500 33.40100 1.000 57.90431 178 PRO B C 1
ATOM 3086 O O . PRO B 1 166 ? 4.07400 3.29300 34.06500 1.000 63.28390 178 PRO B O 1
ATOM 3090 N N . VAL B 1 167 ? 2.33200 2.19200 33.15200 1.000 60.75465 179 VAL B N 1
ATOM 3091 C CA . VAL B 1 167 ? 1.30100 2.98600 33.80800 1.000 52.61683 179 VAL B CA 1
ATOM 3092 C C . VAL B 1 167 ? 0.35700 2.02200 34.51000 1.000 54.49338 179 VAL B C 1
ATOM 3093 O O . VAL B 1 167 ? 0.51400 0.80000 34.41100 1.000 57.81746 179 VAL B O 1
ATOM 3097 N N . ARG B 1 168 ? -0.63200 2.56100 35.22300 1.000 52.35101 180 ARG B N 1
ATOM 3098 C CA . ARG B 1 168 ? -1.53300 1.69500 35.97200 1.000 60.78097 180 ARG B CA 1
ATOM 3099 C C . ARG B 1 168 ? -2.37800 0.83800 35.03900 1.000 65.23151 180 ARG B C 1
ATOM 3100 O O . ARG B 1 168 ? -2.64300 -0.33400 35.33300 1.000 55.00133 180 ARG B O 1
ATOM 3108 N N . GLU B 1 169 ? -2.80100 1.39800 33.90600 1.000 62.81543 181 GLU B N 1
ATOM 3109 C CA . GLU B 1 169 ? -3.61200 0.66300 32.94600 1.000 72.58765 181 GLU B CA 1
ATOM 3110 C C . GLU B 1 169 ? -2.79600 -0.29200 32.08700 1.000 62.71541 181 GLU B C 1
ATOM 3111 O O . GLU B 1 169 ? -3.38400 -1.12000 31.38300 1.000 73.12719 181 GLU B O 1
ATOM 3117 N N . GLY B 1 170 ? -1.47000 -0.19500 32.11800 1.000 58.64914 182 GLY B N 1
ATOM 3118 C CA . GLY B 1 170 ? -0.62900 -1.06700 31.32300 1.000 57.28845 182 GLY B CA 1
ATOM 3119 C C . GLY B 1 170 ? 0.69900 -0.44400 30.94900 1.000 64.01820 182 GLY B C 1
ATOM 3120 O O . GLY B 1 170 ? 1.43600 0.02800 31.81900 1.000 57.24634 182 GLY B O 1
ATOM 3121 N N . VAL B 1 171 ? 1.01800 -0.43600 29.65800 1.000 58.78336 183 VAL B N 1
ATOM 3122 C CA . VAL B 1 171 ? 2.26900 0.11800 29.15200 1.000 55.69352 183 VAL B CA 1
ATOM 3123 C C . VAL B 1 171 ? 1.92900 1.16900 28.11100 1.000 63.55499 183 VAL B C 1
ATOM 3124 O O . VAL B 1 171 ? 1.32900 0.85100 27.07800 1.000 62.51276 183 VAL B O 1
ATOM 3128 N N . LEU B 1 172 ? 2.30400 2.41800 28.38100 1.000 52.59315 184 LEU B N 1
ATOM 3129 C CA . LEU B 1 172 ? 2.10800 3.49000 27.41600 1.000 64.79461 184 LEU B CA 1
ATOM 3130 C C . LEU B 1 172 ? 3.27800 3.50500 26.44000 1.000 66.85538 184 LEU B C 1
ATOM 3131 O O . LEU B 1 172 ? 4.43900 3.60900 26.85100 1.000 71.35592 184 LEU B O 1
ATOM 3136 N N . VAL B 1 173 ? 2.96900 3.40200 25.15300 1.000 59.19657 185 VAL B N 1
ATOM 3137 C CA . VAL B 1 173 ? 3.97400 3.41600 24.09400 1.000 63.97872 185 VAL B CA 1
ATOM 3138 C C . VAL B 1 173 ? 3.79700 4.68300 23.26700 1.000 73.55356 185 VAL B C 1
ATOM 3139 O O . VAL B 1 173 ? 2.92700 4.73100 22.38700 1.000 72.77978 185 VAL B O 1
ATOM 3143 N N . PRO B 1 174 ? 4.58000 5.73000 23.51700 1.000 67.81076 186 PRO B N 1
ATOM 3144 C CA . PRO B 1 174 ? 4.50000 6.95900 22.69700 1.000 72.20076 186 PRO B CA 1
ATOM 3145 C C . PRO B 1 174 ? 5.33600 6.83700 21.42600 1.000 73.54040 186 PRO B C 1
ATOM 3146 O O . PRO B 1 174 ? 6.41900 7.41800 21.27800 1.000 73.98255 186 PRO B O 1
ATOM 3150 N N . HIS B 1 175 ? 4.81500 6.06900 20.46600 1.000 68.45558 187 HIS B N 1
ATOM 3151 C CA . HIS B 1 175 ? 5.60800 5.69800 19.29600 1.000 79.50427 187 HIS B CA 1
ATOM 3152 C C . HIS B 1 175 ? 5.79900 6.85700 18.32500 1.000 84.22326 187 HIS B C 1
ATOM 3153 O O . HIS B 1 175 ? 6.86100 6.95600 17.69800 1.000 85.19706 187 HIS B O 1
ATOM 3160 N N . ASP B 1 176 ? 4.79200 7.72100 18.17200 1.000 81.95719 188 ASP B N 1
ATOM 3161 C CA . ASP B 1 176 ? 4.91400 8.93600 17.36500 1.000 90.48190 188 ASP B CA 1
ATOM 3162 C C . ASP B 1 176 ? 5.13300 8.60700 15.88500 1.000 89.70812 188 ASP B C 1
ATOM 3163 O O . ASP B 1 176 ? 5.81500 9.33500 15.15800 1.000 83.11786 188 ASP B O 1
ATOM 3168 N N . LEU B 1 177 ? 4.55300 7.50600 15.41800 1.000 79.75693 189 LEU B N 1
ATOM 3169 C CA . LEU B 1 177 ? 4.66700 7.09500 14.02700 1.000 78.89104 189 LEU B CA 1
ATOM 3170 C C . LEU B 1 177 ? 3.33500 7.26700 13.30700 1.000 79.68324 189 LEU B C 1
ATOM 3171 O O . LEU B 1 177 ? 2.26200 7.15100 13.90600 1.000 84.91018 189 LEU B O 1
ATOM 3176 N N . THR B 1 178 ? 3.41400 7.55000 12.01100 1.000 75.41167 190 THR B N 1
ATOM 3177 C CA . THR B 1 178 ? 2.21400 7.59700 11.19200 1.000 75.99332 190 THR B CA 1
ATOM 3178 C C . THR B 1 178 ? 1.69100 6.18500 10.94500 1.000 75.68013 190 THR B C 1
ATOM 3179 O O . THR B 1 178 ? 2.39500 5.19000 11.13700 1.000 69.91628 190 THR B O 1
ATOM 3183 N N . GLN B 1 179 ? 0.42700 6.10900 10.52200 1.000 71.27960 191 GLN B N 1
ATOM 3184 C CA . GLN B 1 179 ? -0.16000 4.81600 10.18400 1.000 71.97179 191 GLN B CA 1
ATOM 3185 C C . GLN B 1 179 ? 0.62400 4.13400 9.07200 1.000 71.12695 191 GLN B C 1
ATOM 3186 O O . GLN B 1 179 ? 0.76100 2.90500 9.06000 1.000 69.40832 191 GLN B O 1
ATOM 3192 N N . GLU B 1 180 ? 1.14300 4.91700 8.12400 1.000 75.66960 192 GLU B N 1
ATOM 3193 C CA . GLU B 1 180 ? 1.96500 4.35300 7.06000 1.000 77.70405 192 GLU B CA 1
ATOM 3194 C C . GLU B 1 180 ? 3.29000 3.83300 7.60700 1.000 73.58777 192 GLU B C 1
ATOM 3195 O O . GLU B 1 180 ? 3.75700 2.76000 7.20500 1.000 68.35556 192 GLU B O 1
ATOM 3201 N N . GLU B 1 181 ? 3.90300 4.57500 8.53300 1.000 65.13149 193 GLU B N 1
ATOM 3202 C CA . GLU B 1 181 ? 5.18600 4.16200 9.09400 1.000 74.52736 193 GLU B CA 1
ATOM 3203 C C . GLU B 1 181 ? 5.04700 2.89400 9.92700 1.000 73.27984 193 GLU B C 1
ATOM 3204 O O . GLU B 1 181 ? 5.84200 1.95700 9.78600 1.000 75.69065 193 GLU B O 1
ATOM 3210 N N . LEU B 1 182 ? 4.04500 2.85000 10.80900 1.000 76.30125 194 LEU B N 1
ATOM 3211 C CA . LEU B 1 182 ? 3.83100 1.66000 11.62500 1.000 69.94786 194 LEU B CA 1
ATOM 3212 C C . LEU B 1 182 ? 3.55600 0.43900 10.75600 1.000 66.20794 194 LEU B C 1
ATOM 3213 O O . LEU B 1 182 ? 4.01500 -0.66700 11.06300 1.000 64.19980 194 LEU B O 1
ATOM 3218 N N . ALA B 1 183 ? 2.81600 0.62300 9.66000 1.000 70.85323 195 ALA B N 1
ATOM 3219 C CA . ALA B 1 183 ? 2.51600 -0.49900 8.77700 1.000 69.75573 195 ALA B CA 1
ATOM 3220 C C . ALA B 1 183 ? 3.76600 -1.02200 8.08300 1.000 71.22959 195 ALA B C 1
ATOM 3221 O O . ALA B 1 183 ? 3.82800 -2.20500 7.73100 1.000 68.09501 195 ALA B O 1
ATOM 3223 N N . GLN B 1 184 ? 4.76500 -0.16200 7.87100 1.000 65.47627 196 GLN B N 1
ATOM 3224 C CA . GLN B 1 184 ? 6.01500 -0.62600 7.27900 1.000 67.15542 196 GLN B CA 1
ATOM 3225 C C . GLN B 1 184 ? 6.81400 -1.46600 8.26800 1.000 70.30843 196 GLN B C 1
ATOM 3226 O O . GLN B 1 184 ? 7.47000 -2.43800 7.87700 1.000 72.51922 196 GLN B O 1
ATOM 3232 N N . LEU B 1 185 ? 6.77000 -1.10800 9.55400 1.000 68.20555 197 LEU B N 1
ATOM 3233 C CA . LEU B 1 185 ? 7.42700 -1.92900 10.56700 1.000 69.18461 197 LEU B CA 1
ATOM 3234 C C . LEU B 1 185 ? 6.72400 -3.27000 10.72800 1.000 64.35245 197 LEU B C 1
ATOM 3235 O O . LEU B 1 185 ? 7.37700 -4.29900 10.93500 1.000 70.19263 197 LEU B O 1
ATOM 3240 N N . VAL B 1 186 ? 5.39200 -3.27600 10.64200 1.000 74.65106 198 VAL B N 1
ATOM 3241 C CA . VAL B 1 186 ? 4.64600 -4.52900 10.72200 1.000 72.42447 198 VAL B CA 1
ATOM 3242 C C . VAL B 1 186 ? 4.87900 -5.37000 9.47400 1.000 75.85383 198 VAL B C 1
ATOM 3243 O O . VAL B 1 186 ? 5.00400 -6.59900 9.55100 1.000 71.98495 198 VAL B O 1
ATOM 3247 N N . GLY B 1 187 ? 4.93800 -4.72900 8.31300 1.000 80.33332 199 GLY B N 1
ATOM 3248 C CA . GLY B 1 187 ? 5.25900 -5.39800 7.07400 1.000 77.08029 199 GLY B CA 1
ATOM 3249 C C . GLY B 1 187 ? 4.10400 -5.67700 6.13900 1.000 79.57270 199 GLY B C 1
ATOM 3250 O O . GLY B 1 187 ? 4.14900 -6.67700 5.41300 1.000 82.31513 199 GLY B O 1
ATOM 3251 N N . SER B 1 188 ? 3.08200 -4.83100 6.12000 1.000 82.42041 200 SER B N 1
ATOM 3252 C CA . SER B 1 188 ? 1.96500 -5.01700 5.20300 1.000 85.04441 200 SER B CA 1
ATOM 3253 C C . SER B 1 188 ? 1.27400 -3.67400 5.00500 1.000 82.20986 200 SER B C 1
ATOM 3254 O O . SER B 1 188 ? 1.81400 -2.61900 5.35400 1.000 80.09908 200 SER B O 1
ATOM 3257 N N . SER B 1 189 ? 0.06600 -3.72100 4.45300 1.000 81.20974 201 SER B N 1
ATOM 3258 C CA . SER B 1 189 ? -0.63100 -2.51200 4.04500 1.000 76.73815 201 SER B CA 1
ATOM 3259 C C . SER B 1 189 ? -1.04900 -1.68000 5.24900 1.000 67.57389 201 SER B C 1
ATOM 3260 O O . SER B 1 189 ? -1.27300 -2.19800 6.34600 1.000 57.45689 201 SER B O 1
ATOM 3263 N N . ARG B 1 190 ? -1.14000 -0.36600 5.02900 1.000 66.02371 202 ARG B N 1
ATOM 3264 C CA . ARG B 1 190 ? -1.69100 0.52000 6.04800 1.000 67.18700 202 ARG B CA 1
ATOM 3265 C C . ARG B 1 190 ? -3.12000 0.12900 6.40100 1.000 72.17707 202 ARG B C 1
ATOM 3266 O O . ARG B 1 190 ? -3.51600 0.17700 7.57200 1.000 68.22134 202 ARG B O 1
ATOM 3274 N N . GLU B 1 191 ? -3.91200 -0.24400 5.39400 1.000 65.52628 203 GLU B N 1
ATOM 3275 C CA . GLU B 1 191 ? -5.27600 -0.69900 5.64100 1.000 72.65608 203 GLU B CA 1
ATOM 3276 C C . GLU B 1 191 ? -5.28200 -1.98000 6.46500 1.000 56.96472 203 GLU B C 1
ATOM 3277 O O . GLU B 1 191 ? -5.99500 -2.08400 7.46900 1.000 64.68144 203 GLU B O 1
ATOM 3283 N N . THR B 1 192 ? -4.48200 -2.96700 6.05400 1.000 54.77762 204 THR B N 1
ATOM 3284 C CA . THR B 1 192 ? -4.46000 -4.24700 6.75300 1.000 60.54147 204 THR B CA 1
ATOM 3285 C C . THR B 1 192 ? -4.00200 -4.08200 8.19900 1.000 57.68060 204 THR B C 1
ATOM 3286 O O . THR B 1 192 ? -4.58300 -4.67900 9.11300 1.000 51.04296 204 THR B O 1
ATOM 3290 N N . VAL B 1 193 ? -2.97500 -3.26000 8.42700 1.000 59.46239 205 VAL B N 1
ATOM 3291 C CA . VAL B 1 193 ? -2.47400 -3.06000 9.78300 1.000 53.76434 205 VAL B CA 1
ATOM 3292 C C . VAL B 1 193 ? -3.48600 -2.28700 10.62200 1.000 51.87464 205 VAL B C 1
ATOM 3293 O O . VAL B 1 193 ? -3.71200 -2.60700 11.79600 1.000 46.38714 205 VAL B O 1
ATOM 3297 N N . ASN B 1 194 ? -4.11700 -1.26600 10.03500 1.000 49.40592 206 ASN B N 1
ATOM 3298 C CA . ASN B 1 194 ? -5.10900 -0.48700 10.77200 1.000 56.99894 206 ASN B CA 1
ATOM 3299 C C . ASN B 1 194 ? -6.27400 -1.35500 11.22800 1.000 61.19681 206 ASN B C 1
ATOM 3300 O O . ASN B 1 194 ? -6.79900 -1.17000 12.33200 1.000 51.53776 206 ASN B O 1
ATOM 3305 N N . LYS B 1 195 ? -6.69600 -2.30800 10.39300 1.000 57.29634 207 LYS B N 1
ATOM 3306 C CA . LYS B 1 195 ? -7.81300 -3.16600 10.77500 1.000 56.56994 207 LYS B CA 1
ATOM 3307 C C . LYS B 1 195 ? -7.40700 -4.14500 11.87100 1.000 48.67163 207 LYS B C 1
ATOM 3308 O O . LYS B 1 195 ? -8.19400 -4.42600 12.78200 1.000 48.78480 207 LYS B O 1
ATOM 3314 N N . ALA B 1 196 ? -6.18300 -4.67300 11.80100 1.000 47.95049 208 ALA B N 1
ATOM 3315 C CA . ALA B 1 196 ? -5.68200 -5.50900 12.88700 1.000 55.91723 208 ALA B CA 1
ATOM 3316 C C . ALA B 1 196 ? -5.56700 -4.71200 14.18100 1.000 54.17492 208 ALA B C 1
ATOM 3317 O O . ALA B 1 196 ? -5.90700 -5.21300 15.26100 1.000 51.63251 208 ALA B O 1
ATOM 3319 N N . LEU B 1 197 ? -5.09500 -3.46400 14.09100 1.000 50.53501 209 LEU B N 1
ATOM 3320 C CA . LEU B 1 197 ? -5.06800 -2.59400 15.26400 1.000 56.15410 209 LEU B CA 1
ATOM 3321 C C . LEU B 1 197 ? -6.46900 -2.37500 15.81700 1.000 56.41466 209 LEU B C 1
ATOM 3322 O O . LEU B 1 197 ? -6.66800 -2.36500 17.03800 1.000 52.27995 209 LEU B O 1
ATOM 3327 N N . MET B 1 198 ? -7.43200 -2.21200 14.92400 1.000 48.47950 210 MET B N 1
ATOM 3328 C CA . MET B 1 198 ? -8.82800 -1.98700 15.35300 1.000 58.79389 210 MET B CA 1
ATOM 3329 C C . MET B 1 198 ? -9.32600 -3.21900 16.10200 1.000 55.80669 210 MET B C 1
ATOM 3330 O O . MET B 1 198 ? -9.97600 -3.04400 17.12200 1.000 59.99930 210 MET B O 1
ATOM 3335 N N . ASP B 1 199 ? -9.02500 -4.41100 15.60100 1.000 50.36130 211 ASP B N 1
ATOM 3336 C CA . ASP B 1 199 ? -9.40400 -5.63400 16.30300 1.000 55.68562 211 ASP B CA 1
ATOM 3337 C C . ASP B 1 199 ? -8.81000 -5.66200 17.70600 1.000 47.86627 211 ASP B C 1
ATOM 3338 O O . ASP B 1 199 ? -9.48400 -6.05000 18.66600 1.000 51.52723 211 ASP B O 1
ATOM 3343 N N . PHE B 1 200 ? -7.54600 -5.25300 17.84100 1.000 50.06390 212 PHE B N 1
ATOM 3344 C CA . PHE B 1 200 ? -6.92000 -5.19400 19.15900 1.000 57.29898 212 PHE B CA 1
ATOM 3345 C C . PHE B 1 200 ? -7.66500 -4.23500 20.07700 1.000 59.28342 212 PHE B C 1
ATOM 3346 O O . PHE B 1 200 ? -7.93500 -4.56000 21.24000 1.000 59.33606 212 PHE B O 1
ATOM 3354 N N . ALA B 1 201 ? -8.00300 -3.04500 19.57500 1.000 56.33833 213 ALA B N 1
ATOM 3355 C CA . ALA B 1 201 ? -8.73900 -2.08300 20.38900 1.000 60.08615 213 ALA B CA 1
ATOM 3356 C C . ALA B 1 201 ? -10.14300 -2.58300 20.71700 1.000 61.46790 213 ALA B C 1
ATOM 3357 O O . ALA B 1 201 ? -10.61500 -2.41400 21.84900 1.000 54.06175 213 ALA B O 1
ATOM 3359 N N . GLN B 1 202 ? -10.82500 -3.19800 19.74400 1.000 55.64615 214 GLN B N 1
ATOM 3360 C CA . GLN B 1 202 ? -12.17400 -3.70300 19.99000 1.000 59.58872 214 GLN B CA 1
ATOM 3361 C C . GLN B 1 202 ? -12.16700 -4.82000 21.02700 1.000 55.29874 214 GLN B C 1
ATOM 3362 O O . GLN B 1 202 ? -13.12100 -4.96300 21.79900 1.000 63.32601 214 GLN B O 1
ATOM 3368 N N . ARG B 1 203 ? -11.09300 -5.60500 21.06800 1.000 53.26691 215 ARG B N 1
ATOM 3369 C CA A ARG B 1 203 ? -10.97300 -6.68800 22.03400 0.520 62.76542 215 ARG B CA 1
ATOM 3370 C CA B ARG B 1 203 ? -10.91000 -6.69400 22.02000 0.480 69.70836 215 ARG B CA 1
ATOM 3371 C C . ARG B 1 203 ? -10.53800 -6.21300 23.41400 1.000 70.11630 215 ARG B C 1
ATOM 3372 O O . ARG B 1 203 ? -10.57100 -7.01000 24.35900 1.000 76.55655 215 ARG B O 1
ATOM 3387 N N . GLY B 1 204 ? -10.16700 -4.94500 23.56100 1.000 57.33056 216 GLY B N 1
ATOM 3388 C CA . GLY B 1 204 ? -9.73400 -4.42200 24.83800 1.000 64.00241 216 GLY B CA 1
ATOM 3389 C C . GLY B 1 204 ? -8.26100 -4.59600 25.12800 1.000 62.26799 216 GLY B C 1
ATOM 3390 O O . GLY B 1 204 ? -7.84900 -4.43900 26.28300 1.000 67.43703 216 GLY B O 1
ATOM 3391 N N . TRP B 1 205 ? -7.45500 -4.92400 24.11800 1.000 66.22110 217 TRP B N 1
ATOM 3392 C CA . TRP B 1 205 ? -6.02900 -5.13500 24.33500 1.000 63.84187 217 TRP B CA 1
ATOM 3393 C C . TRP B 1 205 ? -5.26300 -3.81800 24.35400 1.000 65.39468 217 TRP B C 1
ATOM 3394 O O . TRP B 1 205 ? -4.30300 -3.66700 25.11700 1.000 59.01234 217 TRP B O 1
ATOM 3405 N N . ILE B 1 206 ? -5.67100 -2.85500 23.52600 1.000 60.86256 218 ILE B N 1
ATOM 3406 C CA . ILE B 1 206 ? -4.97800 -1.58000 23.38400 1.000 53.74065 218 ILE B CA 1
ATOM 3407 C C . ILE B 1 206 ? -6.00900 -0.46800 23.23200 1.000 65.37626 218 ILE B C 1
ATOM 3408 O O . ILE B 1 206 ? -7.20500 -0.71100 23.06000 1.000 59.09656 218 ILE B O 1
ATOM 3413 N N . LYS B 1 207 ? -5.52000 0.77100 23.28900 1.000 62.20483 219 LYS B N 1
ATOM 3414 C CA . LYS B 1 207 ? -6.29700 1.94400 22.91300 1.000 76.39863 219 LYS B CA 1
ATOM 3415 C C . LYS B 1 207 ? -5.38700 2.91400 22.17500 1.000 77.87776 219 LYS B C 1
ATOM 3416 O O . LYS B 1 207 ? -4.25100 3.15200 22.59300 1.000 76.53812 219 LYS B O 1
ATOM 3422 N N . ARG B 1 208 ? -5.89500 3.46800 21.07800 1.000 85.05230 220 ARG B N 1
ATOM 3423 C CA . ARG B 1 208 ? -5.11900 4.34000 20.20200 1.000 95.25353 220 ARG B CA 1
ATOM 3424 C C . ARG B 1 208 ? -5.32400 5.78900 20.63400 1.000 112.13976 220 ARG B C 1
ATOM 3425 O O . ARG B 1 208 ? -6.39900 6.36100 20.42600 1.000 114.58479 220 ARG B O 1
ATOM 3433 N N . HIS B 1 209 ? -4.29200 6.38300 21.22800 1.000 126.48095 221 HIS B N 1
ATOM 3434 C CA . HIS B 1 209 ? -4.32500 7.76100 21.72000 1.000 133.65550 221 HIS B CA 1
ATOM 3435 C C . HIS B 1 209 ? -3.44100 8.62700 20.82200 1.000 135.50309 221 HIS B C 1
ATOM 3436 O O . HIS B 1 209 ? -2.26600 8.85800 21.11900 1.000 148.13092 221 HIS B O 1
ATOM 3443 N N . GLY B 1 210 ? -4.02000 9.12000 19.72800 1.000 125.60717 222 GLY B N 1
ATOM 3444 C CA . GLY B 1 210 ? -3.28100 9.94500 18.78800 1.000 123.41743 222 GLY B CA 1
ATOM 3445 C C . GLY B 1 210 ? -2.16300 9.17400 18.12000 1.000 123.14898 222 GLY B C 1
ATOM 3446 O O . GLY B 1 210 ? -2.41400 8.33300 17.25300 1.000 122.65418 222 GLY B O 1
ATOM 3447 N N . ARG B 1 211 ? -0.92100 9.45200 18.51700 1.000 127.93639 223 ARG B N 1
ATOM 3448 C CA . ARG B 1 211 ? 0.23000 8.65400 18.11300 1.000 123.04107 223 ARG B CA 1
ATOM 3449 C C . ARG B 1 211 ? 0.94600 8.07500 19.33200 1.000 113.56625 223 ARG B C 1
ATOM 3450 O O . ARG B 1 211 ? 2.15500 7.83300 19.30700 1.000 98.29336 223 ARG B O 1
ATOM 3458 N N . SER B 1 212 ? 0.19400 7.87500 20.41100 1.000 109.39470 224 SER B N 1
ATOM 3459 C CA . SER B 1 212 ? 0.60000 7.07100 21.55000 1.000 93.13222 224 SER B CA 1
ATOM 3460 C C . SER B 1 212 ? -0.39600 5.93000 21.70400 1.000 85.98399 224 SER B C 1
ATOM 3461 O O . SER B 1 212 ? -1.58300 6.08000 21.40000 1.000 89.82919 224 SER B O 1
ATOM 3464 N N . ILE B 1 213 ? 0.09200 4.78200 22.16300 1.000 75.90121 225 ILE B N 1
ATOM 3465 C CA . ILE B 1 213 ? -0.72900 3.58300 22.29100 1.000 70.69269 225 ILE B CA 1
ATOM 3466 C C . ILE B 1 213 ? -0.54600 3.01300 23.68800 1.000 67.84234 225 ILE B C 1
ATOM 3467 O O . ILE B 1 213 ? 0.58200 2.71200 24.09600 1.000 65.35520 225 ILE B O 1
ATOM 3472 N N . ILE B 1 214 ? -1.64700 2.86800 24.41700 1.000 60.81255 226 ILE B N 1
ATOM 3473 C CA . ILE B 1 214 ? -1.64800 2.16500 25.69300 1.000 64.52089 226 ILE B CA 1
ATOM 3474 C C . ILE B 1 214 ? -1.93300 0.69700 25.42500 1.000 63.29180 226 ILE B C 1
ATOM 3475 O O . ILE B 1 214 ? -2.92400 0.36000 24.76600 1.000 55.59614 226 ILE B O 1
ATOM 3480 N N . ILE B 1 215 ? -1.06600 -0.17500 25.92200 1.000 58.85179 227 ILE B N 1
ATOM 3481 C CA . ILE B 1 215 ? -1.27100 -1.61500 25.83000 1.000 57.89642 227 ILE B CA 1
ATOM 3482 C C . ILE B 1 215 ? -1.89900 -2.04900 27.14900 1.000 61.77846 227 ILE B C 1
ATOM 3483 O O . ILE B 1 215 ? -1.20400 -2.24800 28.14900 1.000 59.95456 227 ILE B O 1
ATOM 3488 N N . TYR B 1 216 ? -3.23000 -2.17200 27.15800 1.000 60.30460 228 TYR B N 1
ATOM 3489 C CA . TYR B 1 216 ? -3.93200 -2.57600 28.37400 1.000 67.51336 228 TYR B CA 1
ATOM 3490 C C . TYR B 1 216 ? -3.51400 -3.97000 28.82000 1.000 61.36262 228 TYR B C 1
ATOM 3491 O O . TYR B 1 216 ? -3.30100 -4.21100 30.01400 1.000 67.02909 228 TYR B O 1
ATOM 3500 N N . GLN B 1 217 ? -3.40400 -4.90400 27.87700 1.000 69.87154 229 GLN B N 1
ATOM 3501 C CA . GLN B 1 217 ? -3.15100 -6.31300 28.17500 1.000 70.86902 229 GLN B CA 1
ATOM 3502 C C . GLN B 1 217 ? -1.96100 -6.79000 27.35400 1.000 64.59722 229 GLN B C 1
ATOM 3503 O O . GLN B 1 217 ? -2.13000 -7.45300 26.32100 1.000 55.38822 229 GLN B O 1
ATOM 3509 N N . PRO B 1 218 ? -0.73700 -6.47800 27.78900 1.000 62.53908 230 PRO B N 1
ATOM 3510 C CA . PRO B 1 218 ? 0.44000 -6.93700 27.03100 1.000 65.45258 230 PRO B CA 1
ATOM 3511 C C . PRO B 1 218 ? 0.56000 -8.44800 26.97100 1.000 61.84426 230 PRO B C 1
ATOM 3512 O O . PRO B 1 218 ? 1.05500 -8.98100 25.96900 1.000 63.69185 230 PRO B O 1
ATOM 3516 N N . GLY B 1 219 ? 0.10500 -9.15900 28.00500 1.000 58.00959 231 GLY B N 1
ATOM 3517 C CA . GLY B 1 219 ? 0.15600 -10.60900 27.97400 1.000 66.49218 231 GLY B CA 1
ATOM 3518 C C . GLY B 1 219 ? -0.68600 -11.22100 26.87300 1.000 73.97992 231 GLY B C 1
ATOM 3519 O O . GLY B 1 219 ? -0.39700 -12.32800 26.41000 1.000 62.41801 231 GLY B O 1
ATOM 3520 N N . MET B 1 220 ? -1.74400 -10.52500 26.44500 1.000 67.11068 232 MET B N 1
ATOM 3521 C CA . MET B 1 220 ? -2.52000 -11.01600 25.31100 1.000 64.50510 232 MET B CA 1
ATOM 3522 C C . MET B 1 220 ? -1.72200 -10.91500 24.01700 1.000 61.46000 232 MET B C 1
ATOM 3523 O O . MET B 1 220 ? -1.83200 -11.78500 23.14600 1.000 58.43332 232 MET B O 1
ATOM 3528 N N . LEU B 1 221 ? -0.90900 -9.86300 23.87400 1.000 59.09393 233 LEU B N 1
ATOM 3529 C CA . LEU B 1 221 ? -0.06900 -9.73300 22.68800 1.000 58.07802 233 LEU B CA 1
ATOM 3530 C C . LEU B 1 221 ? 1.02800 -10.78900 22.66000 1.000 65.16044 233 LEU B C 1
ATOM 3531 O O . LEU B 1 221 ? 1.45000 -11.21300 21.57800 1.000 64.07610 233 LEU B O 1
ATOM 3536 N N . ILE B 1 222 ? 1.50200 -11.22200 23.83100 1.000 67.19490 234 ILE B N 1
ATOM 3537 C CA . ILE B 1 222 ? 2.53900 -12.25100 23.88100 1.000 67.71075 234 ILE B CA 1
ATOM 3538 C C . ILE B 1 222 ? 2.01200 -13.56300 23.31200 1.000 64.36035 234 ILE B C 1
ATOM 3539 O O . ILE B 1 222 ? 2.61400 -14.15100 22.40500 1.000 68.63981 234 ILE B O 1
ATOM 3544 N N . ARG B 1 223 ? 0.87900 -14.04000 23.83800 1.000 66.13688 235 ARG B N 1
ATOM 3545 C CA . ARG B 1 223 ? 0.27700 -15.27200 23.33200 1.000 66.76327 235 ARG B CA 1
ATOM 3546 C C . ARG B 1 223 ? 0.03100 -15.18700 21.83200 1.000 76.05122 235 ARG B C 1
ATOM 3547 O O . ARG B 1 223 ? 0.31900 -16.13100 21.08800 1.000 74.35892 235 ARG B O 1
ATOM 3555 N N . ARG B 1 224 ? -0.50100 -14.05300 21.37100 1.000 67.46598 236 ARG B N 1
ATOM 3556 C CA . ARG B 1 224 ? -0.84500 -13.91300 19.96100 1.000 67.73444 236 ARG B CA 1
ATOM 3557 C C . ARG B 1 224 ? 0.39400 -13.87300 19.07600 1.000 73.84306 236 ARG B C 1
ATOM 3558 O O . ARG B 1 224 ? 0.32800 -14.25900 17.90200 1.000 66.30532 236 ARG B O 1
ATOM 3566 N N . ALA B 1 225 ? 1.52900 -13.42100 19.61600 1.000 74.94846 237 ALA B N 1
ATOM 3567 C CA . ALA B 1 225 ? 2.75800 -13.33700 18.83700 1.000 80.73600 237 ALA B CA 1
ATOM 3568 C C . ALA B 1 225 ? 3.39900 -14.69600 18.58500 1.000 89.31071 237 ALA B C 1
ATOM 3569 O O . ALA B 1 225 ? 4.30900 -14.78400 17.75300 1.000 96.72739 237 ALA B O 1
ATOM 3571 N N . GLU B 1 226 ? 2.96000 -15.74400 19.27500 1.000 92.92430 238 GLU B N 1
ATOM 3572 C CA . GLU B 1 226 ? 3.48600 -17.08800 19.04300 1.000 102.45439 238 GLU B CA 1
ATOM 3573 C C . GLU B 1 226 ? 2.87200 -17.70500 17.79100 1.000 105.63898 238 GLU B C 1
ATOM 3574 O O . GLU B 1 226 ? 3.57600 -18.01400 16.82900 1.000 108.21561 238 GLU B O 1
#

Sequence (443 aa):
DLPLTHTALFKQVPLDQARELLEHLHESVFSKGQAIFNEGDTDRRMYLLERGRVKLVRHSRDNRVQLLSIHTHGEILGEIPVGPRTASAIAITDRTRVLWLENEVLFKWLGHHPRVAVDMLQVLAARLRANNEHISDLVFMDVPARLAKTLLNLASRFGEPVREGVLVPHDLTQEELAQLVGSSRETVNKALMDFAQRGWIKRHGRSIIIYQPGMLIRRAEDLPLTHTALFKQVPLDQARELLEHLHESVFSKGQAIFNEGDTDRRMYLLERGRVKLVRHSRDNRVQLLSIHTHGEILGEIPVFDPRTASAIAITDRTRVLWLENEVLFKWLGHHPRVAVDMLQVLAARLRANNEHISDLVFMDVPARLAKTLLNLASRFGEPVREGVLVPHDLTQEELAQLVGSSRETVNKALMDFAQRRGWIKRHGRSIIIYQPGMLIRRAE

Secondary structure (DSSP, 8-state):
----BHHHHSTTS-HHHHHTTTTT-EEEEE-TT-EEE-TT----EEEEEEES-EEEE---GGG-----EEE-TTBEESPPP----SSEEEE-STTEEEEEEEHHHHHHHHHHSHHHHHHHHHHHHHHHHHHHHHHHHHHH--HHHHHHHHHHHHHHHH-EEETTEEEE-----HHHHHHHHTS-HHHHHHHHHHHHHTTSEEEETTEEEES-HHHHHHHH-/-PPPBHHHHHTT--HHHHHTTTTT-EEEEE-TT-EEE-TT----EEEEEEES-EEEEEE-TT--EEEEEEE-TTBEESPPP-----SSEEEE-STTEEEEEEEHHHHHHHHHH-HHHHHHHHHHHHHHHHHHHHHHHHHHH--HHHHHHHHHHHHHHHH-EEETTEEEE-----HHHHHHHHTS-HHHHHHHHHHHHHHTSEEEETTEEEES-HHHHHHHH-

B-factor: mean 85.17, std 23.49, range [30.0, 214.6]

Radius of gyration: 22.95 Å; Cα contacts (8 Å, |Δi|>4): 836; chains: 2; bounding box: 63×59×58 Å

Nearest PDB structures (foldseek):
  7ets-assembly1_A  TM=1.005E+00  e=5.198E-48  Gardnerella vaginalis
  7ets-assembly1_B  TM=9.824E-01  e=4.822E-45  Gardnerella vaginalis
  4cyd-assembly2_C  TM=9.027E-01  e=1.262E-24  Corynebacterium glutamicum
  3i59-assembly1_A  TM=8.697E-01  e=2.949E-22  Mycobacterium tuberculosis
  2oz6-assembly1_A-2  TM=8.338E-01  e=5.296E-17  Pseudomonas aeruginosa

Foldseek 3Di:
DAAAFQCQLCVPPDPVLVVVCVVQKDKDWDAAFDWPFAFFADQQKKKFFAAAKKWWWDQDVVRDIFTADMAGHGHIDADHGPDGGHTIIGTHHGRGMMIMGGNVVVVVSCVVVVVSVVSSVVVVVVVVVVVVVVVVLVVPPDLLLLLLVLVVRQCVHQWDADDLGTKRQPQDDLQRSVSSSPDGSVVNVVSVVVCVVVVQWDCDPNMIGGNCNVVSVVSND/DAAAFPCQLCVPPPPVLVVVCVVFKDKDWAFAFDWPFAFFADAQKKKAFAAAKKWWWDADPVGDTQTDDMDGHGHIPADHGDDPTGHTIIGTHHGGGMMIMGGVVSVVVSCVVVVVSVVSSVVSVVVVVVVVVVVVVQVVVADLLLLLLVLVVNQQVHQWDADPQGTKRQPVDDLCNSCSSSPDDSVVNVVSVVVCVVVVQWDDDPNMIGGNNNVVSVVNND

Solvent-accessible surface area: 21695 Å² total; per-residue (Å²): 103,88,29,21,38,70,98,40,11,29,125,95,13,44,139,81,37,24,170,84,6,107,157,59,49,85,100,32,81,29,54,132,50,88,38,13,7,76,67,46,47,85,44,92,68,9,8,26,0,57,130,15,48,0,45,14,3,32,91,51,132,133,126,117,80,20,6,53,36,5,14,21,111,27,4,5,0,24,21,17,2,30,51,85,22,28,7,8,0,28,1,42,46,80,196,0,59,0,28,33,4,56,27,134,26,5,58,86,1,2,47,116,24,36,104,2,0,17,30,6,8,42,17,2,6,46,45,9,54,2,13,55,63,66,25,16,27,48,51,64,24,71,22,38,4,45,0,0,50,19,0,40,35,4,16,65,38,19,25,105,108,61,216,95,20,40,41,0,36,4,88,10,64,94,80,37,1,0,35,39,3,42,37,61,136,130,61,1,47,112,11,9,71,74,4,37,144,145,36,16,3,102,73,95,61,144,26,0,21,0,62,86,52,42,56,0,106,170,72,22,139,104,110,24,24,31,73,94,36,4,26,139,71,14,50,123,90,32,30,156,56,4,123,146,57,55,88,108,33,91,30,50,139,50,82,38,16,9,70,67,44,55,94,40,94,73,11,6,22,0,55,134,25,44,0,45,18,1,36,85,34,239,84,117,164,75,29,3,43,33,2,15,10,96,24,4,7,0,19,24,19,11,13,103,135,92,19,34,5,7,0,28,2,20,41,90,205,0,78,0,32,38,5,53,3,100,26,2,39,78,0,2,45,122,32,31,117,1,0,22,35,4,13,70,24,0,3,45,31,14,19,10,9,49,90,51,38,7,34,32,75,25,15,66,36,35,3,37,0,0,41,16,0,32,45,4,15,86,35,16,24,104,122,66,226,89,16,31,54,0,36,1,56,2,71,88,78,32,2,1,32,39,4,23,40,50,97,91,57,2,47,129,10,13,96,70,4,44,139,145,28,9,4,93,75,86,65,121,23,0,25,0,75,74,48,44,59,0,95,188,81,18,175